Protein AF-A0A662YD01-F1 (afdb_monomer)

Radius of gyration: 29.87 Å; Cα contacts (8 Å, |Δi|>4): 433; chains: 1; bounding box: 57×84×89 Å

Secondary structure (DSSP, 8-state):
--HHHHHHHHHHSSS---SHHHHHHHHHHTTSS-------------------------HHHHHHHHGGG----TTTHHHHHHHHHHHHHH-HHHHHHHHHHHHH--TTS-SS---HHHHHHHHHH-THHHHHHH--TTSHHHHHHHHHHHHHHHHHHH---HHHHHHHHHHHHHHHHHHHHHHHHHTTSS-TTTS--------SHHHHHHHHHHTHHHHGGGHHHHHHHHHHHHHHTT--TTGGGT-HHHHHHHHHHHHH-HHHHHHHHHH-SGGGGGGSHHHHTTSPPPHHHHHHHHTS-HHHHHHHHHHHHHHHHHHHHHHHTT-S--PPPTTHHHHTTTSSHHHHHHHHHS-HHHHHHHHHHHHHHHHH--HHHHHHHHHHHHHHHHHTTS---HHHHHHHHHHHHHHHHHHHHTTT-HHHHHHHHHHHHHSGGGG-THHHH-HHHHHHHHHHHHHHHHH---HHHHHHHHHHHHIIIIIS-HHHHHHTHHHHTTTS-HHHHHHHHHHTTTTTTSS--

Foldseek 3Di:
DALQVLVLCVLPDDDPLLALVSVVVSVVVVVPDDDPDDDDDDDDDDDDDDPPPDDRQDNLSSCLVHQQPDDDDPVSVSNLVNNLVNCCVPPVPSSLVSLLVVLLDAPPPDPGPRPLVSNVVDLVVDPLVVLLVPDAPPDPSLVSLVSVLLSLVNNLVRDPDPVSNVVSVVSNVSSVVSNVVRVVVVVPDPDPPPVPPPPDPPQALLSLLVVCLVCVSVCLVVLLVSLVVSLVNCVVVVNQLVNCLVQLLNLLSLLVCCLVPVSNNVSSCVNNPSNVVCVPPVSVVSSDDDPLVSQLSVLADPVLLVVVLVVLVVQLVVLVVCVVVPPPEDAQDPCLVVVPPPRCPSSLVSLVPDDLVSLLVVLVVLLSSLLSYDLVCNSVSVVSLLSSQVSLQPDDDPSSLVSNLSSVLSLLVCLVSVLVPLSNLSSSLSSLSSHPVQAGCSLVVCVVSLLVSLLVLQVCLVPRPDSSSNVSSSNNNCCSQPVHDLVSLVVCLVVCVVRHDPVSNQVSCVNNVVCPVVPPD

Solvent-accessible surface area (backbone atoms only — not comparable to full-atom values): 30104 Å² total; per-residue (Å²): 132,54,53,43,59,54,50,51,45,65,64,71,46,95,70,87,39,58,38,40,67,44,42,58,49,52,64,54,49,72,77,66,70,74,82,85,75,89,77,90,83,87,86,83,88,84,87,90,82,78,90,72,79,83,72,85,61,49,72,66,57,21,47,64,72,38,63,61,72,60,80,96,46,88,81,42,52,52,33,52,48,16,46,53,53,35,40,44,74,78,37,46,71,63,42,50,53,51,51,40,51,60,37,55,59,68,81,86,80,52,99,56,77,65,58,63,64,60,56,54,55,44,70,73,72,39,64,65,67,52,41,66,70,69,43,44,85,89,39,78,45,43,62,51,49,53,52,50,45,50,20,35,51,49,29,40,75,73,46,84,53,67,72,59,29,52,52,37,48,49,53,38,50,53,49,51,50,48,54,48,55,38,54,60,57,53,70,75,51,94,60,90,78,74,80,66,69,72,76,69,79,74,83,51,72,61,56,48,49,52,51,44,63,78,41,27,82,79,42,30,89,42,18,64,60,53,11,50,50,55,30,51,50,43,62,66,70,75,39,52,56,68,53,59,74,69,35,58,50,54,38,42,53,53,35,50,37,39,70,77,45,40,74,22,39,49,53,19,59,75,50,15,68,52,53,49,64,38,73,37,79,83,42,36,59,68,55,48,73,51,73,66,53,47,52,46,56,68,44,50,53,70,69,59,49,52,52,52,52,52,50,53,52,53,50,36,53,52,51,54,50,38,56,75,71,61,59,90,72,81,78,61,61,89,60,38,71,66,68,55,66,76,61,55,54,56,36,39,58,51,56,73,71,49,51,72,70,55,48,51,52,42,51,55,51,50,51,59,46,57,70,44,37,55,76,89,48,31,64,70,53,46,55,58,51,50,48,52,58,60,55,60,67,56,96,70,60,79,78,52,52,59,52,40,50,53,52,52,50,50,60,58,49,40,52,65,77,32,57,91,36,59,67,60,32,40,50,50,47,48,52,58,45,54,44,72,60,42,74,40,68,63,49,71,80,32,55,67,59,51,50,51,50,50,48,52,31,49,49,43,43,70,70,46,84,50,67,66,41,25,49,44,35,43,45,53,41,44,42,62,68,71,58,27,49,67,65,47,51,62,77,42,42,72,69,49,60,75,74,48,58,70,72,55,46,51,52,49,29,52,74,71,65,72,33,78,83,67,76,81,125

pLDDT: mean 74.57, std 17.88, range [25.53, 95.38]

Nearest PDB structures (foldseek):
  5ve8-assembly1_A  TM=2.063E-01  e=1.100E+00  Kluyveromyces lactis
  7sqc-assembly1_G5  TM=2.130E-01  e=2.255E+00  Chlamydomonas reinhardtii
  7v6q-assembly2_H  TM=2.379E-01  e=9.488E+00  Homo sapiens

Mean predicted aligned error: 18.14 Å

Structure (mmCIF, N/CA/C/O backbone):
data_AF-A0A662YD01-F1
#
_entry.id   AF-A0A662YD01-F1
#
loop_
_atom_site.group_PDB
_atom_site.id
_atom_site.type_symbol
_atom_site.label_atom_id
_atom_site.label_alt_id
_atom_site.label_comp_id
_atom_site.label_asym_id
_atom_site.label_entity_id
_atom_site.label_seq_id
_atom_site.pdbx_PDB_ins_code
_atom_site.Cartn_x
_atom_site.Cartn_y
_atom_site.Cartn_z
_atom_site.occupancy
_atom_site.B_iso_or_equiv
_atom_site.auth_seq_id
_atom_site.auth_comp_id
_atom_site.auth_asym_id
_atom_site.auth_atom_id
_atom_site.pdbx_PDB_model_num
ATOM 1 N N . MET A 1 1 ? 2.789 -33.728 29.960 1.00 37.19 1 MET A N 1
ATOM 2 C CA . MET A 1 1 ? 1.399 -33.238 29.835 1.00 37.19 1 MET A CA 1
ATOM 3 C C . MET A 1 1 ? 1.392 -31.755 30.131 1.00 37.19 1 MET A C 1
ATOM 5 O O . MET A 1 1 ? 2.226 -31.289 30.893 1.00 37.19 1 MET A O 1
ATOM 9 N N . THR A 1 2 ? 0.540 -31.040 29.418 1.00 48.00 2 THR A N 1
ATOM 10 C CA . THR A 1 2 ? 0.681 -29.629 29.053 1.00 48.00 2 THR A CA 1
ATOM 11 C C . THR A 1 2 ? 0.593 -28.678 30.255 1.00 48.00 2 THR A C 1
ATOM 13 O O . THR A 1 2 ? -0.223 -28.883 31.155 1.00 48.00 2 THR A O 1
ATOM 16 N N . GLY A 1 3 ? 1.398 -27.604 30.275 1.00 62.03 3 GLY A N 1
ATOM 17 C CA . GLY A 1 3 ? 1.388 -26.612 31.367 1.00 62.03 3 GLY A CA 1
ATOM 18 C C . GLY A 1 3 ? -0.005 -26.022 31.635 1.00 62.03 3 GLY A C 1
ATOM 19 O O . GLY A 1 3 ? -0.350 -25.712 32.772 1.00 62.03 3 GLY A O 1
ATOM 20 N N . LYS A 1 4 ? -0.855 -25.974 30.602 1.00 71.25 4 LYS A N 1
ATOM 21 C CA . LYS A 1 4 ? -2.266 -25.576 30.670 1.00 71.25 4 LYS A CA 1
ATOM 22 C C . LYS A 1 4 ? -3.138 -26.552 31.475 1.00 71.25 4 LYS A C 1
ATOM 24 O O . LYS A 1 4 ? -3.917 -26.119 32.321 1.00 71.25 4 LYS A O 1
ATOM 29 N N . GLU A 1 5 ? -3.034 -27.859 31.224 1.00 72.00 5 GLU A N 1
ATOM 30 C CA . GLU A 1 5 ? -3.827 -28.888 31.917 1.00 72.00 5 GLU A CA 1
ATOM 31 C C . GLU A 1 5 ? -3.414 -29.039 33.383 1.00 72.00 5 GLU A C 1
ATOM 33 O O . GLU A 1 5 ? -4.274 -29.208 34.248 1.00 72.00 5 GLU A O 1
ATOM 38 N N . ALA A 1 6 ? -2.112 -28.945 33.669 1.00 73.25 6 ALA A N 1
ATOM 39 C CA . ALA A 1 6 ? -1.587 -28.953 35.033 1.00 73.25 6 ALA A CA 1
ATOM 40 C C . ALA A 1 6 ? -2.088 -27.734 35.825 1.00 73.25 6 ALA A C 1
ATOM 42 O O . ALA A 1 6 ? -2.657 -27.886 36.908 1.00 73.25 6 ALA A O 1
ATOM 43 N N . LEU A 1 7 ? -1.995 -26.535 35.237 1.00 79.06 7 LEU A N 1
ATOM 44 C CA . LEU A 1 7 ? -2.499 -25.305 35.846 1.00 79.06 7 LEU A CA 1
ATOM 45 C C . LEU A 1 7 ? -4.012 -25.364 36.101 1.00 79.06 7 LEU A C 1
ATOM 47 O O . LEU A 1 7 ? -4.476 -25.018 37.189 1.00 79.06 7 LEU A O 1
ATOM 51 N N . LEU A 1 8 ? -4.784 -25.854 35.127 1.00 75.81 8 LEU A N 1
ATOM 52 C CA . LEU A 1 8 ? -6.226 -26.051 35.269 1.00 75.81 8 LEU A CA 1
ATOM 53 C C . LEU A 1 8 ? -6.546 -27.020 36.422 1.00 75.81 8 LEU A C 1
ATOM 55 O O . LEU A 1 8 ? -7.442 -26.749 37.219 1.00 75.81 8 LEU A O 1
ATOM 59 N N . ARG A 1 9 ? -5.800 -28.125 36.556 1.00 76.00 9 ARG A N 1
ATOM 60 C CA . ARG A 1 9 ? -5.972 -29.085 37.661 1.00 76.00 9 ARG A CA 1
ATOM 61 C C . ARG A 1 9 ? -5.657 -28.461 39.020 1.00 76.00 9 ARG A C 1
ATOM 63 O O . ARG A 1 9 ? -6.450 -28.625 39.942 1.00 76.00 9 ARG A O 1
ATOM 70 N N . LEU A 1 10 ? -4.556 -27.718 39.148 1.00 77.69 10 LEU A N 1
ATOM 71 C CA . LEU A 1 10 ? -4.173 -27.041 40.398 1.00 77.69 10 LEU A CA 1
ATOM 72 C C . LEU A 1 10 ? -5.220 -26.004 40.839 1.00 77.69 10 LEU A C 1
ATOM 74 O O . LEU A 1 10 ? -5.535 -25.884 42.029 1.00 77.69 10 LEU A O 1
ATOM 78 N N . LEU A 1 11 ? -5.804 -25.292 39.871 1.00 74.19 11 LEU A N 1
ATOM 79 C CA . LEU A 1 11 ? -6.881 -24.341 40.122 1.00 74.19 11 LEU A CA 1
ATOM 80 C C . LEU A 1 11 ? -8.180 -25.046 40.543 1.00 74.19 11 LEU A C 1
ATOM 82 O O . LEU A 1 11 ? -8.792 -24.623 41.519 1.00 74.19 11 LEU A O 1
ATOM 86 N N . LEU A 1 12 ? -8.583 -26.128 39.867 1.00 72.25 12 LEU A N 1
ATOM 87 C CA . LEU A 1 12 ? -9.886 -26.778 40.077 1.00 72.25 12 LEU A CA 1
ATOM 88 C C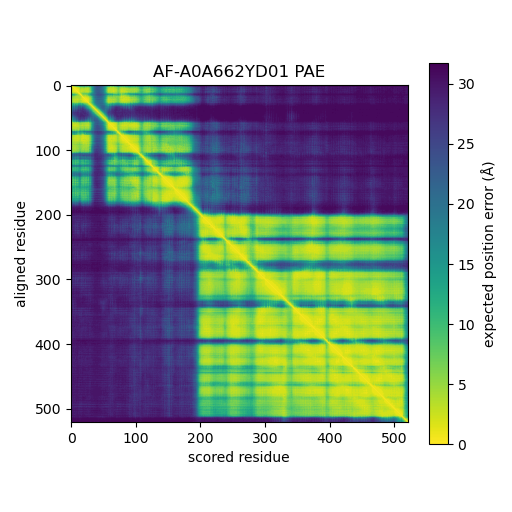 . LEU A 1 12 ? -9.933 -27.798 41.230 1.00 72.25 12 LEU A C 1
ATOM 90 O O . LEU A 1 12 ? -11.014 -28.051 41.762 1.00 72.25 12 LEU A O 1
ATOM 94 N N . LEU A 1 13 ? -8.808 -28.398 41.631 1.00 72.50 13 LEU A N 1
ATOM 95 C CA . LEU A 1 13 ? -8.783 -29.406 42.699 1.00 72.50 13 LEU A CA 1
ATOM 96 C C . LEU A 1 13 ? -8.857 -28.772 44.102 1.00 72.50 13 LEU A C 1
ATOM 98 O O . LEU A 1 13 ? -8.284 -27.703 44.327 1.00 72.50 13 LEU A O 1
ATOM 102 N N . PRO A 1 14 ? -9.508 -29.418 45.088 1.00 59.12 14 PRO A N 1
ATOM 103 C CA . PRO A 1 14 ? -9.482 -28.964 46.477 1.00 59.12 14 PRO A CA 1
ATOM 104 C C . PRO A 1 14 ? -8.066 -29.124 47.056 1.00 59.12 14 PRO A C 1
ATOM 106 O O . PRO A 1 14 ? -7.532 -30.226 47.122 1.00 59.12 14 PRO A O 1
ATOM 109 N N . GLY A 1 15 ? -7.442 -28.016 47.460 1.00 63.81 15 GLY A N 1
ATOM 110 C CA . GLY A 1 15 ? -6.087 -27.999 48.025 1.00 63.81 15 GLY A CA 1
ATOM 111 C C . GLY A 1 15 ? -5.660 -26.583 48.435 1.00 63.81 15 GLY A C 1
ATOM 112 O O . GLY A 1 15 ? -6.192 -25.630 47.866 1.00 63.81 15 GLY A O 1
ATOM 113 N N . PRO A 1 16 ? -4.739 -26.406 49.398 1.00 68.19 16 PRO A N 1
ATOM 114 C CA . PRO A 1 16 ? -4.385 -25.098 49.951 1.00 68.19 16 PRO A CA 1
ATOM 115 C C . PRO A 1 16 ? -3.368 -24.363 49.057 1.00 68.19 16 PRO A C 1
ATOM 117 O O . PRO A 1 16 ? -2.195 -24.256 49.390 1.00 68.19 16 PRO A O 1
ATOM 120 N N . LEU A 1 17 ? -3.808 -23.859 47.901 1.00 75.12 17 LEU A N 1
ATOM 121 C CA . LEU A 1 17 ? -3.003 -22.993 47.017 1.00 75.12 17 LEU A CA 1
ATOM 122 C C . LEU A 1 17 ? -3.377 -21.516 47.191 1.00 75.12 17 LEU A C 1
ATOM 124 O O . LEU A 1 17 ? -3.549 -20.789 46.222 1.00 75.12 17 LEU A O 1
ATOM 128 N N . GLU A 1 18 ? -3.583 -21.081 48.430 1.00 79.88 18 GLU A N 1
ATOM 129 C CA . GLU A 1 18 ? -4.059 -19.725 48.747 1.00 79.88 18 GLU A CA 1
ATOM 130 C C . GLU A 1 18 ? -2.921 -18.755 49.105 1.00 79.88 18 GLU A C 1
ATOM 132 O O . GLU A 1 18 ? -3.176 -17.595 49.415 1.00 79.88 18 GLU A O 1
ATOM 137 N N . THR A 1 19 ? -1.663 -19.206 49.044 1.00 79.19 19 THR A N 1
ATOM 138 C CA . THR A 1 19 ? -0.470 -18.387 49.308 1.00 79.19 19 THR A CA 1
ATOM 139 C C . THR A 1 19 ? 0.518 -18.451 48.145 1.00 79.19 19 THR A C 1
ATOM 141 O O . THR A 1 19 ? 0.562 -19.428 47.395 1.00 79.19 19 THR A O 1
ATOM 144 N N . THR A 1 20 ? 1.330 -17.404 47.989 1.00 77.00 20 THR A N 1
ATOM 145 C CA . THR A 1 20 ? 2.384 -17.331 46.961 1.00 77.00 20 THR A CA 1
ATOM 146 C C . THR A 1 20 ? 3.429 -18.436 47.135 1.00 77.00 20 THR A C 1
ATOM 148 O O . THR A 1 20 ? 3.889 -19.022 46.158 1.00 77.00 20 THR A O 1
ATOM 151 N N . GLU A 1 21 ? 3.756 -18.777 48.381 1.00 81.00 21 GLU A N 1
ATOM 152 C CA . GLU A 1 21 ? 4.683 -19.852 48.753 1.00 81.00 21 GLU A CA 1
ATOM 153 C C . GLU A 1 21 ? 4.159 -21.236 48.347 1.00 81.00 21 GLU A C 1
ATOM 155 O O . GLU A 1 21 ? 4.922 -22.067 47.852 1.00 81.00 21 GLU A O 1
ATOM 160 N N . ALA A 1 22 ? 2.849 -21.473 48.491 1.00 80.25 22 ALA A N 1
ATOM 161 C CA . ALA A 1 22 ? 2.217 -22.720 48.070 1.00 80.25 22 ALA A CA 1
ATOM 162 C C . ALA A 1 22 ? 2.250 -22.887 46.541 1.00 80.25 22 ALA A C 1
ATOM 164 O O . ALA A 1 22 ? 2.508 -23.987 46.051 1.00 80.25 22 ALA A O 1
ATOM 165 N N . TRP A 1 23 ? 2.071 -21.796 45.785 1.00 82.19 23 TRP A N 1
ATOM 166 C CA . TRP A 1 23 ? 2.243 -21.798 44.328 1.00 82.19 23 TRP A CA 1
ATOM 167 C C . TRP A 1 23 ? 3.694 -22.026 43.909 1.00 82.19 23 TRP A C 1
ATOM 169 O O . TRP A 1 23 ? 3.949 -22.864 43.046 1.00 82.19 23 TRP A O 1
ATOM 179 N N . ALA A 1 24 ? 4.651 -21.367 44.566 1.00 78.38 24 ALA A N 1
ATOM 180 C CA . ALA A 1 24 ? 6.073 -21.571 44.303 1.00 78.38 24 ALA A CA 1
ATOM 181 C C . ALA A 1 24 ? 6.513 -23.027 44.553 1.00 78.38 24 ALA A C 1
ATOM 183 O O . ALA A 1 24 ? 7.349 -23.556 43.821 1.00 78.38 24 ALA A O 1
ATOM 184 N N . ALA A 1 25 ? 5.956 -23.686 45.575 1.00 77.19 25 ALA A N 1
ATOM 185 C CA . ALA A 1 25 ? 6.223 -25.092 45.872 1.00 77.19 25 ALA A CA 1
ATOM 186 C C . ALA A 1 25 ? 5.555 -26.043 44.864 1.00 77.19 25 ALA A C 1
ATOM 188 O O . ALA A 1 25 ? 6.203 -26.971 44.383 1.00 77.19 25 ALA A O 1
ATOM 189 N N . ALA A 1 26 ? 4.293 -25.797 44.498 1.00 75.06 26 ALA A N 1
ATOM 190 C CA . ALA A 1 26 ? 3.560 -26.624 43.538 1.00 75.06 26 ALA A CA 1
ATOM 191 C C . ALA A 1 26 ? 4.178 -26.580 42.131 1.00 75.06 26 ALA A C 1
ATOM 193 O O . ALA A 1 26 ? 4.346 -27.619 41.498 1.00 75.06 26 ALA A O 1
ATOM 194 N N . LEU A 1 27 ? 4.605 -25.397 41.679 1.00 75.00 27 LEU A N 1
ATOM 195 C CA . LEU A 1 27 ? 5.253 -25.210 40.376 1.00 75.00 27 LEU A CA 1
ATOM 196 C C . LEU A 1 27 ? 6.677 -25.803 40.320 1.00 75.00 27 LEU A C 1
ATOM 198 O O . LEU A 1 27 ? 7.156 -26.138 39.239 1.00 75.00 27 LEU A O 1
ATOM 202 N N . LYS A 1 28 ? 7.348 -25.978 41.471 1.00 68.38 28 LYS A N 1
ATOM 203 C CA . LYS A 1 28 ? 8.637 -26.694 41.589 1.00 68.38 28 LYS A CA 1
ATOM 204 C C . LYS A 1 28 ? 8.478 -28.214 41.708 1.00 68.38 28 LYS A C 1
ATOM 206 O O . LYS A 1 28 ? 9.371 -28.953 41.304 1.00 68.38 28 LYS A O 1
ATOM 211 N N . ALA A 1 29 ? 7.373 -28.695 42.273 1.00 58.34 29 ALA A N 1
ATOM 212 C CA . ALA A 1 29 ? 7.097 -30.126 42.368 1.00 58.34 29 ALA A CA 1
ATOM 213 C C . ALA A 1 29 ? 6.794 -30.728 40.983 1.00 58.34 29 ALA A C 1
ATOM 215 O O . ALA A 1 29 ? 7.328 -31.781 40.655 1.00 58.34 29 ALA A O 1
ATOM 216 N N . ASP A 1 30 ? 6.054 -30.022 40.122 1.00 52.06 30 ASP A N 1
ATOM 217 C CA . ASP A 1 30 ? 5.722 -30.498 38.767 1.00 52.06 30 ASP A CA 1
ATOM 218 C C . ASP A 1 30 ? 6.925 -30.553 37.802 1.00 52.06 30 ASP A C 1
ATOM 220 O O . ASP A 1 30 ? 6.884 -31.283 36.813 1.00 52.06 30 ASP A O 1
ATOM 224 N N . SER A 1 31 ? 8.030 -29.852 38.089 1.00 49.59 31 SER A N 1
ATOM 225 C CA . SER A 1 31 ? 9.278 -29.979 37.318 1.00 49.59 31 SER A CA 1
ATOM 226 C C . SER A 1 31 ? 10.168 -31.147 37.768 1.00 49.59 31 SER A C 1
ATOM 228 O O . SER A 1 31 ? 11.188 -31.410 37.132 1.00 49.59 31 SER A O 1
ATOM 230 N N . SER A 1 32 ? 9.791 -31.864 38.838 1.00 36.38 32 SER A N 1
ATOM 231 C CA . SER A 1 32 ? 10.594 -32.938 39.447 1.00 36.38 32 SER A CA 1
ATOM 232 C C . SER A 1 32 ? 9.925 -34.323 39.489 1.00 36.38 32 SER A C 1
ATOM 234 O O . SER A 1 32 ? 10.531 -35.264 40.001 1.00 36.38 32 SER A O 1
ATOM 236 N N . VAL A 1 33 ? 8.734 -34.507 38.902 1.00 36.31 33 VAL A N 1
ATOM 237 C CA . VAL A 1 33 ? 8.060 -35.821 38.845 1.00 36.31 33 VAL A CA 1
ATOM 238 C C . VAL A 1 33 ? 8.392 -36.579 37.548 1.00 36.31 33 VAL A C 1
ATOM 240 O O . VAL A 1 33 ? 7.836 -36.329 36.484 1.00 36.31 33 VAL A O 1
ATOM 243 N N . GLU A 1 34 ? 9.354 -37.493 37.695 1.00 30.66 34 GLU A N 1
ATOM 244 C CA . GLU A 1 34 ? 9.611 -38.769 37.001 1.00 30.66 34 GLU A CA 1
ATOM 245 C C . GLU A 1 34 ? 9.000 -39.036 35.607 1.00 30.66 34 GLU A C 1
ATOM 247 O O . GLU A 1 34 ? 7.801 -39.242 35.422 1.00 30.66 34 GLU A O 1
ATOM 252 N N . SER A 1 35 ? 9.901 -39.230 34.635 1.00 30.53 35 SER A N 1
ATOM 253 C CA . SER A 1 35 ? 9.655 -40.082 33.465 1.00 30.53 35 SER A CA 1
ATOM 254 C C . SER A 1 35 ? 9.404 -41.525 33.926 1.00 30.53 35 SER A C 1
ATOM 256 O O . SER A 1 35 ? 10.264 -42.067 34.628 1.00 30.53 35 SER A O 1
ATOM 258 N N . PRO A 1 36 ? 8.310 -42.201 33.524 1.00 33.28 36 PRO A N 1
ATOM 259 C CA . PRO A 1 36 ? 8.185 -43.623 33.774 1.00 33.28 36 PRO A CA 1
ATOM 260 C C . PRO A 1 36 ? 9.218 -44.347 32.913 1.00 33.28 36 PRO A C 1
ATOM 262 O O . PRO A 1 36 ? 9.204 -44.300 31.683 1.00 33.28 36 PRO A O 1
ATOM 265 N N . SER A 1 37 ? 10.141 -44.980 33.619 1.00 29.52 37 SER A N 1
ATOM 266 C CA . SER A 1 37 ? 11.175 -45.891 33.158 1.00 29.52 37 SER A CA 1
ATOM 267 C C . SER A 1 37 ? 10.722 -46.872 32.075 1.00 29.52 37 SER A C 1
ATOM 269 O O . SER A 1 37 ? 9.636 -47.447 32.126 1.00 29.52 37 SER A O 1
ATOM 271 N N . ALA A 1 38 ? 11.656 -47.127 31.164 1.00 34.91 38 ALA A N 1
ATOM 272 C CA . ALA A 1 38 ? 11.609 -48.116 30.106 1.00 34.91 38 ALA A CA 1
ATOM 273 C C . ALA A 1 38 ? 11.248 -49.538 30.574 1.00 34.91 38 ALA A C 1
ATOM 275 O O . ALA A 1 38 ? 11.808 -50.053 31.539 1.00 34.91 38 ALA A O 1
ATOM 276 N N . THR A 1 39 ? 10.430 -50.232 29.779 1.00 29.38 39 THR A N 1
ATOM 277 C CA . THR A 1 39 ? 10.602 -51.664 29.481 1.00 29.38 39 THR A CA 1
ATOM 278 C C . THR A 1 39 ? 9.991 -51.997 28.108 1.00 29.38 39 THR A C 1
ATOM 280 O O . THR A 1 39 ? 8.788 -51.877 27.921 1.00 29.38 39 THR A O 1
ATOM 283 N N . ARG A 1 40 ? 10.879 -52.343 27.153 1.00 30.31 40 ARG A N 1
ATOM 284 C CA . ARG A 1 40 ? 10.767 -53.253 25.975 1.00 30.31 40 ARG A CA 1
ATOM 285 C C . ARG A 1 40 ? 9.354 -53.752 25.592 1.00 30.31 40 ARG A C 1
ATOM 287 O O . ARG A 1 40 ? 8.658 -54.297 26.435 1.00 30.31 40 ARG A O 1
ATOM 294 N N . SER A 1 41 ? 8.923 -53.764 24.323 1.00 27.00 41 SER A N 1
ATOM 295 C CA . SER A 1 41 ? 9.524 -54.461 23.155 1.00 27.00 41 SER A CA 1
ATOM 296 C C . SER A 1 41 ? 8.871 -53.937 21.853 1.00 27.00 41 SER A C 1
ATOM 298 O O . SER A 1 41 ? 7.678 -53.671 21.860 1.00 27.00 41 SER A O 1
ATOM 300 N N . GLU A 1 42 ? 9.651 -53.561 20.836 1.00 27.89 42 GLU A N 1
ATOM 301 C CA . GLU A 1 42 ? 9.851 -54.264 19.542 1.00 27.89 42 GLU A CA 1
ATOM 302 C C . GLU A 1 42 ? 8.747 -54.119 18.466 1.00 27.89 42 GLU A C 1
ATOM 304 O O . GLU A 1 42 ? 7.632 -54.592 18.634 1.00 27.89 42 GLU A O 1
ATOM 309 N N . GLN A 1 43 ? 9.196 -53.566 17.321 1.00 28.05 43 GLN A N 1
ATOM 310 C CA . GLN A 1 43 ? 8.718 -53.691 15.925 1.00 28.05 43 GLN A CA 1
ATOM 311 C C . GLN A 1 43 ? 7.428 -52.948 15.524 1.00 28.05 43 GLN A C 1
ATOM 313 O O . GLN A 1 43 ? 6.361 -53.242 16.038 1.00 28.05 43 GLN A O 1
ATOM 318 N N . VAL A 1 44 ? 7.490 -51.850 14.752 1.00 28.41 44 VAL A N 1
ATOM 319 C CA . VAL A 1 44 ? 7.792 -51.620 13.304 1.00 28.41 44 VAL A CA 1
ATOM 320 C C . VAL A 1 44 ? 6.471 -51.228 12.613 1.00 28.41 44 VAL A C 1
ATOM 322 O O . VAL A 1 44 ? 5.543 -52.024 12.633 1.00 28.41 44 VAL A O 1
ATOM 325 N N . GLU A 1 45 ? 6.450 -49.987 12.094 1.00 28.73 45 GLU A N 1
ATOM 326 C CA . GLU A 1 45 ? 5.731 -49.413 10.922 1.00 28.73 45 GLU A CA 1
ATOM 327 C C . GLU A 1 45 ? 4.250 -49.824 10.714 1.00 28.73 45 GLU A C 1
ATOM 329 O O . GLU A 1 45 ? 3.920 -50.995 10.609 1.00 28.73 45 GLU A O 1
ATOM 334 N N . ASP A 1 46 ? 3.273 -48.912 10.647 1.00 25.53 46 ASP A N 1
ATOM 335 C CA . ASP A 1 46 ? 3.184 -47.876 9.616 1.00 25.53 46 ASP A CA 1
ATOM 336 C C . ASP A 1 46 ? 2.127 -46.785 9.927 1.00 25.53 46 ASP A C 1
ATOM 338 O O . ASP A 1 46 ? 1.138 -47.021 10.619 1.00 25.53 46 ASP A O 1
ATOM 342 N N . GLU A 1 47 ? 2.363 -45.623 9.314 1.00 28.44 47 GLU A N 1
ATOM 343 C CA . GLU A 1 47 ? 1.429 -44.574 8.862 1.00 28.44 47 GLU A CA 1
ATOM 344 C C . GLU A 1 47 ? 0.585 -43.686 9.820 1.00 28.44 47 GLU A C 1
ATOM 346 O O . GLU A 1 47 ? -0.340 -44.095 10.513 1.00 28.44 47 GLU A O 1
ATOM 351 N N . ALA A 1 48 ? 0.829 -42.378 9.628 1.00 35.06 48 ALA A N 1
ATOM 352 C CA . ALA A 1 48 ? -0.126 -41.262 9.632 1.00 35.06 48 ALA A CA 1
ATOM 353 C C . ALA A 1 48 ? -0.730 -40.776 10.966 1.00 35.06 48 ALA A C 1
ATOM 355 O O . ALA A 1 48 ? -1.798 -41.210 11.380 1.00 35.06 48 ALA A O 1
ATOM 356 N N . ALA A 1 49 ? -0.124 -39.726 11.542 1.00 27.81 49 ALA A N 1
ATOM 357 C CA . ALA A 1 49 ? -0.787 -38.445 11.856 1.00 27.81 49 ALA A CA 1
ATOM 358 C C . ALA A 1 49 ? 0.105 -37.551 12.739 1.00 27.81 49 ALA A C 1
ATOM 360 O O . ALA A 1 49 ? 0.681 -38.004 13.720 1.00 27.81 49 ALA A O 1
ATOM 361 N N . GLY A 1 50 ? 0.153 -36.257 12.409 1.00 28.89 50 GLY A N 1
ATOM 362 C CA . GLY A 1 50 ? 0.373 -35.180 13.379 1.00 28.89 50 GLY A CA 1
ATOM 363 C C . GLY A 1 50 ? 1.755 -35.093 14.026 1.00 28.89 50 GLY A C 1
ATOM 364 O O . GLY A 1 50 ? 1.918 -35.407 15.201 1.00 28.89 50 GLY A O 1
ATOM 365 N N . ARG A 1 51 ? 2.737 -34.524 13.315 1.00 27.45 51 ARG A N 1
ATOM 366 C CA . ARG A 1 51 ? 3.847 -33.829 13.987 1.00 27.45 51 ARG A CA 1
ATOM 367 C C . ARG A 1 51 ? 3.318 -32.517 14.577 1.00 27.45 51 ARG A C 1
ATOM 369 O O . ARG A 1 51 ? 3.533 -31.452 14.013 1.00 27.45 51 ARG A O 1
ATOM 376 N N . GLU A 1 52 ? 2.620 -32.598 15.706 1.00 29.84 52 GLU A N 1
ATOM 377 C CA . GLU A 1 52 ? 2.547 -31.475 16.639 1.00 29.84 52 GLU A CA 1
ATOM 378 C C . GLU A 1 52 ? 3.909 -31.389 17.328 1.00 29.84 52 GLU A C 1
ATOM 380 O O . GLU A 1 52 ? 4.235 -32.175 18.221 1.00 29.84 52 GLU A O 1
ATOM 385 N N . ALA A 1 53 ? 4.739 -30.460 16.856 1.00 30.12 53 ALA A N 1
ATOM 386 C CA . ALA A 1 53 ? 5.926 -30.039 17.576 1.00 30.12 53 ALA A CA 1
ATOM 387 C C . ALA A 1 53 ? 5.494 -29.613 18.990 1.00 30.12 53 ALA A C 1
ATOM 389 O O . ALA A 1 53 ? 4.778 -28.633 19.171 1.00 30.12 53 ALA A O 1
ATOM 390 N N . HIS A 1 54 ? 5.871 -30.415 19.984 1.00 34.44 54 HIS A N 1
ATOM 391 C CA . HIS A 1 54 ? 5.648 -30.147 21.399 1.00 34.44 54 HIS A CA 1
ATOM 392 C C . HIS A 1 54 ? 6.454 -28.910 21.825 1.00 34.44 54 HIS A C 1
ATOM 394 O O . HIS A 1 54 ? 7.595 -29.023 22.271 1.00 34.44 54 HIS A O 1
ATOM 400 N N . GLU A 1 55 ? 5.860 -27.727 21.685 1.00 34.09 55 GLU A N 1
ATOM 401 C CA . GLU A 1 55 ? 6.356 -26.489 22.282 1.00 34.09 55 GLU A CA 1
ATOM 402 C C . GLU A 1 55 ? 6.158 -26.531 23.803 1.00 34.09 55 GLU A C 1
ATOM 404 O O . GLU A 1 55 ? 5.055 -26.723 24.323 1.00 34.09 55 GLU A O 1
ATOM 409 N N . SER A 1 56 ? 7.244 -26.351 24.550 1.00 38.12 56 SER A N 1
ATOM 410 C CA . SER A 1 56 ? 7.205 -26.136 25.993 1.00 38.12 56 SER A CA 1
ATOM 411 C C . SER A 1 56 ? 6.508 -24.804 26.302 1.00 38.12 56 SER A C 1
ATOM 413 O O . SER A 1 56 ? 7.128 -23.745 26.243 1.00 38.12 56 SER A O 1
ATOM 415 N N . THR A 1 57 ? 5.215 -24.833 26.625 1.00 53.41 57 THR A N 1
ATOM 416 C CA . THR A 1 57 ? 4.450 -23.635 27.016 1.00 53.41 57 THR A CA 1
ATOM 417 C C . THR A 1 57 ? 4.952 -23.060 28.345 1.00 53.41 57 THR A C 1
ATOM 419 O O . THR A 1 57 ? 4.965 -23.776 29.349 1.00 53.41 57 THR A O 1
ATOM 422 N N . THR A 1 58 ? 5.320 -21.773 28.368 1.00 73.75 58 THR A N 1
ATOM 423 C CA . THR A 1 58 ? 5.703 -21.018 29.578 1.00 73.75 58 THR A CA 1
ATOM 424 C C . THR A 1 58 ? 4.530 -20.879 30.564 1.00 73.75 58 THR A C 1
ATOM 426 O O . THR A 1 58 ? 3.365 -21.010 30.179 1.00 73.75 58 THR A O 1
ATOM 429 N N . LEU A 1 59 ? 4.805 -20.594 31.849 1.00 77.81 59 LEU A N 1
ATOM 430 C CA . LEU A 1 59 ? 3.756 -20.389 32.864 1.00 77.81 59 LEU A CA 1
ATOM 431 C C . LEU A 1 59 ? 2.783 -19.275 32.449 1.00 77.81 59 LEU A C 1
ATOM 433 O O . LEU A 1 59 ? 1.577 -19.454 32.578 1.00 77.81 59 LEU A O 1
ATOM 437 N N . MET A 1 60 ? 3.284 -18.168 31.890 1.00 78.88 60 MET A N 1
ATOM 438 C CA . MET A 1 60 ? 2.440 -17.070 31.406 1.00 78.88 60 MET A CA 1
ATOM 439 C C . MET A 1 60 ? 1.550 -17.491 30.234 1.00 78.88 60 MET A C 1
ATOM 441 O O . MET A 1 60 ? 0.372 -17.141 30.221 1.00 78.88 60 MET A O 1
ATOM 445 N N . ALA A 1 61 ? 2.054 -18.315 29.308 1.00 76.69 61 ALA A N 1
ATOM 446 C CA . ALA A 1 61 ? 1.239 -18.882 28.233 1.00 76.69 61 ALA A CA 1
ATOM 447 C C . ALA A 1 61 ? 0.141 -19.815 28.778 1.00 76.69 61 ALA A C 1
ATOM 449 O O . ALA A 1 61 ? -0.989 -19.814 28.288 1.00 76.69 61 ALA A O 1
ATOM 450 N N . ALA A 1 62 ? 0.435 -20.580 29.835 1.00 77.06 62 ALA A N 1
ATOM 451 C CA . ALA A 1 62 ? -0.568 -21.395 30.517 1.00 77.06 62 ALA A CA 1
ATOM 452 C C . ALA A 1 62 ? -1.614 -20.530 31.246 1.00 77.06 62 ALA A C 1
ATOM 454 O O . ALA A 1 62 ? -2.809 -20.816 31.155 1.00 77.06 62 ALA A O 1
ATOM 455 N N . VAL A 1 63 ? -1.197 -19.454 31.922 1.00 78.38 63 VAL A N 1
ATOM 456 C CA . VAL A 1 63 ? -2.094 -18.494 32.588 1.00 78.38 63 VAL A CA 1
ATOM 457 C C . VAL A 1 63 ? -3.006 -17.815 31.564 1.00 78.38 63 VAL A C 1
ATOM 459 O O . VAL A 1 63 ? -4.222 -17.796 31.766 1.00 78.38 63 VAL A O 1
ATOM 462 N N . ASP A 1 64 ? -2.460 -17.346 30.439 1.00 76.19 64 ASP A N 1
ATOM 463 C CA . ASP A 1 64 ? -3.231 -16.760 29.337 1.00 76.19 64 ASP A CA 1
ATOM 464 C C . ASP A 1 64 ? -4.254 -17.737 28.753 1.00 76.19 64 ASP A C 1
ATOM 466 O O . ASP A 1 64 ? -5.394 -17.378 28.471 1.00 76.19 64 ASP A O 1
ATOM 470 N N . ALA A 1 65 ? -3.878 -19.006 28.618 1.00 75.19 65 ALA A N 1
ATOM 471 C CA . ALA A 1 65 ? -4.749 -20.014 28.037 1.00 75.19 65 ALA A CA 1
ATOM 472 C C . ALA A 1 65 ? -5.837 -20.529 28.999 1.00 75.19 65 ALA A C 1
ATOM 474 O O . ALA A 1 65 ? -6.798 -21.150 28.535 1.00 75.19 65 ALA A O 1
ATOM 475 N N . VAL A 1 66 ? -5.686 -20.348 30.319 1.00 76.06 66 VAL A N 1
ATOM 476 C CA . VAL A 1 66 ? -6.606 -20.884 31.344 1.00 76.06 66 VAL A CA 1
ATOM 477 C C . VAL A 1 66 ? -7.479 -19.800 31.962 1.00 76.06 66 VAL A C 1
ATOM 479 O O . VAL A 1 66 ? -8.703 -19.941 31.975 1.00 76.06 66 VAL A O 1
ATOM 482 N N . VAL A 1 67 ? -6.878 -18.727 32.483 1.00 75.12 67 VAL A N 1
ATOM 483 C CA . VAL A 1 67 ? -7.564 -17.729 33.322 1.00 75.12 67 VAL A CA 1
ATOM 484 C C . VAL A 1 67 ? -8.756 -17.060 32.624 1.00 75.12 67 VAL A C 1
ATOM 486 O O . VAL A 1 67 ? -9.814 -16.972 33.256 1.00 75.12 67 VAL A O 1
ATOM 489 N N . PRO A 1 68 ? -8.678 -16.670 31.334 1.00 70.06 68 PRO A N 1
ATOM 490 C CA . PRO A 1 68 ? -9.815 -16.097 30.609 1.00 70.06 68 PRO A CA 1
ATOM 491 C C . PRO A 1 68 ? -11.043 -17.015 30.516 1.00 70.06 68 PRO A C 1
ATOM 493 O O . PRO A 1 68 ? -12.155 -16.528 30.307 1.00 70.06 68 PRO A O 1
ATOM 496 N N . HIS A 1 69 ? -10.856 -18.329 30.666 1.00 68.06 69 HIS A N 1
ATOM 497 C CA . HIS A 1 69 ? -11.880 -19.350 30.441 1.00 68.06 69 HIS A CA 1
ATOM 498 C C . HIS A 1 69 ? -12.395 -20.007 31.733 1.00 68.06 69 HIS A C 1
ATOM 500 O O . HIS A 1 69 ? -13.224 -20.917 31.665 1.00 68.06 69 HIS A O 1
ATOM 506 N N . LEU A 1 70 ? -11.947 -19.561 32.914 1.00 66.94 70 LEU A N 1
ATOM 507 C CA . LEU A 1 70 ? -12.390 -20.130 34.190 1.00 66.94 70 LEU A CA 1
ATOM 508 C C . LEU A 1 70 ? -13.870 -19.792 34.500 1.00 66.94 70 LEU A C 1
ATOM 510 O O . LEU A 1 70 ? -14.340 -18.679 34.225 1.00 66.94 70 LEU A O 1
ATOM 514 N N . PRO A 1 71 ? -14.637 -20.729 35.091 1.00 58.72 71 PRO A N 1
ATOM 515 C CA . PRO A 1 71 ? -16.010 -20.480 35.538 1.00 58.72 71 PRO A CA 1
ATOM 516 C C . PRO A 1 71 ? -16.075 -19.545 36.766 1.00 58.72 71 PRO A C 1
ATOM 518 O O . PRO A 1 71 ? -15.101 -19.415 37.505 1.00 58.72 71 PRO A O 1
ATOM 521 N N . ASP A 1 72 ? -17.227 -18.896 37.003 1.00 54.91 72 ASP A N 1
ATOM 522 C CA . ASP A 1 72 ? -17.434 -18.049 38.193 1.00 54.91 72 ASP A CA 1
ATOM 523 C C . ASP A 1 72 ? -17.562 -18.940 39.415 1.00 54.91 72 ASP A C 1
ATOM 525 O O . ASP A 1 72 ? -18.592 -19.577 39.632 1.00 54.91 72 ASP A O 1
ATOM 529 N N . TYR A 1 73 ? -16.517 -18.951 40.226 1.00 51.91 73 TYR A N 1
ATOM 530 C CA . TYR A 1 73 ? -16.554 -19.556 41.537 1.00 51.91 73 TYR A CA 1
ATOM 531 C C . TYR A 1 73 ? -15.803 -18.658 42.510 1.00 51.91 73 TYR A C 1
ATOM 533 O O . TYR A 1 73 ? -14.590 -18.470 42.424 1.00 51.91 73 TYR A O 1
ATOM 541 N N . SER A 1 74 ? -16.538 -18.139 43.488 1.00 52.00 74 SER A N 1
ATOM 542 C CA . SER A 1 74 ? -16.016 -17.444 44.668 1.00 52.00 74 SER A CA 1
ATOM 543 C C . SER A 1 74 ? -14.965 -18.260 45.439 1.00 52.00 74 SER A C 1
ATOM 545 O O . SER A 1 74 ? -14.184 -17.685 46.190 1.00 52.00 74 SER A O 1
ATOM 547 N N . THR A 1 75 ? -14.888 -19.576 45.213 1.00 51.78 75 THR A N 1
ATOM 548 C CA . THR A 1 75 ? -13.897 -20.497 45.791 1.00 51.78 75 THR A CA 1
ATOM 549 C C . THR A 1 75 ? -12.535 -20.480 45.086 1.00 51.78 75 THR A C 1
ATOM 551 O O . THR A 1 75 ? -11.542 -20.860 45.697 1.00 51.78 75 THR A O 1
ATOM 554 N N . LEU A 1 76 ? -12.450 -20.014 43.832 1.00 57.00 76 LEU A N 1
ATOM 555 C CA . LEU A 1 76 ? -11.182 -19.874 43.096 1.00 57.00 76 LEU A CA 1
ATOM 556 C C . LEU A 1 76 ? -10.495 -18.534 43.367 1.00 57.00 76 LEU A C 1
ATOM 558 O O . LEU A 1 76 ? -9.301 -18.399 43.108 1.00 57.00 76 LEU A O 1
ATOM 562 N N . SER A 1 77 ? -11.227 -17.546 43.897 1.00 65.56 77 SER A N 1
ATOM 563 C CA . SER A 1 77 ? -10.700 -16.205 44.174 1.00 65.56 77 SER A CA 1
ATOM 564 C C . SER A 1 77 ? -9.408 -16.217 44.998 1.00 65.56 77 SER A C 1
ATOM 566 O O . SER A 1 77 ? -8.516 -15.457 44.627 1.00 65.56 77 SER A O 1
ATOM 568 N N . PRO A 1 78 ? -9.270 -16.989 46.092 1.00 72.25 78 PRO A N 1
ATOM 569 C CA . PRO A 1 78 ? -8.052 -16.958 46.900 1.00 72.25 78 PRO A CA 1
ATOM 570 C C . PRO A 1 78 ? -6.865 -17.567 46.149 1.00 72.25 78 PRO A C 1
ATOM 572 O O . PRO A 1 78 ? -5.786 -16.982 46.113 1.00 72.25 78 PRO A O 1
ATOM 575 N N . LYS A 1 79 ? -7.093 -18.695 45.461 1.00 77.00 79 LYS A N 1
ATOM 576 C CA . LYS A 1 79 ? -6.064 -19.393 44.685 1.00 77.00 79 LYS A CA 1
ATOM 577 C C . LYS A 1 79 ? -5.568 -18.601 43.491 1.00 77.00 79 LYS A C 1
ATOM 579 O O . LYS A 1 79 ? -4.368 -18.499 43.274 1.00 77.00 79 LYS A O 1
ATOM 584 N N . LEU A 1 80 ? -6.499 -18.036 42.729 1.00 75.81 80 LEU A N 1
ATOM 585 C CA . LEU A 1 80 ? -6.188 -17.234 41.557 1.00 75.81 80 LEU A CA 1
ATOM 586 C C . LEU A 1 80 ? -5.459 -15.949 41.957 1.00 75.81 80 LEU A C 1
ATOM 588 O O . LEU A 1 80 ? -4.502 -15.570 41.294 1.00 75.81 80 LEU A O 1
ATOM 592 N N . LYS A 1 81 ? -5.856 -15.312 43.068 1.00 74.00 81 LYS A N 1
ATOM 593 C CA . LYS A 1 81 ? -5.129 -14.158 43.616 1.00 74.00 81 LYS A CA 1
ATOM 594 C C . LYS A 1 81 ? -3.704 -14.536 43.989 1.00 74.00 81 LYS A C 1
ATOM 596 O O . LYS A 1 81 ? -2.779 -13.884 43.532 1.00 74.00 81 LYS A O 1
ATOM 601 N N . ALA A 1 82 ? -3.526 -15.620 44.738 1.00 77.19 82 ALA A N 1
ATOM 602 C CA . ALA A 1 82 ? -2.203 -16.086 45.134 1.00 77.19 82 ALA A CA 1
ATOM 603 C C . ALA A 1 82 ? -1.313 -16.465 43.934 1.00 77.19 82 ALA A C 1
ATOM 605 O O . ALA A 1 82 ? -0.125 -16.149 43.945 1.00 77.19 82 ALA A O 1
ATOM 606 N N . LEU A 1 83 ? -1.884 -17.076 42.887 1.00 80.44 83 LEU A N 1
ATOM 607 C CA . LEU A 1 83 ? -1.186 -17.382 41.635 1.00 80.44 83 LEU A CA 1
ATOM 608 C C . LEU A 1 83 ? -0.724 -16.107 40.932 1.00 80.44 83 LEU A C 1
ATOM 610 O O . LEU A 1 83 ? 0.436 -16.001 40.547 1.00 80.44 83 LEU A O 1
ATOM 614 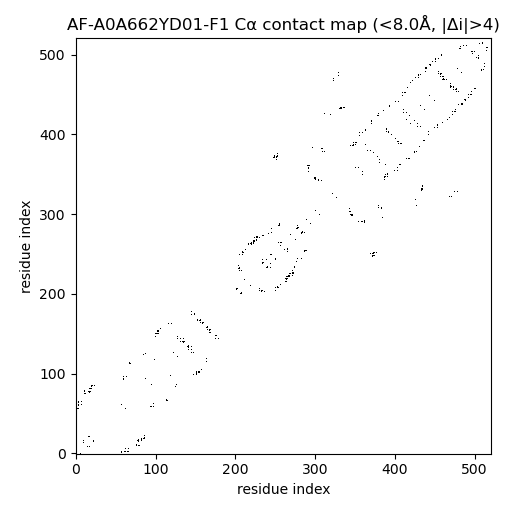N N . LEU A 1 84 ? -1.625 -15.140 40.768 1.00 76.19 84 LEU A N 1
ATOM 615 C CA . LEU A 1 84 ? -1.317 -13.895 40.073 1.00 76.19 84 LEU A CA 1
ATOM 616 C C . LEU A 1 84 ? -0.310 -13.045 40.858 1.00 76.19 84 LEU A C 1
ATOM 618 O O . LEU A 1 84 ? 0.594 -12.488 40.250 1.00 76.19 84 LEU A O 1
ATOM 622 N N . THR A 1 85 ? -0.395 -13.014 42.191 1.00 74.56 85 THR A N 1
ATOM 623 C CA . THR A 1 85 ? 0.618 -12.367 43.042 1.00 74.56 85 THR A CA 1
ATOM 624 C C . THR A 1 85 ? 1.966 -13.086 42.964 1.00 74.56 85 THR A C 1
ATOM 626 O O . THR A 1 85 ? 3.009 -12.442 42.989 1.00 74.56 85 THR A O 1
ATOM 629 N N . HIS A 1 86 ? 1.979 -14.416 42.834 1.00 79.81 86 HIS A N 1
ATOM 630 C CA . HIS A 1 86 ? 3.218 -15.154 42.596 1.00 79.81 86 HIS A CA 1
ATOM 631 C C . HIS A 1 86 ? 3.830 -14.807 41.229 1.00 79.81 86 HIS A C 1
ATOM 633 O O . HIS A 1 86 ? 5.033 -14.572 41.149 1.00 79.81 86 HIS A O 1
ATOM 639 N N . CYS A 1 87 ? 3.007 -14.727 40.178 1.00 76.88 87 CYS A N 1
ATOM 640 C CA . CYS A 1 87 ? 3.433 -14.332 38.832 1.00 76.88 87 CYS A CA 1
ATOM 641 C C . CYS A 1 87 ? 4.021 -12.920 38.827 1.00 76.88 87 CYS A C 1
ATOM 643 O O . CYS A 1 87 ? 5.097 -12.707 38.289 1.00 76.88 87 CYS A O 1
ATOM 645 N N . GLU A 1 88 ? 3.367 -11.989 39.512 1.00 72.62 88 GLU A N 1
ATOM 646 C CA . GLU A 1 88 ? 3.822 -10.611 39.667 1.00 72.62 88 GLU A CA 1
ATOM 647 C C . GLU A 1 88 ? 5.174 -10.512 40.398 1.00 72.62 88 GLU A C 1
ATOM 649 O O . GLU A 1 88 ? 6.048 -9.761 39.979 1.00 72.62 88 GLU A O 1
ATOM 654 N N . GLN A 1 89 ? 5.385 -11.309 41.451 1.00 75.50 89 GLN A N 1
ATOM 655 C CA . GLN A 1 89 ? 6.650 -11.328 42.198 1.00 75.50 89 GLN A CA 1
ATOM 656 C C . GLN A 1 89 ? 7.795 -12.005 41.432 1.00 75.50 89 GLN A C 1
ATOM 658 O O . GLN A 1 89 ? 8.947 -11.597 41.565 1.00 75.50 89 GLN A O 1
ATOM 663 N N . ALA A 1 90 ? 7.500 -13.068 40.681 1.00 74.50 90 ALA A N 1
ATOM 664 C CA . ALA A 1 90 ? 8.512 -13.883 40.010 1.00 74.50 90 ALA A CA 1
ATOM 665 C C . ALA A 1 90 ? 8.802 -13.433 38.566 1.00 74.50 90 ALA A C 1
ATOM 667 O O . ALA A 1 90 ? 9.923 -13.606 38.092 1.00 74.50 90 ALA A O 1
ATOM 668 N N . TYR A 1 91 ? 7.811 -12.853 37.883 1.00 76.69 91 TYR A N 1
ATOM 669 C CA . TYR A 1 91 ? 7.820 -12.510 36.456 1.00 76.69 91 TYR A CA 1
ATOM 670 C C . TYR A 1 91 ? 7.100 -11.167 36.193 1.00 76.69 91 TYR A C 1
ATOM 672 O O . TYR A 1 91 ? 6.107 -11.132 35.459 1.00 76.69 91 TYR A O 1
ATOM 680 N N . PRO A 1 92 ? 7.557 -10.042 36.777 1.00 71.31 92 PRO A N 1
ATOM 681 C CA . PRO A 1 92 ? 6.823 -8.772 36.744 1.00 71.31 92 PRO A CA 1
ATOM 682 C C . PRO A 1 92 ? 6.570 -8.257 35.318 1.00 71.31 92 PRO A C 1
ATOM 684 O O . PRO A 1 92 ? 5.428 -7.983 34.960 1.00 71.31 92 PRO A O 1
ATOM 687 N N . ALA A 1 93 ? 7.600 -8.216 34.465 1.00 71.25 93 ALA A N 1
ATOM 688 C CA . ALA A 1 93 ? 7.478 -7.709 33.094 1.00 71.25 93 ALA A CA 1
ATOM 689 C C . ALA A 1 93 ? 6.564 -8.578 32.208 1.00 71.25 93 ALA A C 1
ATOM 691 O O . ALA A 1 93 ? 5.754 -8.060 31.440 1.00 71.25 93 ALA A O 1
ATOM 692 N N . GLU A 1 94 ? 6.655 -9.906 32.327 1.00 73.69 94 GLU A N 1
ATOM 693 C CA . GLU A 1 94 ? 5.799 -10.818 31.557 1.00 73.69 94 GLU A CA 1
ATOM 694 C C . GLU A 1 94 ? 4.339 -10.754 32.026 1.00 73.69 94 GLU A C 1
ATOM 696 O O . GLU A 1 94 ? 3.416 -10.863 31.217 1.00 73.69 94 GLU A O 1
ATOM 701 N N . THR A 1 95 ? 4.123 -10.530 33.326 1.00 74.25 95 THR A N 1
ATOM 702 C CA . THR A 1 95 ? 2.782 -10.362 33.895 1.00 74.25 95 THR A CA 1
ATOM 703 C C . THR A 1 95 ? 2.150 -9.049 33.425 1.00 74.25 95 THR A C 1
ATOM 705 O O . THR A 1 95 ? 0.972 -9.038 33.063 1.00 74.25 95 THR A O 1
ATOM 708 N N . ASP A 1 96 ? 2.923 -7.964 33.347 1.00 73.75 96 ASP A N 1
ATOM 709 C CA . ASP A 1 96 ? 2.444 -6.680 32.829 1.00 73.75 96 ASP A CA 1
ATOM 710 C C . ASP A 1 96 ? 2.031 -6.781 31.355 1.00 73.75 96 ASP A C 1
ATOM 712 O O . ASP A 1 96 ? 0.921 -6.379 30.995 1.00 73.75 96 ASP A O 1
ATOM 716 N N . LEU A 1 97 ? 2.862 -7.401 30.510 1.00 75.44 97 LEU A N 1
ATOM 717 C CA . LEU A 1 97 ? 2.529 -7.660 29.104 1.00 75.44 97 LEU A CA 1
ATOM 718 C C . LEU A 1 97 ? 1.256 -8.504 28.960 1.00 75.44 97 LEU A C 1
ATOM 720 O O . LEU A 1 97 ? 0.378 -8.182 28.154 1.00 75.44 97 LEU A O 1
ATOM 724 N N . LEU A 1 98 ? 1.124 -9.556 29.771 1.00 76.88 98 LEU A N 1
ATOM 725 C CA . LEU A 1 98 ? -0.048 -10.424 29.774 1.00 76.88 98 LEU A CA 1
ATOM 726 C C . LEU A 1 98 ? -1.324 -9.640 30.103 1.00 76.88 98 LEU A C 1
ATOM 728 O O . LEU A 1 98 ? -2.319 -9.742 29.381 1.00 76.88 98 LEU A O 1
ATOM 732 N N . VAL A 1 99 ? -1.303 -8.814 31.148 1.00 74.81 99 VAL A N 1
ATOM 733 C CA . VAL A 1 99 ? -2.487 -8.050 31.555 1.00 74.81 99 VAL A CA 1
ATOM 734 C C . VAL A 1 99 ? -2.804 -6.913 30.587 1.00 74.81 99 VAL A C 1
ATOM 736 O O . VAL A 1 99 ? -3.980 -6.681 30.294 1.00 74.81 99 VAL A O 1
ATOM 739 N N . MET A 1 100 ? -1.797 -6.240 30.029 1.00 72.75 100 MET A N 1
ATOM 740 C CA . MET A 1 100 ? -2.017 -5.257 28.966 1.00 72.75 100 MET A CA 1
ATOM 741 C C . MET A 1 100 ? -2.685 -5.905 27.749 1.00 72.75 100 MET A C 1
ATOM 743 O O . MET A 1 100 ? -3.673 -5.369 27.241 1.00 72.75 100 MET A O 1
ATOM 747 N N . SER A 1 101 ? -2.242 -7.104 27.351 1.00 74.44 101 SER A N 1
ATOM 748 C CA . SER A 1 101 ? -2.875 -7.861 26.265 1.00 74.44 101 SER A CA 1
ATOM 749 C C . SER A 1 101 ? -4.346 -8.174 26.571 1.00 74.44 101 SER A C 1
ATOM 751 O O . SER A 1 101 ? -5.218 -8.029 25.715 1.00 74.44 101 SER A O 1
ATOM 753 N N . TRP A 1 102 ? -4.659 -8.528 27.820 1.00 75.44 102 TRP A N 1
ATOM 754 C CA . TRP A 1 102 ? -6.021 -8.799 28.271 1.00 75.44 102 TRP A CA 1
ATOM 755 C C . TRP A 1 102 ? -6.923 -7.565 28.249 1.00 75.44 102 TRP A C 1
ATOM 757 O O . TRP A 1 102 ? -8.089 -7.672 27.874 1.00 75.44 102 TRP A O 1
ATOM 767 N N . LEU A 1 103 ? -6.397 -6.399 28.628 1.00 70.19 103 LEU A N 1
ATOM 768 C CA . LEU A 1 103 ? -7.120 -5.124 28.596 1.00 70.19 103 LEU A CA 1
ATOM 769 C C . LEU A 1 103 ? -7.403 -4.643 27.163 1.00 70.19 103 LEU A C 1
ATOM 771 O O . LEU A 1 103 ? -8.417 -3.987 26.922 1.00 70.19 103 LEU A O 1
ATOM 775 N N . GLN A 1 104 ? -6.534 -4.995 26.214 1.00 68.12 104 GLN A N 1
ATOM 776 C CA . GLN A 1 104 ? -6.660 -4.638 24.799 1.00 68.12 104 GLN A CA 1
ATOM 777 C C . GLN A 1 104 ? -7.569 -5.594 24.003 1.00 68.12 104 GLN A C 1
ATOM 779 O O . GLN A 1 104 ? -8.076 -5.217 22.942 1.00 68.12 104 GLN A O 1
ATOM 784 N N . ARG A 1 105 ? -7.825 -6.817 24.496 1.00 70.50 105 ARG A N 1
ATOM 785 C CA . ARG A 1 105 ? -8.710 -7.790 23.828 1.00 70.50 105 ARG A CA 1
ATOM 786 C C . ARG A 1 105 ? -10.133 -7.238 23.699 1.00 70.50 105 ARG A C 1
ATOM 788 O O . ARG A 1 105 ? -10.839 -7.004 24.679 1.00 70.50 105 ARG A O 1
ATOM 795 N N . THR A 1 106 ? -10.586 -7.063 22.458 1.00 51.81 106 THR A N 1
ATOM 796 C CA . THR A 1 106 ? -11.956 -6.628 22.168 1.00 51.81 106 THR A CA 1
ATOM 797 C C . THR A 1 106 ? -12.947 -7.789 22.350 1.00 51.81 106 THR A C 1
ATOM 799 O O . THR A 1 106 ? -12.696 -8.900 21.883 1.00 51.81 106 THR A O 1
ATOM 802 N N . PRO A 1 107 ? -14.125 -7.568 22.963 1.00 53.25 107 PRO A N 1
ATOM 803 C CA . PRO A 1 107 ? -15.088 -8.632 23.273 1.00 53.25 107 PRO A CA 1
ATOM 804 C C . PRO A 1 107 ? -15.822 -9.216 22.047 1.00 53.25 107 PRO A C 1
ATOM 806 O O . PRO A 1 107 ? -16.806 -9.930 22.210 1.00 53.25 107 PRO A O 1
ATOM 809 N N . LYS A 1 108 ? -15.403 -8.906 20.812 1.00 46.50 108 LYS A N 1
ATOM 810 C CA . LYS A 1 108 ? -16.161 -9.257 19.599 1.00 46.50 108 LYS A CA 1
ATOM 811 C C . LYS A 1 108 ? -16.000 -10.708 19.132 1.00 46.50 108 LYS A C 1
ATOM 813 O O . LYS A 1 108 ? -16.849 -11.156 18.370 1.00 46.50 108 LYS A O 1
ATOM 818 N N . HIS A 1 109 ? -14.985 -11.446 19.594 1.00 38.44 109 HIS A N 1
ATOM 819 C CA . HIS A 1 109 ? -14.704 -12.801 19.086 1.00 38.44 109 HIS A CA 1
ATOM 820 C C . HIS A 1 109 ? -14.626 -13.919 20.134 1.00 38.44 109 HIS A C 1
ATOM 822 O O . HIS A 1 109 ? -14.513 -15.080 19.751 1.00 38.44 109 HIS A O 1
ATOM 828 N N . SER A 1 110 ? -14.759 -13.637 21.434 1.00 41.19 110 SER A N 1
ATOM 829 C CA . SER A 1 110 ? -14.829 -14.693 22.451 1.00 41.19 110 SER A CA 1
ATOM 830 C C . SER A 1 110 ? -16.259 -14.844 22.971 1.00 41.19 110 SER A C 1
ATOM 832 O O . SER A 1 110 ? -16.797 -13.957 23.627 1.00 41.19 110 SER A O 1
ATOM 834 N N . SER A 1 111 ? -16.871 -16.006 22.733 1.00 38.75 111 SER A N 1
ATOM 835 C CA . SER A 1 111 ? -18.176 -16.414 23.291 1.00 38.75 111 SER A CA 1
ATOM 836 C C . SER A 1 111 ? -18.212 -16.464 24.828 1.00 38.75 111 SER A C 1
ATOM 838 O O . SER A 1 111 ? -19.267 -16.681 25.422 1.00 38.75 111 SER A O 1
ATOM 840 N N . VAL A 1 112 ? -17.069 -16.244 25.479 1.00 44.38 112 VAL A N 1
ATOM 841 C CA . VAL A 1 112 ? -16.918 -16.165 26.928 1.00 44.38 112 VAL A CA 1
ATOM 842 C C . VAL A 1 112 ? -16.608 -14.710 27.296 1.00 44.38 112 VAL A C 1
ATOM 844 O O . VAL A 1 112 ? -15.606 -14.172 26.818 1.00 44.38 112 VAL A O 1
ATOM 847 N N . PRO A 1 113 ? -17.441 -14.041 28.117 1.00 51.38 113 PRO A N 1
ATOM 848 C CA . PRO A 1 113 ? -17.137 -12.706 28.605 1.00 51.38 113 PRO A CA 1
ATOM 849 C C . PRO A 1 113 ? -15.891 -12.793 29.482 1.00 51.38 113 PRO A C 1
ATOM 851 O O . PRO A 1 113 ? -15.923 -13.392 30.559 1.00 51.38 113 PRO A O 1
ATOM 854 N N . PHE A 1 114 ? -14.794 -12.205 29.009 1.00 54.69 114 PHE A N 1
ATOM 855 C CA . PHE A 1 114 ? -13.574 -12.052 29.789 1.00 54.69 114 PHE A CA 1
ATOM 856 C C . PHE A 1 114 ? -13.929 -11.473 31.167 1.00 54.69 114 PHE A C 1
ATOM 858 O O . PHE A 1 114 ? -14.559 -10.413 31.264 1.00 54.69 114 PHE A O 1
ATOM 865 N N . ARG A 1 115 ? -13.640 -12.221 32.242 1.00 60.16 115 ARG A N 1
ATOM 866 C CA . ARG A 1 115 ? -14.191 -11.936 33.573 1.00 60.16 115 ARG A CA 1
ATOM 867 C C . ARG A 1 115 ? -13.488 -10.742 34.215 1.00 60.16 115 ARG A C 1
ATOM 869 O O . ARG A 1 115 ? -12.539 -10.861 34.982 1.00 60.16 115 ARG A O 1
ATOM 876 N N . ARG A 1 116 ? -14.065 -9.578 33.935 1.00 55.66 116 ARG A N 1
ATOM 877 C CA . ARG A 1 116 ? -13.819 -8.223 34.454 1.00 55.66 116 ARG A CA 1
ATOM 878 C C . ARG A 1 116 ? -13.501 -8.103 35.956 1.00 55.66 116 ARG A C 1
ATOM 880 O O . ARG A 1 116 ? -12.864 -7.133 36.358 1.00 55.66 116 ARG A O 1
ATOM 887 N N . TRP A 1 117 ? -13.904 -9.062 36.797 1.00 57.28 117 TRP A N 1
ATOM 888 C CA . TRP A 1 117 ? -13.571 -9.067 38.228 1.00 57.28 117 TRP A CA 1
ATOM 889 C C . TRP A 1 117 ? -12.113 -9.459 38.513 1.00 57.28 117 TRP A C 1
ATOM 891 O O . TRP A 1 117 ? -11.522 -8.901 39.434 1.00 57.28 117 TRP A O 1
ATOM 901 N N . VAL A 1 118 ? -11.523 -10.352 37.707 1.00 60.22 118 VAL A N 1
ATOM 902 C CA . VAL A 1 118 ? -10.117 -10.773 37.844 1.00 60.22 118 VAL A CA 1
ATOM 903 C C . VAL A 1 118 ? -9.201 -9.587 37.557 1.00 60.22 118 VAL A C 1
ATOM 905 O O . VAL A 1 118 ? -8.336 -9.280 38.367 1.00 60.22 118 VAL A O 1
ATOM 908 N N . LEU A 1 119 ? -9.474 -8.847 36.475 1.00 62.66 119 LEU A N 1
ATOM 909 C CA . LEU A 1 119 ? -8.807 -7.577 36.169 1.00 62.66 119 LEU A CA 1
ATOM 910 C C . LEU A 1 119 ? -8.999 -6.537 37.279 1.00 62.66 119 LEU A C 1
ATOM 912 O O . LEU A 1 119 ? -8.039 -5.900 37.683 1.00 62.66 119 LEU A O 1
ATOM 916 N N . CYS A 1 120 ? -10.226 -6.354 37.780 1.00 58.50 120 CYS A N 1
ATOM 917 C CA . CYS A 1 120 ? -10.526 -5.422 38.876 1.00 58.50 120 CYS A CA 1
ATOM 918 C C . CYS A 1 120 ? -9.673 -5.683 40.119 1.00 58.50 120 CYS A C 1
ATOM 920 O O . CYS A 1 120 ? -9.187 -4.741 40.738 1.00 58.50 120 CYS A O 1
ATOM 922 N N . ASP A 1 121 ? -9.571 -6.944 40.533 1.00 59.69 121 ASP A N 1
ATOM 923 C CA . ASP A 1 121 ? -8.825 -7.313 41.730 1.00 59.69 121 ASP A CA 1
ATOM 924 C C . ASP A 1 121 ? -7.316 -7.293 41.473 1.00 59.69 121 ASP A C 1
ATOM 926 O O . ASP A 1 121 ? -6.573 -6.845 42.339 1.00 59.69 121 ASP A O 1
ATOM 930 N N . TRP A 1 122 ? -6.873 -7.650 40.267 1.00 65.06 122 TRP A N 1
ATOM 931 C CA . TRP A 1 122 ? -5.471 -7.544 39.870 1.00 65.06 122 TRP A CA 1
ATOM 932 C C . TRP A 1 122 ? -4.997 -6.083 39.808 1.00 65.06 122 TRP A C 1
ATOM 934 O O . TRP A 1 122 ? -4.026 -5.727 40.462 1.00 65.06 122 TRP A O 1
ATOM 944 N N . LEU A 1 123 ? -5.760 -5.190 39.168 1.00 61.72 123 LEU A N 1
ATOM 945 C CA . LEU A 1 123 ? -5.495 -3.742 39.120 1.00 61.72 123 LEU A CA 1
ATOM 946 C C . LEU A 1 123 ? -5.544 -3.058 40.500 1.00 61.72 123 LEU A C 1
ATOM 948 O O . LEU A 1 123 ? -4.982 -1.981 40.697 1.00 61.72 123 LEU A O 1
ATOM 952 N N . LYS A 1 124 ? -6.236 -3.649 41.482 1.00 57.53 124 LYS A N 1
ATOM 953 C CA . LYS A 1 124 ? -6.187 -3.172 42.875 1.00 57.53 124 LYS A CA 1
ATOM 954 C C . LYS A 1 124 ? -4.911 -3.610 43.595 1.00 57.53 124 LYS A C 1
ATOM 956 O O . LYS A 1 124 ? -4.513 -2.925 44.538 1.00 57.53 124 LYS A O 1
ATOM 961 N N . CYS A 1 125 ? -4.304 -4.708 43.157 1.00 50.25 125 CYS A N 1
ATOM 962 C CA . CYS A 1 125 ? -3.134 -5.348 43.753 1.00 50.25 125 CYS A CA 1
ATOM 963 C C . CYS A 1 125 ? -1.816 -5.064 43.005 1.00 50.25 125 CYS A C 1
ATOM 965 O O . CYS A 1 125 ? -0.788 -5.545 43.454 1.00 50.25 125 CYS A O 1
ATOM 967 N N . SER A 1 126 ? -1.836 -4.276 41.926 1.00 60.56 126 SER A N 1
ATOM 968 C CA . SER A 1 126 ? -0.802 -4.291 40.883 1.00 60.56 126 SER A CA 1
ATOM 969 C C . SER A 1 126 ? 0.472 -3.469 41.129 1.00 60.56 126 SER A C 1
ATOM 971 O O . SER A 1 126 ? 0.422 -2.321 41.596 1.00 60.56 126 SER A O 1
ATOM 973 N N . HIS A 1 127 ? 1.558 -3.999 40.568 1.00 61.84 127 HIS A N 1
ATOM 974 C CA . HIS A 1 127 ? 2.867 -3.429 40.252 1.00 61.84 127 HIS A CA 1
ATOM 975 C C . HIS A 1 127 ? 2.790 -2.087 39.518 1.00 61.84 127 HIS A C 1
ATOM 977 O O . HIS A 1 127 ? 3.679 -1.265 39.698 1.00 61.84 127 HIS A O 1
ATOM 983 N N . LEU A 1 128 ? 1.696 -1.789 38.801 1.00 69.12 128 LEU A N 1
ATOM 984 C CA . LEU A 1 128 ? 1.434 -0.471 38.207 1.00 69.12 128 LEU A CA 1
ATOM 985 C C . LEU A 1 128 ? 1.610 0.672 39.222 1.00 69.12 128 LEU A C 1
ATOM 987 O O . LEU A 1 128 ? 2.199 1.695 38.906 1.00 69.12 128 LEU A O 1
ATOM 991 N N . LYS A 1 129 ? 1.173 0.498 40.476 1.00 71.62 129 LYS A N 1
ATOM 992 C CA . LYS A 1 129 ? 1.356 1.530 41.515 1.00 71.62 129 LYS A CA 1
ATOM 993 C C . LYS A 1 129 ? 2.802 1.668 41.983 1.00 71.62 129 LYS A C 1
ATOM 995 O O . LYS A 1 129 ? 3.160 2.713 42.519 1.00 71.62 129 LYS A O 1
ATOM 1000 N N . ILE A 1 130 ? 3.597 0.610 41.852 1.00 70.81 130 ILE A N 1
ATOM 1001 C CA . ILE A 1 130 ? 5.035 0.623 42.132 1.00 70.81 130 ILE A CA 1
ATOM 1002 C C . ILE A 1 130 ? 5.749 1.312 40.966 1.00 70.81 130 ILE A C 1
ATOM 1004 O O . ILE A 1 130 ? 6.499 2.248 41.209 1.00 70.81 130 ILE A O 1
ATOM 1008 N N . LEU A 1 131 ? 5.409 0.944 39.729 1.00 71.06 131 LEU A N 1
ATOM 1009 C CA . LEU A 1 131 ? 5.895 1.541 38.485 1.00 71.06 131 LEU A CA 1
ATOM 1010 C C . LEU A 1 131 ? 5.637 3.058 38.441 1.00 71.06 131 LEU A C 1
ATOM 1012 O O . LEU A 1 131 ? 6.535 3.846 38.177 1.00 71.06 131 LEU A O 1
ATOM 1016 N N . MET A 1 132 ? 4.435 3.498 38.822 1.00 73.31 132 MET A N 1
ATOM 1017 C CA . MET A 1 132 ? 4.091 4.923 38.934 1.00 73.31 132 MET A CA 1
ATOM 1018 C C . MET A 1 132 ? 4.893 5.678 40.005 1.00 73.31 132 MET A C 1
ATOM 1020 O O . MET A 1 132 ? 4.932 6.904 39.984 1.00 73.31 132 MET A O 1
ATOM 1024 N N . ARG A 1 133 ? 5.487 4.973 40.976 1.00 73.44 133 ARG A N 1
ATOM 1025 C CA . ARG A 1 133 ? 6.344 5.563 42.017 1.00 73.44 133 ARG A CA 1
ATOM 1026 C C . ARG A 1 133 ? 7.831 5.488 41.673 1.00 73.44 133 ARG A C 1
ATOM 1028 O O . ARG A 1 133 ? 8.588 6.264 42.245 1.00 73.44 133 ARG A O 1
ATOM 1035 N N . SER A 1 134 ? 8.247 4.543 40.826 1.00 67.56 134 SER A N 1
ATOM 1036 C CA . SER A 1 134 ? 9.649 4.334 40.434 1.00 67.56 134 SER A CA 1
ATOM 1037 C C . SER A 1 134 ? 10.024 5.006 39.116 1.00 67.56 134 SER A C 1
ATOM 1039 O O . SER A 1 134 ? 11.209 5.216 38.869 1.00 67.56 134 SER A O 1
ATOM 1041 N N . ALA A 1 135 ? 9.042 5.353 38.283 1.00 61.31 135 ALA A N 1
ATOM 1042 C CA . ALA A 1 135 ? 9.292 5.953 36.985 1.00 61.31 135 ALA A CA 1
ATOM 1043 C C . ALA A 1 135 ? 9.895 7.363 37.096 1.00 61.31 135 ALA A C 1
ATOM 1045 O O . ALA A 1 135 ? 9.412 8.214 37.847 1.00 61.31 135 ALA A O 1
ATOM 1046 N N . THR A 1 136 ? 10.938 7.602 36.304 1.00 61.25 136 THR A N 1
ATOM 1047 C CA . THR A 1 136 ? 11.597 8.897 36.100 1.00 61.25 136 THR A CA 1
ATOM 1048 C C . THR A 1 136 ? 11.712 9.146 34.597 1.00 61.25 136 THR A C 1
ATOM 1050 O O . THR A 1 136 ? 11.669 8.196 33.818 1.00 61.25 136 THR A O 1
ATOM 1053 N N . ALA A 1 137 ? 11.865 10.403 34.165 1.00 56.84 137 ALA A N 1
ATOM 1054 C CA . ALA A 1 137 ? 11.844 10.774 32.741 1.00 56.84 137 ALA A CA 1
ATOM 1055 C C . ALA A 1 137 ? 12.858 10.007 31.858 1.00 56.84 137 ALA A C 1
ATOM 1057 O O . ALA A 1 137 ? 12.622 9.837 30.665 1.00 56.84 137 ALA A O 1
ATOM 1058 N N . GLU A 1 138 ? 13.947 9.501 32.444 1.00 52.91 138 GLU A N 1
ATOM 1059 C CA . GLU A 1 138 ? 15.013 8.764 31.751 1.00 52.91 138 GLU A CA 1
ATOM 1060 C C . GLU A 1 138 ? 14.951 7.233 31.939 1.00 52.91 138 GLU A C 1
ATOM 1062 O O . GLU A 1 138 ? 15.842 6.520 31.473 1.00 52.91 138 GLU A O 1
ATOM 1067 N N . SER A 1 139 ? 13.946 6.690 32.639 1.00 58.62 139 SER A N 1
ATOM 1068 C CA . SER A 1 139 ? 13.888 5.256 32.953 1.00 58.62 139 SER A CA 1
ATOM 1069 C C . SER A 1 139 ? 13.009 4.447 31.993 1.00 58.62 139 SER A C 1
ATOM 1071 O O . SER A 1 139 ? 11.994 4.918 31.479 1.00 58.62 139 SER A O 1
ATOM 1073 N N . ALA A 1 140 ? 13.361 3.167 31.816 1.00 55.06 140 ALA A N 1
ATOM 1074 C CA . ALA A 1 140 ? 12.563 2.181 31.075 1.00 55.06 140 ALA A CA 1
ATOM 1075 C C . ALA A 1 140 ? 11.130 2.006 31.635 1.00 55.06 140 ALA A C 1
ATOM 1077 O O . ALA A 1 140 ? 10.240 1.506 30.946 1.00 55.06 140 ALA A O 1
ATOM 1078 N N . ASP A 1 141 ? 10.877 2.465 32.864 1.00 66.50 141 ASP A N 1
ATOM 1079 C CA . ASP A 1 141 ? 9.562 2.419 33.502 1.00 66.50 141 ASP A CA 1
ATOM 1080 C C . ASP A 1 141 ? 8.571 3.422 32.868 1.00 66.50 141 ASP A C 1
ATOM 1082 O O . ASP A 1 141 ? 7.364 3.179 32.892 1.00 66.50 141 ASP A O 1
ATOM 1086 N N . CYS A 1 142 ? 9.045 4.518 32.251 1.00 69.19 142 CYS A N 1
ATOM 1087 C CA . CYS A 1 142 ? 8.189 5.491 31.552 1.00 69.19 142 CYS A CA 1
ATOM 1088 C C . CYS A 1 142 ? 7.574 4.930 30.265 1.00 69.19 142 CYS A C 1
ATOM 1090 O O . CYS A 1 142 ? 6.387 5.135 30.001 1.00 69.19 142 CYS A O 1
ATOM 1092 N N . GLU A 1 143 ? 8.347 4.182 29.474 1.00 69.00 143 GLU A N 1
ATOM 1093 C CA . GLU A 1 143 ? 7.817 3.489 28.294 1.00 69.00 143 GLU A CA 1
ATOM 1094 C C . GLU A 1 143 ? 6.738 2.480 28.700 1.00 69.00 143 GLU A C 1
ATOM 1096 O O . GLU A 1 143 ? 5.669 2.410 28.088 1.00 69.00 143 GLU A O 1
ATOM 1101 N N . MET A 1 144 ? 6.973 1.761 29.799 1.00 72.31 144 MET A N 1
ATOM 1102 C CA . MET A 1 144 ? 6.012 0.817 30.358 1.00 72.31 144 MET A CA 1
ATOM 1103 C C . MET A 1 144 ? 4.746 1.528 30.872 1.00 72.31 144 MET A C 1
ATOM 1105 O O . MET A 1 144 ? 3.636 1.056 30.626 1.00 72.31 144 MET A O 1
ATOM 1109 N N . LEU A 1 145 ? 4.872 2.705 31.500 1.00 74.19 145 LEU A N 1
ATOM 1110 C CA . LEU A 1 145 ? 3.727 3.541 31.893 1.00 74.19 145 LEU A CA 1
ATOM 1111 C C . LEU A 1 145 ? 2.897 4.006 30.689 1.00 74.19 145 LEU A C 1
ATOM 1113 O O . LEU A 1 145 ? 1.667 4.031 30.769 1.00 74.19 145 LEU A O 1
ATOM 1117 N N . LEU A 1 146 ? 3.536 4.349 29.567 1.00 74.56 146 LEU A N 1
ATOM 1118 C CA . LEU A 1 146 ? 2.841 4.728 28.332 1.00 74.56 146 LEU A CA 1
ATOM 1119 C C . LEU A 1 146 ? 2.069 3.547 27.723 1.00 74.56 146 LEU A C 1
ATOM 1121 O O . LEU A 1 146 ? 0.932 3.723 27.273 1.00 74.56 146 LEU A O 1
ATOM 1125 N N . GLN A 1 147 ? 2.636 2.340 27.760 1.00 73.75 147 GLN A N 1
ATOM 1126 C CA . GLN A 1 147 ? 1.941 1.117 27.339 1.00 73.75 147 GLN A CA 1
ATOM 1127 C C . GLN A 1 147 ? 0.738 0.816 28.248 1.00 73.75 147 GLN A C 1
ATOM 1129 O O . GLN A 1 147 ? -0.366 0.542 27.762 1.00 73.75 147 GLN A O 1
ATOM 1134 N N . TRP A 1 148 ? 0.907 0.973 29.565 1.00 75.69 148 TRP A N 1
ATOM 1135 C CA . TRP A 1 148 ? -0.168 0.849 30.550 1.00 75.69 148 TRP A CA 1
ATOM 1136 C C . TRP A 1 148 ? -1.289 1.863 30.328 1.00 75.69 148 TRP A C 1
ATOM 1138 O O . TRP A 1 148 ? -2.469 1.501 30.342 1.00 75.69 148 TRP A O 1
ATOM 1148 N N . ARG A 1 149 ? -0.937 3.123 30.059 1.00 79.44 149 ARG A N 1
ATOM 1149 C CA . ARG A 1 149 ? -1.885 4.184 29.703 1.00 79.44 149 ARG A CA 1
ATOM 1150 C C . ARG A 1 149 ? -2.722 3.791 28.484 1.00 79.44 149 ARG A C 1
ATOM 1152 O O . ARG A 1 149 ? -3.945 3.931 28.512 1.00 79.44 149 ARG A O 1
ATOM 1159 N N . HIS A 1 150 ? -2.089 3.254 27.439 1.00 69.19 150 HIS A N 1
ATOM 1160 C CA . HIS A 1 150 ? -2.785 2.793 26.237 1.00 69.19 150 HIS A CA 1
ATOM 1161 C C . HIS A 1 150 ? -3.744 1.628 26.533 1.00 69.19 150 HIS A C 1
ATOM 1163 O O . HIS A 1 150 ? -4.917 1.674 26.154 1.00 69.19 150 HIS A O 1
ATOM 1169 N N . ALA A 1 151 ? -3.279 0.609 27.263 1.00 67.19 151 ALA A N 1
ATOM 1170 C CA . ALA A 1 151 ? -4.094 -0.545 27.635 1.00 67.19 151 ALA A CA 1
ATOM 1171 C C . ALA A 1 151 ? -5.313 -0.148 28.490 1.00 67.19 151 ALA A C 1
ATOM 1173 O O . ALA A 1 151 ? -6.434 -0.594 28.230 1.00 67.19 151 ALA A O 1
ATOM 1174 N N . LEU A 1 152 ? -5.127 0.746 29.469 1.00 73.81 152 LEU A N 1
ATOM 1175 C CA . LEU A 1 152 ? -6.210 1.273 30.303 1.00 73.81 152 LEU A CA 1
ATOM 1176 C C . LEU A 1 152 ? -7.220 2.083 29.485 1.00 73.81 152 LEU A C 1
ATOM 1178 O O . LEU A 1 152 ? -8.426 1.914 29.667 1.00 73.81 152 LEU A O 1
ATOM 1182 N N . PHE A 1 153 ? -6.760 2.919 28.553 1.00 69.06 153 PHE A N 1
ATOM 1183 C CA . PHE A 1 153 ? -7.639 3.686 27.671 1.00 69.06 153 PHE A CA 1
ATOM 1184 C C . PHE A 1 153 ? -8.491 2.776 26.770 1.00 69.06 153 PHE A C 1
ATOM 1186 O O . PHE A 1 153 ? -9.715 2.938 26.706 1.00 69.06 153 PHE A O 1
ATOM 1193 N N . ALA A 1 154 ? -7.874 1.770 26.138 1.00 61.22 154 ALA A N 1
ATOM 1194 C CA . ALA A 1 154 ? -8.580 0.770 25.337 1.00 61.22 154 ALA A CA 1
ATOM 1195 C C . ALA A 1 154 ? -9.636 0.017 26.167 1.00 61.22 154 ALA A C 1
ATOM 1197 O O . ALA A 1 154 ? -10.774 -0.161 25.719 1.00 61.22 154 ALA A O 1
ATOM 1198 N N . ALA A 1 155 ? -9.300 -0.354 27.405 1.00 68.94 155 ALA A N 1
ATOM 1199 C CA . ALA A 1 155 ? -10.233 -1.001 28.318 1.00 68.94 155 ALA A CA 1
ATOM 1200 C C . ALA A 1 155 ? -11.403 -0.081 28.709 1.00 68.94 155 ALA A C 1
ATOM 1202 O O . ALA A 1 155 ? -12.554 -0.508 28.666 1.00 68.94 155 ALA A O 1
ATOM 1203 N N . VAL A 1 156 ? -11.154 1.198 29.022 1.00 70.00 156 VAL A N 1
ATOM 1204 C CA . VAL A 1 156 ? -12.203 2.185 29.358 1.00 70.00 156 VAL A CA 1
ATOM 1205 C C . VAL A 1 156 ? -13.217 2.358 28.224 1.00 70.00 156 VAL A C 1
ATOM 1207 O O . VAL A 1 156 ? -14.421 2.470 28.486 1.00 70.00 156 VAL A O 1
ATOM 1210 N N . LEU A 1 157 ? -12.745 2.409 26.974 1.00 63.19 157 LEU A N 1
ATOM 1211 C CA . LEU A 1 157 ? -13.603 2.569 25.798 1.00 63.19 157 LEU A CA 1
ATOM 1212 C C . LEU A 1 157 ? -14.493 1.345 25.562 1.00 63.19 157 LEU A C 1
ATOM 1214 O O . LEU A 1 157 ? -15.657 1.496 25.190 1.00 63.19 157 LEU A O 1
ATOM 1218 N N . ASN A 1 158 ? -13.959 0.150 25.817 1.00 61.03 158 ASN A N 1
ATOM 1219 C CA . ASN A 1 158 ? -14.647 -1.120 25.590 1.00 61.03 158 ASN A CA 1
ATOM 1220 C C . ASN A 1 158 ? -15.457 -1.616 26.809 1.00 61.03 158 ASN A C 1
ATOM 1222 O O . ASN A 1 158 ? -16.175 -2.617 26.713 1.00 61.03 158 ASN A O 1
ATOM 1226 N N . GLU A 1 159 ? -15.379 -0.928 27.952 1.00 67.00 159 GLU A N 1
ATOM 1227 C CA . GLU A 1 159 ? -16.043 -1.335 29.190 1.00 67.00 159 GLU A CA 1
ATOM 1228 C C . GLU A 1 159 ? -17.513 -0.883 29.254 1.00 67.00 159 GLU A C 1
ATOM 1230 O O . GLU A 1 159 ? -17.838 0.308 29.185 1.00 67.00 159 GLU A O 1
ATOM 1235 N N . SER A 1 160 ? -18.416 -1.848 29.455 1.00 63.66 160 SER A N 1
ATOM 1236 C CA . SER A 1 160 ? -19.864 -1.611 29.559 1.00 63.66 160 SER A CA 1
ATOM 1237 C C . SER A 1 160 ? -20.395 -1.577 31.001 1.00 63.66 160 SER A C 1
ATOM 1239 O O . SER A 1 160 ? -21.472 -1.032 31.242 1.00 63.66 160 SER A O 1
ATOM 1241 N N . VAL A 1 161 ? -19.653 -2.101 31.981 1.00 68.00 161 VAL A N 1
ATOM 1242 C CA . VAL A 1 161 ? -20.006 -2.089 33.408 1.00 68.00 161 VAL A CA 1
ATOM 1243 C C . VAL A 1 161 ? -19.504 -0.796 34.048 1.00 68.00 161 VAL A C 1
ATOM 1245 O O . VAL A 1 161 ? -18.303 -0.553 34.160 1.00 68.00 161 VAL A O 1
ATOM 1248 N N . GLN A 1 162 ? -20.430 0.036 34.531 1.00 69.62 162 GLN A N 1
ATOM 1249 C CA . GLN A 1 162 ? -20.101 1.371 35.043 1.00 69.62 162 GLN A CA 1
ATOM 1250 C C . GLN A 1 162 ? -19.134 1.373 36.237 1.00 69.62 162 GLN A C 1
ATOM 1252 O O . GLN A 1 162 ? -18.311 2.280 36.342 1.00 69.62 162 GLN A O 1
ATOM 1257 N N . SER A 1 163 ? -19.224 0.400 37.148 1.00 68.44 163 SER A N 1
ATOM 1258 C CA . SER A 1 163 ? -18.344 0.337 38.323 1.00 68.44 163 SER A CA 1
ATOM 1259 C C . SER A 1 163 ? -16.886 0.096 37.928 1.00 68.44 163 SER A C 1
ATOM 1261 O O . SER A 1 163 ? -16.016 0.838 38.375 1.00 68.44 163 SER A O 1
ATOM 1263 N N . LEU A 1 164 ? -16.631 -0.864 37.034 1.00 65.75 164 LEU A N 1
ATOM 1264 C CA . LEU A 1 164 ? -15.296 -1.133 36.500 1.00 65.75 164 LEU A CA 1
ATOM 1265 C C . LEU A 1 164 ? -14.811 0.016 35.611 1.00 65.75 164 LEU A C 1
ATOM 1267 O O . LEU A 1 164 ? -13.675 0.449 35.764 1.00 65.75 164 LEU A O 1
ATOM 1271 N N . LYS A 1 165 ? -15.678 0.592 34.768 1.00 72.75 165 LYS A N 1
ATOM 1272 C CA . LYS A 1 165 ? -15.324 1.768 33.961 1.00 72.75 165 LYS A CA 1
ATOM 1273 C C . LYS A 1 165 ? -14.822 2.925 34.826 1.00 72.75 165 LYS A C 1
ATOM 1275 O O . LYS A 1 165 ? -13.834 3.558 34.479 1.00 72.75 165 LYS A O 1
ATOM 1280 N N . ARG A 1 166 ? -15.458 3.180 35.978 1.00 76.44 166 ARG A N 1
ATOM 1281 C CA . ARG A 1 166 ? -14.999 4.193 36.949 1.00 76.44 166 ARG A CA 1
ATOM 1282 C C . ARG A 1 166 ? -13.650 3.840 37.573 1.00 76.44 166 ARG A C 1
ATOM 1284 O O . ARG A 1 166 ? -12.851 4.740 37.800 1.00 76.44 166 ARG A O 1
ATOM 1291 N N . THR A 1 167 ? -13.397 2.566 37.867 1.00 74.12 167 THR A N 1
ATOM 1292 C CA . THR A 1 167 ? -12.102 2.112 38.398 1.00 74.12 167 THR A CA 1
ATOM 1293 C C . THR A 1 167 ? -10.989 2.254 37.362 1.00 74.12 167 THR A C 1
ATOM 1295 O O . THR A 1 167 ? -9.940 2.795 37.692 1.00 74.12 167 THR A O 1
ATOM 1298 N N . LEU A 1 168 ? -11.234 1.851 36.114 1.00 76.00 168 LEU A N 1
ATOM 1299 C CA . LEU A 1 168 ? -10.286 2.002 35.008 1.00 76.00 168 LEU A CA 1
ATOM 1300 C C . LEU A 1 168 ? -10.006 3.474 34.697 1.00 76.00 168 LEU A C 1
ATOM 1302 O O . LEU A 1 168 ? -8.853 3.849 34.554 1.00 76.00 168 LEU A O 1
ATOM 1306 N N . LEU A 1 169 ? -11.043 4.319 34.668 1.00 75.56 169 LEU A N 1
ATOM 1307 C CA . LEU A 1 169 ? -10.888 5.768 34.506 1.00 75.56 169 LEU A CA 1
ATOM 1308 C C . LEU A 1 169 ? -10.061 6.386 35.632 1.00 75.56 169 LEU A C 1
ATOM 1310 O O . LEU A 1 169 ? -9.241 7.257 35.374 1.00 75.56 169 LEU A O 1
ATOM 1314 N N . ARG A 1 170 ? -10.260 5.940 36.878 1.00 82.12 170 ARG A N 1
ATOM 1315 C CA . ARG A 1 170 ? -9.460 6.416 38.009 1.00 82.12 170 ARG A CA 1
ATOM 1316 C C . ARG A 1 170 ? -7.987 6.061 37.826 1.00 82.12 170 ARG A C 1
ATOM 1318 O O . ARG A 1 170 ? -7.156 6.942 37.957 1.00 82.12 170 ARG A O 1
ATOM 1325 N N . LEU A 1 171 ? -7.684 4.810 37.483 1.00 77.06 171 LEU A N 1
ATOM 1326 C CA . LEU A 1 171 ? -6.307 4.368 37.248 1.00 77.06 171 LEU A CA 1
ATOM 1327 C C . LEU A 1 171 ? -5.674 5.082 36.051 1.00 77.06 171 LEU A C 1
ATOM 1329 O O . LEU A 1 171 ? -4.531 5.503 36.140 1.00 77.06 171 LEU A O 1
ATOM 1333 N N . LEU A 1 172 ? -6.428 5.281 34.967 1.00 79.50 172 LEU A N 1
ATOM 1334 C CA . LEU A 1 172 ? -5.974 6.052 33.812 1.00 79.50 172 LEU A CA 1
ATOM 1335 C C . LEU A 1 172 ? -5.626 7.493 34.207 1.00 79.50 172 LEU A C 1
ATOM 1337 O O . LEU A 1 172 ? -4.560 7.973 33.849 1.00 79.50 172 LEU A O 1
ATOM 1341 N N . HIS A 1 173 ? -6.478 8.153 34.997 1.00 79.31 173 HIS A N 1
ATOM 1342 C CA . HIS A 1 173 ? -6.196 9.495 35.508 1.00 79.31 173 HIS A CA 1
ATOM 1343 C C . HIS A 1 173 ? -4.995 9.538 36.452 1.00 79.31 173 HIS A C 1
ATOM 1345 O O . HIS A 1 173 ? -4.239 10.502 36.414 1.00 79.31 173 HIS A O 1
ATOM 1351 N N . GLU A 1 174 ? -4.814 8.522 37.298 1.00 81.12 174 GLU A N 1
ATOM 1352 C CA . GLU A 1 174 ? -3.638 8.427 38.163 1.00 81.12 174 GLU A CA 1
ATOM 1353 C C . GLU A 1 174 ? -2.361 8.283 37.305 1.00 81.12 174 GLU A C 1
ATOM 1355 O O . GLU A 1 174 ? -1.390 8.990 37.555 1.00 81.12 174 GLU A O 1
ATOM 1360 N N . VAL A 1 175 ? -2.373 7.445 36.258 1.00 79.31 175 VAL A N 1
ATOM 1361 C CA . VAL A 1 175 ? -1.247 7.284 35.314 1.00 79.31 175 VAL A CA 1
ATOM 1362 C C . VAL A 1 175 ? -0.979 8.569 34.523 1.00 79.31 175 VAL A C 1
ATOM 1364 O O . VAL A 1 175 ? 0.171 8.987 34.417 1.00 79.31 175 VAL A O 1
ATOM 1367 N N . ASP A 1 176 ? -2.024 9.231 34.015 1.00 76.25 176 ASP A N 1
ATOM 1368 C CA . ASP A 1 176 ? -1.909 10.515 33.311 1.00 76.25 176 ASP A CA 1
ATOM 1369 C C . ASP A 1 176 ? -1.308 11.601 34.218 1.00 76.25 176 ASP A C 1
ATOM 1371 O O . ASP A 1 176 ? -0.484 12.396 33.766 1.00 76.25 176 ASP A O 1
ATOM 1375 N N . ALA A 1 177 ? -1.690 11.634 35.499 1.00 77.88 177 ALA A N 1
ATOM 1376 C CA . ALA A 1 177 ? -1.146 12.581 36.467 1.00 77.88 177 ALA A CA 1
ATOM 1377 C C . ALA A 1 177 ? 0.344 12.323 36.737 1.00 77.88 177 ALA A C 1
ATOM 1379 O O . ALA A 1 177 ? 1.123 13.272 36.772 1.00 77.88 177 ALA A O 1
ATOM 1380 N N . THR A 1 178 ? 0.751 11.058 36.875 1.00 77.88 178 THR A N 1
ATOM 1381 C CA . THR A 1 178 ? 2.165 10.686 37.036 1.00 77.88 178 THR A CA 1
ATOM 1382 C C . THR A 1 178 ? 2.998 11.068 35.812 1.00 77.88 178 THR A C 1
ATOM 1384 O O . THR A 1 178 ? 4.045 11.685 35.974 1.00 77.88 178 THR A O 1
ATOM 1387 N N . LEU A 1 179 ? 2.516 10.781 34.598 1.00 73.06 179 LEU A N 1
ATOM 1388 C CA . LEU A 1 179 ? 3.205 11.163 33.359 1.00 73.06 179 LEU A CA 1
ATOM 1389 C C . LEU A 1 179 ? 3.290 12.688 33.188 1.00 73.06 179 LEU A C 1
ATOM 1391 O O . LEU A 1 179 ? 4.310 13.200 32.742 1.00 73.06 179 LEU A O 1
ATOM 1395 N N . SER A 1 180 ? 2.243 13.423 33.579 1.00 71.31 180 SER A N 1
ATOM 1396 C CA . SER A 1 180 ? 2.232 14.891 33.501 1.00 71.31 180 SER A CA 1
ATOM 1397 C C . SER A 1 180 ? 3.243 15.522 34.464 1.00 71.31 180 SER A C 1
ATOM 1399 O O . SER A 1 180 ? 3.981 16.410 34.059 1.00 71.31 180 SER A O 1
ATOM 1401 N N . LEU A 1 181 ? 3.334 15.024 35.705 1.00 66.62 181 LEU A N 1
ATOM 1402 C CA . LEU A 1 181 ? 4.331 15.486 36.681 1.00 66.62 181 LEU A CA 1
ATOM 1403 C C . LEU A 1 181 ? 5.768 15.246 36.193 1.00 66.62 181 LEU A C 1
ATOM 1405 O O . LEU A 1 181 ? 6.634 16.086 36.402 1.00 66.62 181 LEU A O 1
ATOM 1409 N N . GLN A 1 182 ? 6.012 14.131 35.501 1.00 64.19 182 GLN A N 1
ATOM 1410 C CA . GLN A 1 182 ? 7.331 13.798 34.955 1.00 64.19 182 GLN A CA 1
ATOM 1411 C C . GLN A 1 182 ? 7.711 14.654 33.743 1.00 64.19 182 GLN A C 1
ATOM 1413 O O . GLN A 1 182 ? 8.883 14.983 33.570 1.00 64.19 182 GLN A O 1
ATOM 1418 N N . TRP A 1 183 ? 6.741 15.020 32.901 1.00 58.03 183 TRP A N 1
ATOM 1419 C CA . TRP A 1 183 ? 6.984 15.934 31.784 1.00 58.03 183 TRP A CA 1
ATOM 1420 C C . TRP A 1 183 ? 7.202 17.376 32.239 1.00 58.03 183 TRP A C 1
ATOM 1422 O O . TRP A 1 183 ? 8.037 18.055 31.647 1.00 58.03 183 TRP A O 1
ATOM 1432 N N . ASP A 1 184 ? 6.533 17.811 33.309 1.00 54.81 184 ASP A N 1
ATOM 1433 C CA . ASP A 1 184 ? 6.786 19.119 33.921 1.00 54.81 184 ASP A CA 1
ATOM 1434 C C . ASP A 1 184 ? 8.177 19.163 34.602 1.00 54.81 184 ASP A C 1
ATOM 1436 O O . ASP A 1 184 ? 8.892 20.157 34.477 1.00 54.81 184 ASP A O 1
ATOM 1440 N N . GLU A 1 185 ? 8.631 18.073 35.238 1.00 51.75 185 GLU A N 1
ATOM 1441 C CA . GLU A 1 185 ? 9.989 17.973 35.812 1.00 51.75 185 GLU A CA 1
ATOM 1442 C C . GLU A 1 185 ? 11.098 17.902 34.741 1.00 51.75 185 GLU A C 1
ATOM 1444 O O . GLU A 1 185 ? 12.189 18.437 34.946 1.00 51.75 185 GLU A O 1
ATOM 1449 N N . ALA A 1 186 ? 10.827 17.303 33.576 1.00 47.28 186 ALA A N 1
ATOM 1450 C CA . ALA A 1 186 ? 11.766 17.256 32.451 1.00 47.28 186 ALA A CA 1
ATOM 1451 C C . ALA A 1 186 ? 11.928 18.612 31.735 1.00 47.28 186 ALA A C 1
ATOM 1453 O O . ALA A 1 186 ? 12.939 18.836 31.074 1.00 47.28 186 ALA A O 1
ATOM 1454 N N . THR A 1 187 ? 10.969 19.536 31.870 1.00 47.62 187 THR A N 1
ATOM 1455 C CA . THR A 1 187 ? 11.088 20.896 31.310 1.00 47.62 187 THR A CA 1
ATOM 1456 C C . THR A 1 187 ? 11.958 21.849 32.133 1.00 47.62 187 THR A C 1
ATOM 1458 O O . THR A 1 187 ? 12.347 22.894 31.612 1.00 47.62 187 THR A O 1
ATOM 1461 N N . ASP A 1 188 ? 12.319 21.479 33.367 1.00 45.94 188 ASP A N 1
ATOM 1462 C CA . ASP A 1 188 ? 13.213 22.261 34.236 1.00 45.94 188 ASP A CA 1
ATOM 1463 C C . ASP A 1 188 ? 14.689 21.814 34.157 1.00 45.94 188 ASP A C 1
ATOM 1465 O O . ASP A 1 188 ? 15.562 22.447 34.760 1.00 45.94 188 ASP A O 1
ATOM 1469 N N . GLN A 1 189 ? 15.004 20.761 33.389 1.00 43.50 189 GLN A N 1
ATOM 1470 C CA . GLN A 1 189 ? 16.378 20.364 33.078 1.00 43.50 189 GLN A CA 1
ATOM 1471 C C . GLN A 1 189 ? 16.730 20.709 31.626 1.00 43.50 189 GLN A C 1
ATOM 1473 O O . GLN A 1 189 ? 16.190 20.191 30.655 1.00 43.50 189 GLN A O 1
ATOM 1478 N N . ASP A 1 190 ? 17.638 21.673 31.551 1.00 45.19 190 ASP A N 1
ATOM 1479 C CA . ASP A 1 190 ? 18.303 22.286 30.410 1.00 45.19 190 ASP A CA 1
ATOM 1480 C C . ASP A 1 190 ? 18.752 21.259 29.347 1.00 45.19 190 ASP A C 1
ATOM 1482 O O . ASP A 1 190 ? 19.851 20.730 29.436 1.00 45.19 190 ASP A O 1
ATOM 1486 N N . ASP A 1 191 ? 17.888 20.950 28.369 1.00 33.88 191 ASP A N 1
ATOM 1487 C CA . ASP A 1 191 ? 18.261 20.395 27.049 1.00 33.88 191 ASP A CA 1
ATOM 1488 C C . ASP A 1 191 ? 17.096 20.452 26.030 1.00 33.88 191 ASP A C 1
ATOM 1490 O O . ASP A 1 191 ? 16.895 19.590 25.169 1.00 33.88 191 ASP A O 1
ATOM 1494 N N . LEU A 1 192 ? 16.332 21.550 26.040 1.00 36.00 192 LEU A N 1
ATOM 1495 C CA . LEU A 1 192 ? 15.282 21.826 25.044 1.00 36.00 192 LEU A CA 1
ATOM 1496 C C . LEU A 1 192 ? 15.840 22.217 23.651 1.00 36.00 192 LEU A C 1
ATOM 1498 O O . LEU A 1 192 ? 15.155 22.861 22.855 1.00 36.00 192 LEU A O 1
ATOM 1502 N N . ALA A 1 193 ? 17.091 21.855 23.351 1.00 34.50 193 ALA A N 1
ATOM 1503 C CA . ALA A 1 193 ? 17.808 22.224 22.131 1.00 34.50 193 ALA A CA 1
ATOM 1504 C C . ALA A 1 193 ? 18.071 21.047 21.170 1.00 34.50 193 ALA A C 1
ATOM 1506 O O . ALA A 1 193 ? 18.430 21.288 20.019 1.00 34.50 193 ALA A O 1
ATOM 1507 N N . THR A 1 194 ? 17.854 19.790 21.575 1.00 33.03 194 THR A N 1
ATOM 1508 C CA . THR A 1 194 ? 18.222 18.614 20.750 1.00 33.03 194 THR A CA 1
ATOM 1509 C C . THR A 1 194 ? 17.086 17.628 20.458 1.00 33.03 194 THR A C 1
ATOM 1511 O O . THR A 1 194 ? 17.228 16.826 19.539 1.00 33.03 194 THR A O 1
ATOM 1514 N N . ALA A 1 195 ? 15.917 17.748 21.102 1.00 31.97 195 ALA A N 1
ATOM 1515 C CA . ALA A 1 195 ? 14.695 17.010 20.726 1.00 31.97 195 ALA A CA 1
ATOM 1516 C C . ALA A 1 195 ? 13.716 17.825 19.852 1.00 31.97 195 ALA A C 1
ATOM 1518 O O . ALA A 1 195 ? 12.684 17.322 19.412 1.00 31.97 195 ALA A O 1
ATOM 1519 N N . SER A 1 196 ? 14.071 19.070 19.519 1.00 31.84 196 SER A N 1
ATOM 1520 C CA . SER A 1 196 ? 13.501 19.819 18.394 1.00 31.84 196 SER A CA 1
ATOM 1521 C C . SER A 1 196 ? 14.118 19.307 17.081 1.00 31.84 196 SER A C 1
ATOM 1523 O O . SER A 1 196 ? 14.747 20.053 16.326 1.00 31.84 196 SER A O 1
ATOM 1525 N N . ALA A 1 197 ? 13.948 18.017 16.784 1.00 33.94 197 ALA A N 1
ATOM 1526 C CA . ALA A 1 197 ? 14.012 17.565 15.402 1.00 33.94 197 ALA A CA 1
ATOM 1527 C C . ALA A 1 197 ? 12.849 18.267 14.693 1.00 33.94 197 ALA A C 1
ATOM 1529 O O . ALA A 1 197 ? 11.697 17.896 14.890 1.00 33.94 197 ALA A O 1
ATOM 1530 N N . ALA A 1 198 ? 13.172 19.373 14.016 1.00 38.50 198 ALA A N 1
ATOM 1531 C CA . ALA A 1 198 ? 12.276 20.323 13.370 1.00 38.50 198 ALA A CA 1
ATOM 1532 C C . ALA A 1 198 ? 10.888 19.737 13.068 1.00 38.50 198 ALA A C 1
ATOM 1534 O O . ALA A 1 198 ? 10.706 19.060 12.055 1.00 38.50 198 ALA A O 1
ATOM 1535 N N . ILE A 1 199 ? 9.903 20.014 13.934 1.00 46.88 199 ILE A N 1
ATOM 1536 C CA . ILE A 1 199 ? 8.498 19.840 13.568 1.00 46.88 199 ILE A CA 1
ATOM 1537 C C . ILE A 1 199 ? 8.304 20.796 12.399 1.00 46.88 199 ILE A C 1
ATOM 1539 O O . ILE A 1 199 ? 8.223 22.012 12.594 1.00 46.88 199 ILE A O 1
ATOM 1543 N N . GLN A 1 200 ? 8.339 20.261 11.177 1.00 53.62 200 GLN A N 1
ATOM 1544 C CA . GLN A 1 200 ? 8.084 21.055 9.990 1.00 53.62 200 GLN A CA 1
ATOM 1545 C C . GLN A 1 200 ? 6.740 21.759 10.199 1.00 53.62 200 GLN A C 1
ATOM 1547 O O . GLN A 1 200 ? 5.786 21.131 10.675 1.00 53.62 200 GLN A O 1
ATOM 1552 N N . PRO A 1 201 ? 6.657 23.072 9.936 1.00 66.94 201 PRO A N 1
ATOM 1553 C CA . PRO A 1 201 ? 5.417 23.794 10.135 1.00 66.94 201 PRO A CA 1
ATOM 1554 C C . PRO A 1 201 ? 4.344 23.155 9.249 1.00 66.94 201 PRO A C 1
ATOM 1556 O O . PRO A 1 201 ? 4.456 23.163 8.028 1.00 66.94 201 PRO A O 1
ATOM 1559 N N . ILE A 1 202 ? 3.315 22.583 9.878 1.00 77.94 202 ILE A N 1
ATOM 1560 C CA . ILE A 1 202 ? 2.171 22.002 9.173 1.00 77.94 202 ILE A CA 1
ATOM 1561 C C . ILE A 1 202 ? 1.417 23.156 8.515 1.00 77.94 202 ILE A C 1
ATOM 1563 O O . ILE A 1 202 ? 0.774 23.950 9.207 1.00 77.94 202 ILE A O 1
ATOM 1567 N N . THR A 1 203 ? 1.537 23.266 7.194 1.00 76.31 203 THR A N 1
ATOM 1568 C CA . THR A 1 203 ? 1.024 24.415 6.428 1.00 76.31 203 THR A CA 1
ATOM 1569 C C . THR A 1 203 ? -0.234 24.081 5.642 1.00 76.31 203 THR A C 1
ATOM 1571 O O . THR A 1 203 ? -1.035 24.975 5.368 1.00 76.31 203 THR A O 1
ATOM 1574 N N . ASN A 1 204 ? -0.439 22.805 5.315 1.00 81.12 204 ASN A N 1
ATOM 1575 C CA . ASN A 1 204 ? -1.571 22.339 4.529 1.00 81.12 204 ASN A CA 1
ATOM 1576 C C . ASN A 1 204 ? -2.255 21.114 5.172 1.00 81.12 204 ASN A C 1
ATOM 1578 O O . ASN A 1 204 ? -1.797 20.545 6.168 1.00 81.12 204 ASN A O 1
ATOM 1582 N N . VAL A 1 205 ? -3.417 20.756 4.625 1.00 83.81 205 VAL A N 1
ATOM 1583 C CA . VAL A 1 205 ? -4.278 19.690 5.157 1.00 83.81 205 VAL A CA 1
ATOM 1584 C C . VAL A 1 205 ? -3.686 18.300 4.929 1.00 83.81 205 VAL A C 1
ATOM 1586 O O . VAL A 1 205 ? -3.865 17.437 5.785 1.00 83.81 205 VAL A O 1
ATOM 1589 N N . GLU A 1 206 ? -2.955 18.090 3.835 1.00 87.00 206 GLU A N 1
ATOM 1590 C CA . GLU A 1 206 ? -2.261 16.829 3.561 1.00 87.00 206 GLU A CA 1
ATOM 1591 C C . GLU A 1 206 ? -1.201 16.544 4.633 1.00 87.00 206 GLU A C 1
ATOM 1593 O O . GLU A 1 206 ? -1.265 15.499 5.277 1.00 87.00 206 GLU A O 1
ATOM 1598 N N . ASP A 1 207 ? -0.324 17.512 4.922 1.00 86.25 207 ASP A N 1
ATOM 1599 C CA . ASP A 1 207 ? 0.717 17.419 5.955 1.00 86.25 207 ASP A CA 1
ATOM 1600 C C . ASP A 1 207 ? 0.113 17.085 7.329 1.00 86.25 207 ASP A C 1
ATOM 1602 O O . ASP A 1 207 ? 0.668 16.316 8.117 1.00 86.25 207 ASP A O 1
ATOM 1606 N N . LEU A 1 208 ? -1.050 17.674 7.638 1.00 87.88 208 LEU A N 1
ATOM 1607 C CA . LEU A 1 208 ? -1.737 17.442 8.904 1.00 87.88 208 LEU A CA 1
ATOM 1608 C C . LEU A 1 208 ? -2.308 16.022 8.992 1.00 87.88 208 LEU A C 1
ATOM 1610 O O . LEU A 1 208 ? -2.264 15.411 10.062 1.00 87.88 208 LEU A O 1
ATOM 1614 N N . LEU A 1 209 ? -2.861 15.504 7.894 1.00 89.00 209 LEU A N 1
ATOM 1615 C CA . LEU A 1 209 ? -3.372 14.136 7.830 1.00 89.00 209 LEU A CA 1
ATOM 1616 C C . LEU A 1 209 ? -2.241 13.111 7.890 1.00 89.00 209 LEU A C 1
ATOM 1618 O O . LEU A 1 209 ? -2.394 12.105 8.580 1.00 89.00 209 LEU A O 1
ATOM 1622 N N . ASP A 1 210 ? -1.104 13.399 7.264 1.00 90.00 210 ASP A N 1
ATOM 1623 C CA . ASP A 1 210 ? 0.098 12.570 7.341 1.00 90.00 210 ASP A CA 1
ATOM 1624 C C . ASP A 1 210 ? 0.617 12.535 8.787 1.00 90.00 210 ASP A C 1
ATOM 1626 O O . ASP A 1 210 ? 0.838 11.465 9.355 1.00 90.00 210 ASP A O 1
ATOM 1630 N N . PHE A 1 211 ? 0.683 13.691 9.458 1.00 89.50 211 PHE A N 1
ATOM 1631 C CA . PHE A 1 211 ? 1.006 13.761 10.885 1.00 89.50 211 PHE A CA 1
ATOM 1632 C C . PHE A 1 211 ? 0.032 12.929 11.739 1.00 89.50 211 PHE A C 1
ATOM 1634 O O . PHE A 1 211 ? 0.447 12.140 12.589 1.00 89.50 211 PHE A O 1
ATOM 1641 N N . TYR A 1 212 ? -1.277 13.045 11.502 1.00 90.25 212 TYR A N 1
ATOM 1642 C CA . TYR A 1 212 ? -2.270 12.230 12.209 1.00 90.25 212 TYR A CA 1
ATOM 1643 C C . TYR A 1 212 ? -2.133 10.743 11.927 1.00 90.25 212 TYR A C 1
ATOM 1645 O O . TYR A 1 212 ? -2.359 9.941 12.830 1.00 90.25 212 TYR A O 1
ATOM 1653 N N . TRP A 1 213 ? -1.758 10.364 10.710 1.00 90.75 213 TRP A N 1
ATOM 1654 C CA . TRP A 1 213 ? -1.499 8.978 10.367 1.00 90.75 213 TRP A CA 1
ATOM 1655 C C . TRP A 1 213 ? -0.357 8.416 11.215 1.00 90.75 213 TRP A C 1
ATOM 1657 O O . TRP A 1 213 ? -0.535 7.369 11.843 1.00 90.75 213 TRP A O 1
ATOM 1667 N N . PHE A 1 214 ? 0.785 9.103 11.289 1.00 88.00 214 PHE A N 1
ATOM 1668 C CA . PHE A 1 214 ? 1.945 8.630 12.053 1.00 88.00 214 PHE A CA 1
ATOM 1669 C C . PHE A 1 214 ? 1.696 8.611 13.565 1.00 88.00 214 PHE A C 1
ATOM 1671 O O . PHE A 1 214 ? 2.104 7.667 14.236 1.00 88.00 214 PHE A O 1
ATOM 1678 N N . HIS A 1 215 ? 0.949 9.582 14.091 1.00 86.38 215 HIS A N 1
ATOM 1679 C CA . HIS A 1 215 ? 0.717 9.742 15.532 1.00 86.38 215 HIS A CA 1
ATOM 1680 C C . HIS A 1 215 ? -0.677 9.286 15.989 1.00 86.38 215 HIS A C 1
ATOM 1682 O O . HIS A 1 215 ? -1.143 9.677 17.062 1.00 86.38 215 HIS A O 1
ATOM 1688 N N . ALA A 1 216 ? -1.367 8.465 15.190 1.00 83.19 216 ALA A N 1
ATOM 1689 C CA . ALA A 1 216 ? -2.785 8.166 15.387 1.00 83.19 216 ALA A CA 1
ATOM 1690 C C . ALA A 1 216 ? -3.115 7.636 16.789 1.00 83.19 216 ALA A C 1
ATOM 1692 O O . ALA A 1 216 ? -4.093 8.055 17.403 1.00 83.19 216 ALA A O 1
ATOM 1693 N N . GLU A 1 217 ? -2.290 6.732 17.307 1.00 80.31 217 GLU A N 1
ATOM 1694 C CA . GLU A 1 217 ? -2.497 6.093 18.609 1.00 80.31 217 GLU A CA 1
ATOM 1695 C C . GLU A 1 217 ? -2.314 7.075 19.770 1.00 80.31 217 GLU A C 1
ATOM 1697 O O . GLU A 1 217 ? -3.093 7.066 20.722 1.00 80.31 217 GLU A O 1
ATOM 1702 N N . GLN A 1 218 ? -1.331 7.970 19.655 1.00 82.50 218 GLN A N 1
ATOM 1703 C CA . GLN A 1 218 ? -1.031 9.007 20.646 1.00 82.50 218 GLN A CA 1
ATOM 1704 C C . GLN A 1 218 ? -2.101 10.107 20.648 1.00 82.50 218 GLN A C 1
ATOM 1706 O O . GLN A 1 218 ? -2.438 10.659 21.696 1.00 82.50 218 GLN A O 1
ATOM 1711 N N . LEU A 1 219 ? -2.648 10.414 19.469 1.00 81.50 219 LEU A N 1
ATOM 1712 C CA . LEU A 1 219 ? -3.615 11.487 19.257 1.00 81.50 219 LEU A CA 1
ATOM 1713 C C . LEU A 1 219 ? -5.072 11.044 19.400 1.00 81.50 219 LEU A C 1
ATOM 1715 O O . LEU A 1 219 ? -5.943 11.903 19.529 1.00 81.50 219 LEU A O 1
ATOM 1719 N N . ALA A 1 220 ? -5.361 9.739 19.411 1.00 79.00 220 ALA A N 1
ATOM 1720 C CA . ALA A 1 220 ? -6.722 9.216 19.547 1.00 79.00 220 ALA A CA 1
ATOM 1721 C C . ALA A 1 220 ? -7.503 9.811 20.744 1.00 79.00 220 ALA A C 1
ATOM 1723 O O . ALA A 1 220 ? -8.663 10.187 20.547 1.00 79.00 220 ALA A O 1
ATOM 1724 N N . PRO A 1 221 ? -6.912 10.006 21.946 1.00 78.25 221 PRO A N 1
ATOM 1725 C CA . PRO A 1 221 ? -7.595 10.668 23.065 1.00 78.25 221 PRO A CA 1
ATOM 1726 C C . PRO A 1 221 ? -7.945 12.142 22.799 1.00 78.25 221 PRO A C 1
ATOM 1728 O O . PRO A 1 221 ? -8.883 12.678 23.385 1.00 78.25 221 PRO A O 1
ATOM 1731 N N . PHE A 1 222 ? -7.217 12.798 21.894 1.00 82.38 222 PHE A N 1
ATOM 1732 C CA . PHE A 1 222 ? -7.347 14.217 21.560 1.00 82.38 222 PHE A CA 1
ATOM 1733 C C . PHE A 1 222 ? -8.116 14.455 20.257 1.00 82.38 222 PHE A C 1
ATOM 1735 O O . PHE A 1 222 ? -8.056 15.549 19.695 1.00 82.38 222 PHE A O 1
ATOM 1742 N N . ALA A 1 223 ? -8.882 13.469 19.779 1.00 82.81 223 ALA A N 1
ATOM 1743 C CA . ALA A 1 223 ? -9.539 13.525 18.476 1.00 82.81 223 ALA A CA 1
ATOM 1744 C C . ALA A 1 223 ? -10.413 14.776 18.257 1.00 82.81 223 ALA A C 1
ATOM 1746 O O . ALA A 1 223 ? -10.465 15.286 17.142 1.00 82.81 223 ALA A O 1
ATOM 1747 N N . MET A 1 224 ? -11.059 15.319 19.299 1.00 78.00 224 MET A N 1
ATOM 1748 C CA . MET A 1 224 ? -11.807 16.585 19.199 1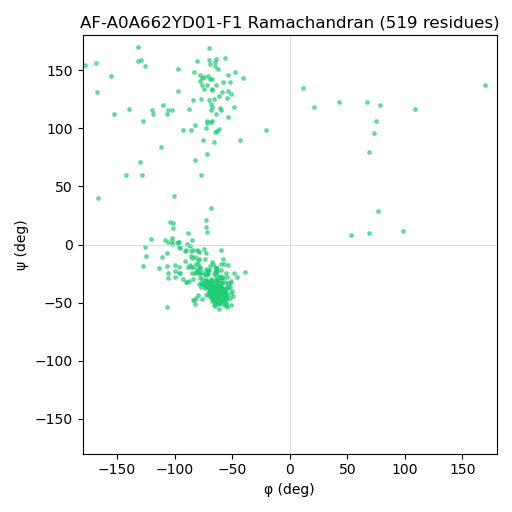.00 78.00 224 MET A CA 1
ATOM 1749 C C . MET A 1 224 ? -10.903 17.796 18.930 1.00 78.00 224 MET A C 1
ATOM 1751 O O . MET A 1 224 ? -11.266 18.676 18.152 1.00 78.00 224 MET A O 1
ATOM 1755 N N . VAL A 1 225 ? -9.725 17.848 19.554 1.00 81.62 225 VAL A N 1
ATOM 1756 C CA . VAL A 1 225 ? -8.744 18.924 19.344 1.00 81.62 225 VAL A CA 1
ATOM 1757 C C . VAL A 1 225 ? -8.120 18.790 17.959 1.00 81.62 225 VAL A C 1
ATOM 1759 O O . VAL A 1 225 ? -8.023 19.778 17.232 1.00 81.62 225 VAL A O 1
ATOM 1762 N N . CYS A 1 226 ? -7.786 17.564 17.547 1.00 84.88 226 CYS A N 1
ATOM 1763 C CA . CYS A 1 226 ? -7.355 17.269 16.181 1.00 84.88 226 CYS A CA 1
ATOM 1764 C C . CYS A 1 226 ? -8.416 17.709 15.165 1.00 84.88 226 CYS A C 1
ATOM 1766 O O . CYS A 1 226 ? -8.114 18.396 14.194 1.00 84.88 226 CYS A O 1
ATOM 1768 N N . ALA A 1 227 ? -9.684 17.401 15.435 1.00 81.75 227 ALA A N 1
ATOM 1769 C CA . ALA A 1 227 ? -10.793 17.808 14.591 1.00 81.75 227 ALA A CA 1
ATOM 1770 C C . ALA A 1 227 ? -10.935 19.333 14.481 1.00 81.75 227 ALA A C 1
ATOM 1772 O O . ALA A 1 227 ? -11.154 19.855 13.388 1.00 81.75 227 ALA A O 1
ATOM 1773 N N . ALA A 1 228 ? -10.786 20.054 15.595 1.00 79.06 228 ALA A N 1
ATOM 1774 C CA . ALA A 1 228 ? -10.818 21.512 15.614 1.00 79.06 228 ALA A CA 1
ATOM 1775 C C . ALA A 1 228 ? -9.641 22.123 14.839 1.00 79.06 228 ALA A C 1
ATOM 1777 O O . ALA A 1 228 ? -9.841 23.071 14.082 1.00 79.06 228 ALA A O 1
ATOM 1778 N N . LYS A 1 229 ? -8.433 21.559 14.969 1.00 83.94 229 LYS A N 1
ATOM 1779 C CA . LYS A 1 229 ? -7.246 22.007 14.226 1.00 83.94 229 LYS A CA 1
ATOM 1780 C C . LYS A 1 229 ? -7.397 21.764 12.725 1.00 83.94 229 LYS A C 1
ATOM 1782 O O . LYS A 1 229 ? -7.176 22.685 11.948 1.00 83.94 229 LYS A O 1
ATOM 1787 N N . LEU A 1 230 ? -7.837 20.572 12.324 1.00 82.56 230 LEU A N 1
ATOM 1788 C CA . LEU A 1 230 ? -8.121 20.254 10.923 1.00 82.56 230 LEU A CA 1
ATOM 1789 C C . LEU A 1 230 ? -9.199 21.179 10.347 1.00 82.56 230 LEU A C 1
ATOM 1791 O O . LEU A 1 230 ? -9.062 21.675 9.233 1.00 82.56 230 LEU A O 1
ATOM 1795 N N . HIS A 1 231 ? -10.245 21.463 11.128 1.00 77.31 231 HIS A N 1
ATOM 1796 C CA . HIS A 1 231 ? -11.287 22.410 10.745 1.00 77.31 231 HIS A CA 1
ATOM 1797 C C . HIS A 1 231 ? -10.745 23.829 10.548 1.00 77.31 231 HIS A C 1
ATOM 1799 O O . HIS A 1 231 ? -11.061 24.466 9.546 1.00 77.31 231 HIS A O 1
ATOM 1805 N N . ALA A 1 232 ? -9.939 24.319 11.492 1.00 76.31 232 ALA A N 1
ATOM 1806 C CA . ALA A 1 232 ? -9.351 25.649 11.429 1.00 76.31 232 ALA A CA 1
ATOM 1807 C C . ALA A 1 232 ? -8.398 25.790 10.237 1.00 76.31 232 ALA A C 1
ATOM 1809 O O . ALA A 1 232 ? -8.468 26.790 9.529 1.00 76.31 232 ALA A O 1
ATOM 1810 N N . LEU A 1 233 ? -7.566 24.775 9.983 1.00 77.44 233 LEU A N 1
ATOM 1811 C CA . LEU A 1 233 ? -6.642 24.768 8.854 1.00 77.44 233 LEU A CA 1
ATOM 1812 C C . LEU A 1 233 ? -7.400 24.787 7.522 1.00 77.44 233 LEU A C 1
ATOM 1814 O O . LEU A 1 233 ? -7.122 25.641 6.689 1.00 77.44 233 LEU A O 1
ATOM 1818 N N . ALA A 1 234 ? -8.423 23.937 7.377 1.00 73.12 234 ALA A N 1
ATOM 1819 C CA . ALA A 1 234 ? -9.286 23.923 6.197 1.00 73.12 234 ALA A CA 1
ATOM 1820 C C . ALA A 1 234 ? -9.959 25.286 5.945 1.00 73.12 234 ALA A C 1
ATOM 1822 O O . ALA A 1 234 ? -10.062 25.722 4.806 1.00 73.12 234 ALA A O 1
ATOM 1823 N N . LEU A 1 235 ? -10.386 25.996 6.996 1.00 71.56 235 LEU A N 1
ATOM 1824 C CA . LEU A 1 235 ? -10.964 27.339 6.859 1.00 71.56 235 LEU A CA 1
ATOM 1825 C C . LEU A 1 235 ? -9.925 28.422 6.518 1.00 71.56 235 LEU A C 1
ATOM 1827 O O . LEU A 1 235 ? -10.273 29.408 5.869 1.00 71.56 235 LEU A O 1
ATOM 1831 N N . GLN A 1 236 ? -8.675 28.273 6.970 1.00 68.25 236 GLN A N 1
ATOM 1832 C CA . GLN A 1 236 ? -7.596 29.239 6.733 1.00 68.25 236 GLN A CA 1
ATOM 1833 C C . GLN A 1 236 ? -7.022 29.158 5.316 1.00 68.25 236 GLN A C 1
ATOM 1835 O O . GLN A 1 236 ? -6.665 30.192 4.755 1.00 68.25 236 GLN A O 1
ATOM 1840 N N . THR A 1 237 ? -6.970 27.972 4.708 1.00 61.34 237 THR A N 1
ATOM 1841 C CA . THR A 1 237 ? -6.391 27.751 3.371 1.00 61.34 237 THR A CA 1
ATOM 1842 C C . THR A 1 237 ? -7.240 28.280 2.203 1.00 61.34 237 THR A C 1
ATOM 1844 O O . THR A 1 237 ? -6.996 27.906 1.062 1.00 61.34 237 THR A O 1
ATOM 1847 N N . LEU A 1 238 ? -8.240 29.144 2.442 1.00 51.75 238 LEU A N 1
ATOM 1848 C CA . LEU A 1 238 ? -9.248 29.590 1.455 1.00 51.75 238 LEU A CA 1
ATOM 1849 C C . LEU A 1 238 ? -9.993 28.436 0.750 1.00 51.75 238 LEU A C 1
ATOM 1851 O O . LEU A 1 238 ? -10.799 28.684 -0.149 1.00 51.75 238 LEU A O 1
ATOM 1855 N N . SER A 1 239 ? -9.793 27.194 1.197 1.00 52.47 239 SER A N 1
ATOM 1856 C CA . SER A 1 239 ? -10.499 26.028 0.711 1.00 52.47 239 SER A CA 1
ATOM 1857 C C . SER A 1 239 ? -11.837 25.928 1.415 1.00 52.47 239 SER A C 1
ATOM 1859 O O . SER A 1 239 ? -11.963 25.525 2.569 1.00 52.47 239 SER A O 1
ATOM 1861 N N . THR A 1 240 ? -12.901 26.319 0.716 1.00 56.03 240 THR A N 1
ATOM 1862 C CA . THR A 1 240 ? -14.237 25.947 1.187 1.00 56.03 240 THR A CA 1
ATOM 1863 C C . THR A 1 240 ? -14.269 24.430 1.375 1.00 56.03 240 THR A C 1
ATOM 1865 O O . THR A 1 240 ? -13.648 23.685 0.621 1.00 56.03 240 THR A O 1
ATOM 1868 N N . ALA A 1 241 ? -15.005 23.936 2.365 1.00 57.19 241 ALA A N 1
ATOM 1869 C CA . ALA A 1 241 ? -15.117 22.497 2.597 1.00 57.19 241 ALA A CA 1
ATOM 1870 C C . ALA A 1 241 ? -15.668 21.703 1.385 1.00 57.19 241 ALA A C 1
ATOM 1872 O O . ALA A 1 241 ? -15.563 20.480 1.360 1.00 57.19 241 ALA A O 1
ATOM 1873 N N . ALA A 1 242 ? -16.212 22.393 0.374 1.00 61.62 242 ALA A N 1
ATOM 1874 C CA . ALA A 1 242 ? -16.516 21.838 -0.941 1.00 61.62 242 ALA A CA 1
ATOM 1875 C C . ALA A 1 242 ? -15.252 21.504 -1.760 1.00 61.62 242 ALA A C 1
ATOM 1877 O O . ALA A 1 242 ? -15.183 20.425 -2.329 1.00 61.62 242 ALA A O 1
ATOM 1878 N N . GLN A 1 243 ? -14.231 22.365 -1.755 1.00 67.31 243 GLN A N 1
ATOM 1879 C CA . GLN A 1 243 ? -12.958 22.121 -2.451 1.00 67.31 243 GLN A CA 1
ATOM 1880 C C . GLN A 1 243 ? -12.172 20.974 -1.811 1.00 67.31 243 GLN A C 1
ATOM 1882 O O . GLN A 1 243 ? -11.608 20.143 -2.507 1.00 67.31 243 GLN A O 1
ATOM 1887 N N . LEU A 1 244 ? -12.220 20.855 -0.482 1.00 67.94 244 LEU A N 1
ATOM 1888 C CA . LEU A 1 244 ? -11.608 19.725 0.223 1.00 67.94 244 LEU A CA 1
ATOM 1889 C C . LEU A 1 244 ? -12.278 18.375 -0.105 1.00 67.94 244 LEU A C 1
ATOM 1891 O O . LEU A 1 244 ? -11.679 17.322 0.076 1.00 67.94 244 LEU A O 1
ATOM 1895 N N . ALA A 1 245 ? -13.537 18.405 -0.556 1.00 67.69 245 ALA A N 1
ATOM 1896 C CA . ALA A 1 245 ? -14.288 17.234 -1.011 1.00 67.69 245 ALA A CA 1
ATOM 1897 C C . ALA A 1 245 ? -14.059 16.889 -2.492 1.00 67.69 245 ALA A C 1
ATOM 1899 O O . ALA A 1 245 ? -14.584 15.880 -2.975 1.00 67.69 245 ALA A O 1
ATOM 1900 N N . GLU A 1 246 ? -13.314 17.731 -3.204 1.00 73.62 246 GLU A N 1
ATOM 1901 C CA . GLU A 1 246 ? -12.879 17.539 -4.590 1.00 73.62 246 GLU A CA 1
ATOM 1902 C C . GLU A 1 246 ? -11.385 17.201 -4.681 1.00 73.62 246 GLU A C 1
ATOM 1904 O O . GLU A 1 246 ? -10.913 16.841 -5.751 1.00 73.62 246 GLU A O 1
ATOM 1909 N N . ASP A 1 247 ? -10.658 17.275 -3.566 1.00 81.56 247 ASP A N 1
ATOM 1910 C CA . ASP A 1 247 ? -9.239 16.948 -3.490 1.00 81.56 247 ASP A CA 1
ATOM 1911 C C . ASP A 1 247 ? -9.032 15.442 -3.260 1.00 81.56 247 ASP A C 1
ATOM 1913 O O . ASP A 1 247 ? -9.122 14.941 -2.133 1.00 81.56 247 ASP A O 1
ATOM 1917 N N . ASP A 1 248 ? -8.758 14.707 -4.339 1.00 83.12 248 ASP A N 1
ATOM 1918 C CA . ASP A 1 248 ? -8.593 13.253 -4.296 1.00 83.12 248 ASP A CA 1
ATOM 1919 C C . ASP A 1 248 ? -7.459 12.804 -3.357 1.00 83.12 248 ASP A C 1
ATOM 1921 O O . ASP A 1 248 ? -7.613 11.798 -2.659 1.00 83.12 248 ASP A O 1
ATOM 1925 N N . LYS A 1 249 ? -6.384 13.587 -3.207 1.00 85.69 249 LYS A N 1
ATOM 1926 C CA . LYS A 1 249 ? -5.265 13.284 -2.297 1.00 85.69 249 LYS A CA 1
ATOM 1927 C C . LYS A 1 249 ? -5.693 13.286 -0.837 1.00 85.69 249 LYS A C 1
ATOM 1929 O O . LYS A 1 249 ? -5.282 12.422 -0.050 1.00 85.69 249 LYS A O 1
ATOM 1934 N N . VAL A 1 250 ? -6.535 14.245 -0.465 1.00 85.38 250 VAL A N 1
ATOM 1935 C CA . VAL A 1 250 ? -7.135 14.324 0.872 1.00 85.38 250 VAL A CA 1
ATOM 1936 C C . VAL A 1 250 ? -8.145 13.191 1.071 1.00 85.38 250 VAL A C 1
ATOM 1938 O O . VAL A 1 250 ? -8.165 12.558 2.133 1.00 85.38 250 VAL A O 1
ATOM 1941 N N . LEU A 1 251 ? -8.954 12.881 0.052 1.00 84.81 251 LEU A N 1
ATOM 1942 C CA . LEU A 1 251 ? -9.951 11.809 0.115 1.00 84.81 251 LEU A CA 1
ATOM 1943 C C . LEU A 1 251 ? -9.324 10.424 0.284 1.00 84.81 251 LEU A C 1
ATOM 1945 O O . LEU A 1 251 ? -9.842 9.629 1.071 1.00 84.81 251 LEU A O 1
ATOM 1949 N N . VAL A 1 252 ? -8.246 10.117 -0.442 1.00 89.75 252 VAL A N 1
ATOM 1950 C CA . VAL A 1 252 ? -7.510 8.848 -0.316 1.00 89.75 252 VAL A CA 1
ATOM 1951 C C . VAL A 1 252 ? -6.950 8.710 1.101 1.00 89.75 252 VAL A C 1
ATOM 1953 O O . VAL A 1 252 ? -7.239 7.721 1.781 1.00 89.75 252 VAL A O 1
ATOM 1956 N N . ARG A 1 253 ? -6.254 9.739 1.611 1.00 90.31 253 ARG A N 1
ATOM 1957 C CA . ARG A 1 253 ? -5.724 9.749 2.987 1.00 90.31 253 ARG A CA 1
ATOM 1958 C C . ARG A 1 253 ? -6.810 9.496 4.019 1.00 90.31 253 ARG A C 1
ATOM 1960 O O . ARG A 1 253 ? -6.649 8.620 4.866 1.00 90.31 253 ARG A O 1
ATOM 1967 N N . LEU A 1 254 ? -7.927 10.222 3.951 1.00 87.19 254 LEU A N 1
ATOM 1968 C CA . LEU A 1 254 ? -9.028 10.061 4.902 1.00 87.19 254 LEU A CA 1
ATOM 1969 C C . LEU A 1 254 ? -9.656 8.666 4.827 1.00 87.19 254 LEU A C 1
ATOM 1971 O O . LEU A 1 254 ? -9.874 8.049 5.870 1.00 87.19 254 LEU A O 1
ATOM 1975 N N . ARG A 1 255 ? -9.926 8.145 3.625 1.00 87.75 255 ARG A N 1
ATOM 1976 C CA . ARG A 1 255 ? -10.550 6.825 3.442 1.00 87.75 255 ARG A CA 1
ATOM 1977 C C . ARG A 1 255 ? -9.716 5.692 3.997 1.00 87.75 255 ARG A C 1
ATOM 1979 O O . ARG A 1 255 ? -10.213 4.878 4.779 1.00 87.75 255 ARG A O 1
ATOM 1986 N N . TRP A 1 256 ? -8.445 5.652 3.635 1.00 91.38 256 TRP A N 1
ATOM 1987 C CA . TRP A 1 256 ? -7.558 4.602 4.107 1.00 91.38 256 TRP A CA 1
ATOM 1988 C C . TRP A 1 256 ? -7.187 4.788 5.573 1.00 91.38 256 TRP A C 1
ATOM 1990 O O . TRP A 1 256 ? -7.132 3.806 6.305 1.00 91.38 256 TRP A O 1
ATOM 2000 N N . SER A 1 257 ? -7.072 6.022 6.067 1.00 89.81 257 SER A N 1
ATOM 2001 C CA . SER A 1 257 ? -6.889 6.269 7.502 1.00 89.81 257 SER A CA 1
ATOM 2002 C C . SER A 1 257 ? -8.087 5.808 8.333 1.00 89.81 257 SER A C 1
ATOM 2004 O O . SER A 1 257 ? -7.913 5.186 9.379 1.00 89.81 257 SER A O 1
ATOM 2006 N N . LEU A 1 258 ? -9.314 6.028 7.856 1.00 86.44 258 LEU A N 1
ATOM 2007 C CA . LEU A 1 258 ? -10.531 5.512 8.493 1.00 86.44 258 LEU A CA 1
ATOM 2008 C C . LEU A 1 258 ? -10.589 3.984 8.520 1.00 86.44 258 LEU A C 1
ATOM 2010 O O . LEU A 1 258 ? -11.127 3.403 9.467 1.00 86.44 258 LEU A O 1
ATOM 2014 N N . THR A 1 259 ? -10.060 3.357 7.474 1.00 88.12 259 THR A N 1
ATOM 2015 C CA . THR A 1 259 ? -10.105 1.908 7.272 1.00 88.12 259 THR A CA 1
ATOM 2016 C C . THR A 1 259 ? -9.017 1.201 8.074 1.00 88.12 259 THR A C 1
ATOM 2018 O O . THR A 1 259 ? -9.297 0.230 8.774 1.00 88.12 259 THR A O 1
ATOM 2021 N N . LEU A 1 260 ? -7.788 1.715 8.028 1.00 88.62 260 LEU A N 1
ATOM 2022 C CA . LEU A 1 260 ? -6.612 1.104 8.643 1.00 88.62 260 LEU A CA 1
ATOM 2023 C C . LEU A 1 260 ? -6.389 1.578 10.090 1.00 88.62 260 LEU A C 1
ATOM 2025 O O . LEU A 1 260 ? -5.926 0.795 10.913 1.00 88.62 260 LEU A O 1
ATOM 2029 N N . LYS A 1 261 ? -6.745 2.827 10.430 1.00 89.31 261 LYS A N 1
ATOM 2030 C CA . LYS A 1 261 ? -6.543 3.441 11.761 1.00 89.31 261 LYS A CA 1
ATOM 2031 C C . LYS A 1 261 ? -7.837 4.054 12.330 1.00 89.31 261 LYS A C 1
ATOM 2033 O O . LYS A 1 261 ? -7.899 5.243 12.655 1.00 89.31 261 LYS A O 1
ATOM 2038 N N . PRO A 1 262 ? -8.900 3.255 12.531 1.00 85.75 262 PRO A N 1
ATOM 2039 C CA . PRO A 1 262 ? -10.224 3.773 12.880 1.00 85.75 262 PRO A CA 1
ATOM 2040 C C . PRO A 1 262 ? -10.303 4.500 14.234 1.00 85.75 262 PRO A C 1
ATOM 2042 O O . PRO A 1 262 ? -11.228 5.288 14.423 1.00 85.75 262 PRO A O 1
ATOM 2045 N N . LEU A 1 263 ? -9.386 4.240 15.175 1.00 81.38 263 LEU A N 1
ATOM 2046 C CA . LEU A 1 263 ? -9.451 4.760 16.550 1.00 81.38 263 LEU A CA 1
ATOM 2047 C C . LEU A 1 263 ? -9.360 6.288 16.629 1.00 81.38 263 LEU A C 1
ATOM 2049 O O . LEU A 1 263 ? -10.143 6.894 17.353 1.00 81.38 263 LEU A O 1
ATOM 2053 N N . LEU A 1 264 ? -8.453 6.907 15.869 1.00 85.69 264 LEU A N 1
ATOM 2054 C CA . LEU A 1 264 ? -8.379 8.366 15.761 1.00 85.69 264 LEU A CA 1
ATOM 2055 C C . LEU A 1 264 ? -9.368 8.885 14.719 1.00 85.69 264 LEU A C 1
ATOM 2057 O O . LEU A 1 264 ? -10.105 9.841 14.962 1.00 85.69 264 LEU A O 1
ATOM 2061 N N . PHE A 1 265 ? -9.380 8.258 13.543 1.00 85.19 265 PHE A N 1
ATOM 2062 C CA . PHE A 1 265 ? -9.999 8.862 12.372 1.00 85.19 265 PHE A CA 1
ATOM 2063 C C . PHE A 1 265 ? -11.529 8.801 12.397 1.00 85.19 265 PHE A C 1
ATOM 2065 O O . PHE A 1 265 ? -12.168 9.730 11.907 1.00 85.19 265 PHE A O 1
ATOM 2072 N N . LYS A 1 266 ? -12.155 7.791 13.025 1.00 84.25 266 LYS A N 1
ATOM 2073 C CA . LYS A 1 266 ? -13.624 7.778 13.170 1.00 84.25 266 LYS A CA 1
ATOM 2074 C C . LYS A 1 266 ? -14.120 8.913 14.077 1.00 84.25 266 LYS A C 1
ATOM 2076 O O . LYS A 1 266 ? -14.982 9.664 13.619 1.00 84.25 266 LYS A O 1
ATOM 2081 N N . PRO A 1 267 ? -13.599 9.100 15.309 1.00 79.69 267 PRO A N 1
ATOM 2082 C CA . PRO A 1 267 ? -13.955 10.260 16.124 1.00 79.69 267 PRO A CA 1
ATOM 2083 C C . PRO A 1 267 ? -13.584 11.589 15.460 1.00 79.69 267 PRO A C 1
ATOM 2085 O O . PRO A 1 267 ? -14.385 12.520 15.472 1.00 79.69 267 PRO A O 1
ATOM 2088 N N . LEU A 1 268 ? -12.413 11.677 14.820 1.00 83.00 268 LEU A N 1
ATOM 2089 C CA . LEU A 1 268 ? -11.996 12.875 14.090 1.00 83.00 268 LEU A CA 1
ATOM 2090 C C . LEU A 1 268 ? -13.050 13.267 13.043 1.00 83.00 268 LEU A C 1
ATOM 2092 O O . LEU A 1 268 ? -13.565 14.380 13.087 1.00 83.00 268 LEU A O 1
ATOM 2096 N N . MET A 1 269 ? -13.487 12.337 12.191 1.00 78.50 269 MET A N 1
ATOM 2097 C CA . MET A 1 269 ? -14.529 12.611 11.193 1.0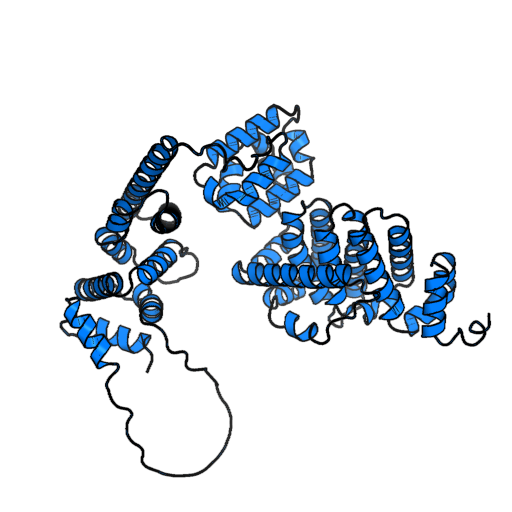0 78.50 269 MET A CA 1
ATOM 2098 C C . MET A 1 269 ? -15.889 12.981 11.796 1.00 78.50 269 MET A C 1
ATOM 2100 O O . MET A 1 269 ? -16.623 13.770 11.206 1.00 78.50 269 MET A O 1
ATOM 2104 N N . GLN A 1 270 ? -16.237 12.452 12.972 1.00 76.06 270 GLN A N 1
ATOM 2105 C CA . GLN A 1 270 ? -17.473 12.827 13.672 1.00 76.06 270 GLN A CA 1
ATOM 2106 C C . GLN A 1 270 ? -17.440 14.273 14.186 1.00 76.06 270 GLN A C 1
ATOM 2108 O O . GLN A 1 270 ? -18.486 14.924 14.278 1.00 76.06 270 GLN A O 1
ATOM 2113 N N . HIS A 1 271 ? -16.254 14.779 14.528 1.00 71.06 271 HIS A N 1
ATOM 2114 C CA . HIS A 1 271 ? -16.085 16.075 15.179 1.00 71.06 271 HIS A CA 1
ATOM 2115 C C . HIS A 1 271 ? -15.674 17.208 14.231 1.00 71.06 271 HIS A C 1
ATOM 2117 O O . HIS A 1 271 ? -15.938 18.371 14.544 1.00 71.06 271 HIS A O 1
ATOM 2123 N N . VAL A 1 272 ? -15.070 16.918 13.074 1.00 70.75 272 VAL A N 1
ATOM 2124 C CA . VAL A 1 272 ? -14.633 17.966 12.138 1.00 70.75 272 VAL A CA 1
ATOM 2125 C C . VAL A 1 272 ? -15.849 18.605 11.462 1.00 70.75 272 VAL A C 1
ATOM 2127 O O . VAL A 1 272 ? -16.444 18.055 10.538 1.00 70.75 272 VAL A O 1
ATOM 2130 N N . MET A 1 273 ? -16.202 19.819 11.892 1.00 62.81 273 MET A N 1
ATOM 2131 C CA . MET A 1 273 ? -17.346 20.575 11.362 1.00 62.81 273 MET A CA 1
ATOM 2132 C C . MET A 1 273 ? -17.189 20.927 9.874 1.00 62.81 273 MET A C 1
ATOM 2134 O O . MET A 1 273 ? -18.170 20.862 9.142 1.00 62.81 273 MET A O 1
ATOM 2138 N N . ALA A 1 274 ? -15.970 21.227 9.401 1.00 56.34 274 ALA A N 1
ATOM 2139 C CA . ALA A 1 274 ? -15.694 21.432 7.968 1.00 56.34 274 ALA A CA 1
ATOM 2140 C C . ALA A 1 274 ? -16.034 20.184 7.154 1.00 56.34 274 ALA A C 1
ATOM 2142 O O . ALA A 1 274 ? -16.582 20.283 6.065 1.00 56.34 274 ALA A O 1
ATOM 2143 N N . LEU A 1 275 ? -15.785 19.002 7.714 1.00 57.72 275 LEU A N 1
ATOM 2144 C CA . LEU A 1 275 ? -16.069 17.743 7.050 1.00 57.72 275 LEU A CA 1
ATOM 2145 C C . LEU A 1 275 ? -17.528 17.298 7.263 1.00 57.72 275 LEU A C 1
ATOM 2147 O O . LEU A 1 275 ? -17.927 16.251 6.766 1.00 57.72 275 LEU A O 1
ATOM 2151 N N . LYS A 1 276 ? -18.391 18.091 7.921 1.00 55.97 276 LYS A N 1
ATOM 2152 C CA . LYS A 1 276 ? -19.827 17.768 8.005 1.00 55.97 276 LYS A CA 1
ATOM 2153 C C . LYS A 1 276 ? -20.534 17.797 6.650 1.00 55.97 276 LYS A C 1
ATOM 2155 O O . LYS A 1 276 ? -21.566 17.144 6.524 1.00 55.97 276 LYS A O 1
ATOM 2160 N N . LEU A 1 277 ? -19.987 18.448 5.620 1.00 51.69 277 LEU A N 1
ATOM 2161 C CA . LEU A 1 277 ? -20.471 18.298 4.236 1.00 51.69 277 LEU A CA 1
ATOM 2162 C C . LEU A 1 277 ? -20.403 16.840 3.747 1.00 51.69 277 LEU A C 1
ATOM 2164 O O . LEU A 1 277 ? -21.273 16.404 2.997 1.00 51.69 277 LEU A O 1
ATOM 2168 N N . PHE A 1 278 ? -19.461 16.051 4.270 1.00 48.81 278 PHE A N 1
ATOM 2169 C CA . PHE A 1 278 ? -19.332 14.621 3.995 1.00 48.81 278 PHE A CA 1
ATOM 2170 C C . PHE A 1 278 ? -20.409 13.760 4.667 1.00 48.81 278 PHE A C 1
ATOM 2172 O O . PHE A 1 278 ? -20.517 12.578 4.366 1.00 48.81 278 PHE A O 1
ATOM 2179 N N . THR A 1 279 ? -21.248 14.333 5.539 1.00 47.28 279 THR A N 1
ATOM 2180 C CA . THR A 1 279 ? -22.449 13.653 6.062 1.00 47.28 279 THR A CA 1
ATOM 2181 C C . THR A 1 279 ? -23.643 13.740 5.103 1.00 47.28 279 THR A C 1
ATOM 2183 O O . THR A 1 279 ? -24.638 13.036 5.281 1.00 47.28 279 THR A O 1
ATOM 2186 N N . GLY A 1 280 ? -23.548 14.564 4.051 1.00 52.72 280 GLY A N 1
ATOM 2187 C CA . GLY A 1 280 ? -24.501 14.567 2.946 1.00 52.72 280 GLY A CA 1
ATOM 2188 C C . GLY A 1 280 ? -24.341 13.318 2.076 1.00 52.72 280 GLY A C 1
ATOM 2189 O O . GLY A 1 280 ? -23.223 12.929 1.742 1.00 52.72 280 GLY A O 1
ATOM 2190 N N . LYS A 1 281 ? -25.458 12.699 1.664 1.00 51.12 281 LYS A N 1
ATOM 2191 C CA . LYS A 1 281 ? -25.474 11.424 0.913 1.00 51.12 281 LYS A CA 1
ATOM 2192 C C . LYS A 1 281 ? -24.561 11.390 -0.327 1.00 51.12 281 LYS A C 1
ATOM 2194 O O . LYS A 1 281 ? -24.069 10.321 -0.647 1.00 51.12 281 LYS A O 1
ATOM 2199 N N . GLN A 1 282 ? -24.344 12.519 -1.010 1.00 50.44 282 GLN A N 1
ATOM 2200 C CA . GLN A 1 282 ? -23.514 12.600 -2.228 1.00 50.44 282 GLN A CA 1
ATOM 2201 C C . GLN A 1 282 ? -22.001 12.619 -1.966 1.00 50.44 282 GLN A C 1
ATOM 2203 O O . GLN A 1 282 ? -21.221 12.275 -2.848 1.00 50.44 282 GLN A O 1
ATOM 2208 N N . VAL A 1 283 ? -21.581 13.051 -0.776 1.00 51.97 283 VAL A N 1
ATOM 2209 C CA . VAL A 1 283 ? -20.162 13.198 -0.426 1.00 51.97 283 VAL A CA 1
ATOM 2210 C C . VAL A 1 283 ? -19.728 12.068 0.520 1.00 51.97 283 VAL A C 1
ATOM 2212 O O . VAL A 1 283 ? -18.603 11.586 0.425 1.00 51.97 283 VAL A O 1
ATOM 2215 N N . ALA A 1 284 ? -20.651 11.531 1.328 1.00 53.25 284 ALA A N 1
ATOM 2216 C CA . ALA A 1 284 ? -20.456 10.292 2.088 1.00 53.25 284 ALA A CA 1
ATOM 2217 C C . ALA A 1 284 ? -20.044 9.111 1.190 1.00 53.25 284 ALA A C 1
ATOM 2219 O O . ALA A 1 284 ? -19.201 8.305 1.571 1.00 53.25 284 ALA A O 1
ATOM 2220 N N . THR A 1 285 ? -20.581 9.046 -0.033 1.00 55.72 285 THR A N 1
ATOM 2221 C CA . THR A 1 285 ? -20.209 8.036 -1.034 1.00 55.72 285 THR A CA 1
ATOM 2222 C C . THR A 1 285 ? -18.768 8.165 -1.521 1.00 55.72 285 THR A C 1
ATOM 2224 O O . THR A 1 285 ? -18.197 7.162 -1.921 1.00 55.72 285 THR A O 1
ATOM 2227 N N . ARG A 1 286 ? -18.154 9.358 -1.462 1.00 63.88 286 ARG A N 1
ATOM 2228 C CA . ARG A 1 286 ? -16.748 9.567 -1.863 1.00 63.88 286 ARG A CA 1
ATOM 2229 C C . ARG A 1 286 ? -15.745 9.142 -0.792 1.00 63.88 286 ARG A C 1
ATOM 2231 O O . ARG A 1 286 ? -14.601 8.873 -1.126 1.00 63.88 286 ARG A O 1
ATOM 2238 N N . LEU A 1 287 ? -16.165 9.085 0.475 1.00 68.50 287 LEU A N 1
ATOM 2239 C CA . LEU A 1 287 ? -15.364 8.584 1.602 1.00 68.50 287 LEU A CA 1
ATOM 2240 C C . LEU A 1 287 ? -15.647 7.112 1.936 1.00 68.50 287 LEU A C 1
ATOM 2242 O O . LEU A 1 287 ? -15.107 6.580 2.906 1.00 68.50 287 LEU A O 1
ATOM 2246 N N . HIS A 1 288 ? -16.515 6.448 1.182 1.00 73.25 288 HIS A N 1
ATOM 2247 C CA . HIS A 1 288 ? -16.749 5.025 1.351 1.00 73.25 288 HIS A CA 1
ATOM 2248 C C . HIS A 1 288 ? -15.918 4.239 0.354 1.00 73.25 288 HIS A C 1
ATOM 2250 O O . HIS A 1 288 ? -15.867 4.554 -0.829 1.00 73.25 288 HIS A O 1
ATOM 2256 N N . ILE A 1 289 ? -15.254 3.229 0.894 1.00 83.56 289 ILE A N 1
ATOM 2257 C CA . ILE A 1 289 ? -14.645 2.158 0.125 1.00 83.56 289 ILE A CA 1
ATOM 2258 C C . ILE A 1 289 ? -15.775 1.241 -0.363 1.00 83.56 289 ILE A C 1
ATOM 2260 O O . ILE A 1 289 ? -16.763 1.058 0.362 1.00 83.56 289 ILE A O 1
ATOM 2264 N N . SER A 1 290 ? -15.657 0.688 -1.573 1.00 88.06 290 SER A N 1
ATOM 2265 C CA . SER A 1 290 ? -16.634 -0.282 -2.088 1.00 88.06 290 SER A CA 1
ATOM 2266 C C . SER A 1 290 ? -16.807 -1.489 -1.156 1.00 88.06 290 SER A C 1
ATOM 2268 O O . SER A 1 290 ? -15.960 -1.792 -0.310 1.00 88.06 290 SER A O 1
ATOM 2270 N N . ALA A 1 291 ? -17.924 -2.209 -1.297 1.00 88.12 291 ALA A N 1
ATOM 2271 C CA . ALA A 1 291 ? -18.131 -3.440 -0.536 1.00 88.12 291 ALA A CA 1
ATOM 2272 C C . ALA A 1 291 ? -17.048 -4.478 -0.872 1.00 88.12 291 ALA A C 1
ATOM 2274 O O . ALA A 1 291 ? -16.573 -5.184 0.016 1.00 88.12 291 ALA A O 1
ATOM 2275 N N . GLU A 1 292 ? -16.628 -4.502 -2.136 1.00 92.81 292 GLU A N 1
ATOM 2276 C CA . GLU A 1 292 ? -15.592 -5.357 -2.692 1.00 92.81 292 GLU A CA 1
ATOM 2277 C C . GLU A 1 292 ? -14.237 -5.102 -2.021 1.00 92.81 292 GLU A C 1
ATOM 2279 O O . GLU A 1 292 ? -13.661 -6.028 -1.443 1.00 92.81 292 GLU A O 1
ATOM 2284 N N . LEU A 1 293 ? -13.759 -3.853 -2.027 1.00 92.31 293 LEU A N 1
ATOM 2285 C CA . LEU A 1 293 ? -12.478 -3.490 -1.421 1.00 92.31 293 LEU A CA 1
ATOM 2286 C C . LEU A 1 293 ? -12.531 -3.604 0.108 1.00 92.31 293 LEU A C 1
ATOM 2288 O O . LEU A 1 293 ? -11.592 -4.102 0.721 1.00 92.31 293 LEU A O 1
ATOM 2292 N N . ASN A 1 294 ? -13.650 -3.248 0.745 1.00 90.88 294 ASN A N 1
ATOM 2293 C CA . ASN A 1 294 ? -13.805 -3.423 2.189 1.00 90.88 294 ASN A CA 1
ATOM 2294 C C . ASN A 1 294 ? -13.778 -4.908 2.598 1.00 90.88 294 ASN A C 1
ATOM 2296 O O . ASN A 1 294 ? -13.174 -5.254 3.613 1.00 90.88 294 ASN A O 1
ATOM 2300 N N . GLY A 1 295 ? -14.392 -5.796 1.808 1.00 90.12 295 GLY A N 1
ATOM 2301 C CA . GLY A 1 295 ? -14.311 -7.239 2.034 1.00 90.12 295 GLY A CA 1
ATOM 2302 C C . GLY A 1 295 ? -12.892 -7.782 1.852 1.00 90.12 295 GLY A C 1
ATOM 2303 O O . GLY A 1 295 ? -12.443 -8.582 2.672 1.00 90.12 295 GLY A O 1
ATOM 2304 N N . LEU A 1 296 ? -12.145 -7.273 0.864 1.00 91.94 296 LEU A N 1
ATOM 2305 C CA . LEU A 1 296 ? -10.738 -7.627 0.668 1.00 91.94 296 LEU A CA 1
ATOM 2306 C C . LEU A 1 296 ? -9.881 -7.174 1.857 1.00 91.94 296 LEU A C 1
ATOM 2308 O O . LEU A 1 296 ? -9.132 -7.972 2.417 1.00 91.94 296 LEU A O 1
ATOM 2312 N N . VAL A 1 297 ? -10.035 -5.928 2.306 1.00 91.62 297 VAL A N 1
ATOM 2313 C CA . VAL A 1 297 ? -9.300 -5.399 3.465 1.00 91.62 297 VAL A CA 1
ATOM 2314 C C . VAL A 1 297 ? -9.631 -6.171 4.743 1.00 91.62 297 VAL A C 1
ATOM 2316 O O . VAL A 1 297 ? -8.739 -6.424 5.550 1.00 91.62 297 VAL A O 1
ATOM 2319 N N . ALA A 1 298 ? -10.890 -6.580 4.923 1.00 89.69 298 ALA A N 1
ATOM 2320 C CA . ALA A 1 298 ? -11.324 -7.379 6.066 1.00 89.69 298 ALA A CA 1
ATOM 2321 C C . ALA A 1 298 ? -10.831 -8.836 6.021 1.00 89.69 298 ALA A C 1
ATOM 2323 O O . ALA A 1 298 ? -10.754 -9.476 7.068 1.00 89.69 298 ALA A O 1
ATOM 2324 N N . SER A 1 299 ? -10.496 -9.358 4.837 1.00 89.75 299 SER A N 1
ATOM 2325 C CA . SER A 1 299 ? -9.965 -10.718 4.671 1.00 89.75 299 SER A CA 1
ATOM 2326 C C . SER A 1 299 ? -8.510 -10.872 5.133 1.00 89.75 299 SER A C 1
ATOM 2328 O O . SER A 1 299 ? -8.039 -11.997 5.293 1.00 89.75 299 SER A O 1
ATOM 2330 N N . VAL A 1 300 ? -7.814 -9.755 5.372 1.00 88.38 300 VAL A N 1
ATOM 2331 C CA . VAL A 1 300 ? -6.414 -9.715 5.806 1.00 88.38 300 VAL A CA 1
ATOM 2332 C C . VAL A 1 300 ? -6.334 -9.035 7.166 1.00 88.38 300 VAL A C 1
ATOM 2334 O O . VAL A 1 300 ? -6.589 -7.833 7.293 1.00 88.38 300 VAL A O 1
ATOM 2337 N N . ASP A 1 301 ? -5.983 -9.809 8.190 1.00 87.56 301 ASP A N 1
ATOM 2338 C CA . ASP A 1 301 ? -5.831 -9.284 9.541 1.00 87.56 301 ASP A CA 1
ATOM 2339 C C . ASP A 1 301 ? -4.600 -8.369 9.682 1.00 87.56 301 ASP A C 1
ATOM 2341 O O . ASP A 1 301 ? -3.763 -8.237 8.784 1.00 87.56 301 ASP A O 1
ATOM 2345 N N . PHE A 1 302 ? -4.520 -7.677 10.820 1.00 85.69 302 PHE A N 1
ATOM 2346 C CA . PHE A 1 302 ? -3.454 -6.708 11.074 1.00 85.69 302 PHE A CA 1
ATOM 2347 C C . PHE A 1 302 ? -2.065 -7.363 11.089 1.00 85.69 302 PHE A C 1
ATOM 2349 O O . PHE A 1 302 ? -1.150 -6.832 10.467 1.00 85.69 302 PHE A O 1
ATOM 2356 N N . ALA A 1 303 ? -1.926 -8.524 11.738 1.00 86.12 303 ALA A N 1
ATOM 2357 C CA . ALA A 1 303 ? -0.647 -9.220 11.866 1.00 86.12 303 ALA A CA 1
ATOM 2358 C C . ALA A 1 303 ? -0.119 -9.708 10.508 1.00 86.12 303 ALA A C 1
ATOM 2360 O O . ALA A 1 303 ? 1.058 -9.535 10.200 1.00 86.12 303 ALA A O 1
ATOM 2361 N N . THR A 1 304 ? -0.995 -10.258 9.662 1.00 86.50 304 THR A N 1
ATOM 2362 C CA . THR A 1 304 ? -0.641 -10.674 8.299 1.00 86.50 304 THR A CA 1
ATOM 2363 C C . THR A 1 304 ? -0.248 -9.468 7.457 1.00 86.50 304 THR A C 1
ATOM 2365 O O . THR A 1 304 ? 0.755 -9.512 6.751 1.00 86.50 304 THR A O 1
ATOM 2368 N N . ARG A 1 305 ? -0.993 -8.360 7.556 1.00 88.19 305 ARG A N 1
ATOM 2369 C CA . ARG A 1 305 ? -0.653 -7.128 6.834 1.00 88.19 305 ARG A CA 1
ATOM 2370 C C . ARG A 1 305 ? 0.716 -6.595 7.244 1.00 88.19 305 ARG A C 1
ATOM 2372 O O . ARG A 1 305 ? 1.512 -6.263 6.375 1.00 88.19 305 ARG A O 1
ATOM 2379 N N . GLU A 1 306 ? 0.987 -6.512 8.543 1.00 88.81 306 GLU A N 1
ATOM 2380 C CA . GLU A 1 306 ? 2.279 -6.060 9.062 1.00 88.81 306 GLU A CA 1
ATOM 2381 C C . GLU A 1 306 ? 3.416 -6.952 8.556 1.00 88.81 306 GLU A C 1
ATOM 2383 O O . GLU A 1 306 ? 4.403 -6.443 8.027 1.00 88.81 306 GLU A O 1
ATOM 2388 N N . LYS A 1 307 ? 3.235 -8.276 8.606 1.00 88.19 307 LYS A N 1
ATOM 2389 C CA . LYS A 1 307 ? 4.209 -9.240 8.088 1.00 88.19 307 LYS A CA 1
ATOM 2390 C C . LYS A 1 307 ? 4.526 -9.004 6.607 1.00 88.19 307 LYS A C 1
ATOM 2392 O O . LYS A 1 307 ? 5.692 -8.799 6.266 1.00 88.19 307 LYS A O 1
ATOM 2397 N N . ILE A 1 308 ? 3.514 -8.913 5.748 1.00 87.06 308 ILE A N 1
ATOM 2398 C CA . ILE A 1 308 ? 3.730 -8.687 4.310 1.00 87.06 308 ILE A CA 1
ATOM 2399 C C . ILE A 1 308 ? 4.397 -7.327 4.070 1.00 87.06 308 ILE A C 1
ATOM 2401 O O . ILE A 1 308 ? 5.315 -7.221 3.263 1.00 87.06 308 ILE A O 1
ATOM 2405 N N . LEU A 1 309 ? 4.010 -6.277 4.800 1.00 89.38 309 LEU A N 1
ATOM 2406 C CA . LEU A 1 309 ? 4.649 -4.962 4.675 1.00 89.38 309 LEU A CA 1
ATOM 2407 C C . LEU A 1 309 ? 6.126 -4.985 5.087 1.00 89.38 309 LEU A C 1
ATOM 2409 O O . LEU A 1 309 ? 6.955 -4.339 4.438 1.00 89.38 309 LEU A O 1
ATOM 2413 N N . THR A 1 310 ? 6.484 -5.744 6.127 1.00 90.06 310 THR A N 1
ATOM 2414 C CA . THR A 1 310 ? 7.896 -5.941 6.493 1.00 90.06 310 THR A CA 1
ATOM 2415 C C . THR A 1 310 ? 8.659 -6.685 5.399 1.00 90.06 310 THR A C 1
ATOM 2417 O O . THR A 1 310 ? 9.781 -6.296 5.074 1.00 90.06 310 THR A O 1
ATOM 2420 N N . GLN A 1 311 ? 8.040 -7.676 4.751 1.00 87.81 311 GLN A N 1
ATOM 2421 C CA . GLN A 1 311 ? 8.635 -8.389 3.620 1.00 87.81 311 GLN A CA 1
ATOM 2422 C C . GLN A 1 311 ? 8.799 -7.485 2.392 1.00 87.81 311 GLN A C 1
ATOM 2424 O O . GLN A 1 311 ? 9.872 -7.467 1.792 1.00 87.81 311 GLN A O 1
ATOM 2429 N N . MET A 1 312 ? 7.789 -6.679 2.047 1.00 88.81 312 MET A N 1
ATOM 2430 C CA . MET A 1 312 ? 7.879 -5.681 0.973 1.00 88.81 312 MET A CA 1
ATOM 2431 C C . MET A 1 312 ? 9.031 -4.705 1.22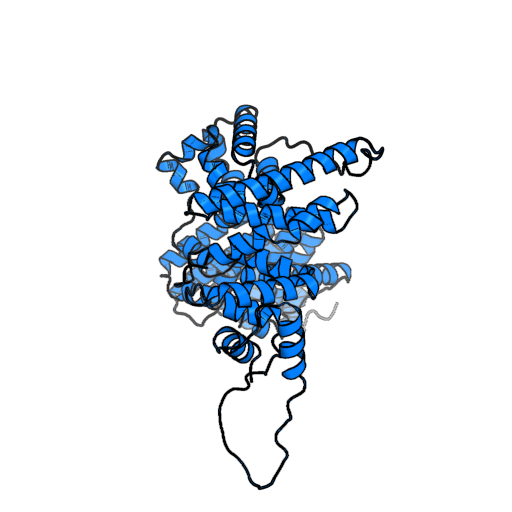7 1.00 88.81 312 MET A C 1
ATOM 2433 O O . MET A 1 312 ? 9.830 -4.444 0.331 1.00 88.81 312 MET A O 1
ATOM 2437 N N . THR A 1 313 ? 9.179 -4.240 2.470 1.00 90.56 313 THR A N 1
ATOM 2438 C CA . THR A 1 313 ? 10.280 -3.355 2.877 1.00 90.56 313 THR A CA 1
ATOM 2439 C C . THR A 1 313 ? 11.640 -4.050 2.750 1.00 90.56 313 THR A C 1
ATOM 2441 O O . THR A 1 313 ? 12.584 -3.474 2.212 1.00 90.56 313 THR A O 1
ATOM 2444 N N . ALA A 1 314 ? 11.750 -5.310 3.180 1.00 90.69 314 ALA A N 1
ATOM 2445 C CA . ALA A 1 314 ? 12.977 -6.092 3.038 1.00 90.69 314 ALA A CA 1
ATOM 2446 C C . ALA A 1 314 ? 13.337 -6.338 1.562 1.00 90.69 314 ALA A C 1
ATOM 2448 O O . ALA A 1 314 ? 14.502 -6.241 1.176 1.00 90.69 314 ALA A O 1
ATOM 2449 N N . ASN A 1 315 ? 12.346 -6.616 0.715 1.00 89.88 315 ASN A N 1
ATOM 2450 C CA . ASN A 1 315 ? 12.543 -6.807 -0.719 1.00 89.88 315 ASN A CA 1
ATOM 2451 C C . ASN A 1 315 ? 12.935 -5.507 -1.428 1.00 89.88 315 ASN A C 1
ATOM 2453 O O . ASN A 1 315 ? 13.816 -5.529 -2.289 1.00 89.88 315 ASN A O 1
ATOM 2457 N N . ARG A 1 316 ? 12.372 -4.368 -1.014 1.00 92.25 316 ARG A N 1
ATOM 2458 C CA . ARG A 1 316 ? 12.816 -3.048 -1.472 1.00 92.25 316 ARG A CA 1
ATOM 2459 C C . ARG A 1 316 ? 14.291 -2.820 -1.150 1.00 92.25 316 ARG A C 1
ATOM 2461 O O . ARG A 1 316 ? 15.057 -2.490 -2.049 1.00 92.25 316 ARG A O 1
ATOM 2468 N N . ALA A 1 317 ? 14.716 -3.108 0.081 1.00 92.19 317 ALA A N 1
ATOM 2469 C CA . ALA A 1 317 ? 16.118 -2.979 0.483 1.00 92.19 317 ALA A CA 1
ATOM 2470 C C . ALA A 1 317 ? 17.062 -3.874 -0.350 1.00 92.19 317 ALA A C 1
ATOM 2472 O O . ALA A 1 317 ? 18.175 -3.465 -0.687 1.00 92.19 317 ALA A O 1
ATOM 2473 N N . LYS A 1 318 ? 16.621 -5.079 -0.750 1.00 91.94 318 LYS A N 1
ATOM 2474 C CA . LYS A 1 318 ? 17.383 -5.936 -1.683 1.00 91.94 318 LYS A CA 1
ATOM 2475 C C . LYS A 1 318 ? 17.558 -5.267 -3.054 1.00 91.94 318 LYS A C 1
ATOM 2477 O O . LYS A 1 318 ? 18.650 -5.331 -3.619 1.00 91.94 318 LYS A O 1
ATOM 2482 N N . LEU A 1 319 ? 16.519 -4.618 -3.587 1.00 93.38 319 LEU A N 1
ATOM 2483 C CA . LEU A 1 319 ? 16.606 -3.892 -4.860 1.00 93.38 319 LEU A CA 1
ATOM 2484 C C . LEU A 1 319 ? 17.472 -2.637 -4.763 1.00 93.38 319 LEU A C 1
ATOM 2486 O O . LEU A 1 319 ? 18.256 -2.376 -5.671 1.00 93.38 319 LEU A O 1
ATOM 2490 N N . GLU A 1 320 ? 17.393 -1.898 -3.660 1.00 93.31 320 GLU A N 1
ATOM 2491 C CA . GLU A 1 320 ? 18.286 -0.766 -3.398 1.00 93.31 320 GLU A CA 1
ATOM 2492 C C . GLU A 1 320 ? 19.750 -1.223 -3.384 1.00 93.31 320 GLU A C 1
ATOM 2494 O O . GLU A 1 320 ? 20.610 -0.606 -4.015 1.00 93.31 320 GLU A O 1
ATOM 2499 N N . HIS A 1 321 ? 20.040 -2.362 -2.749 1.00 92.25 321 HIS A N 1
ATOM 2500 C CA . HIS A 1 321 ? 21.374 -2.955 -2.771 1.00 92.25 321 HIS A CA 1
ATOM 2501 C C . HIS A 1 321 ? 21.809 -3.391 -4.184 1.00 92.25 321 HIS A C 1
ATOM 2503 O O . HIS A 1 321 ? 22.955 -3.161 -4.585 1.00 92.25 321 HIS A O 1
ATOM 2509 N N . ALA A 1 322 ? 20.903 -3.979 -4.971 1.00 91.88 322 ALA A N 1
ATOM 2510 C CA . ALA A 1 322 ? 21.162 -4.335 -6.367 1.00 91.88 322 ALA A CA 1
ATOM 2511 C C . ALA A 1 322 ? 21.464 -3.095 -7.230 1.00 91.88 322 ALA A C 1
ATOM 2513 O O . ALA A 1 322 ? 22.382 -3.107 -8.051 1.00 91.88 322 ALA A O 1
ATOM 2514 N N . TYR A 1 323 ? 20.749 -1.995 -7.004 1.00 92.75 323 TYR A N 1
ATOM 2515 C CA . TYR A 1 323 ? 21.020 -0.722 -7.660 1.00 92.75 323 TYR A CA 1
ATOM 2516 C C . TYR A 1 323 ? 22.406 -0.173 -7.287 1.00 92.75 323 TYR A C 1
ATOM 2518 O O . TYR A 1 323 ? 23.198 0.147 -8.175 1.00 92.75 323 TYR A O 1
ATOM 2526 N N . VAL A 1 324 ? 22.739 -0.123 -5.991 1.00 92.69 324 VAL A N 1
ATOM 2527 C CA . VAL A 1 324 ? 24.035 0.386 -5.500 1.00 92.69 324 VAL A CA 1
ATOM 2528 C C . VAL A 1 324 ? 25.211 -0.457 -6.000 1.00 92.69 324 VAL A C 1
ATOM 2530 O O . VAL A 1 324 ? 26.262 0.089 -6.333 1.00 92.69 324 VAL A O 1
ATOM 2533 N N . SER A 1 325 ? 25.038 -1.775 -6.097 1.00 90.94 325 SER A N 1
ATOM 2534 C CA . SER A 1 325 ? 26.050 -2.690 -6.648 1.00 90.94 325 SER A CA 1
ATOM 2535 C C . SER A 1 325 ? 26.182 -2.623 -8.175 1.00 90.94 325 SER A C 1
ATOM 2537 O O . SER A 1 325 ? 27.075 -3.255 -8.738 1.00 90.94 325 SER A O 1
ATOM 2539 N N . GLY A 1 326 ? 25.345 -1.832 -8.855 1.00 89.62 326 GLY A N 1
ATOM 2540 C CA . GLY A 1 326 ? 25.413 -1.638 -10.299 1.00 89.62 326 GLY A CA 1
ATOM 2541 C C . GLY A 1 326 ? 24.857 -2.812 -11.100 1.00 89.62 326 GLY A C 1
ATOM 2542 O O . GLY A 1 326 ? 25.302 -3.030 -12.226 1.00 89.62 326 GLY A O 1
ATOM 2543 N N . ALA A 1 327 ? 23.895 -3.562 -10.550 1.00 89.19 327 ALA A N 1
ATOM 2544 C CA . ALA A 1 327 ? 23.284 -4.689 -11.243 1.00 89.19 327 ALA A CA 1
ATOM 2545 C C . ALA A 1 327 ? 22.731 -4.270 -12.620 1.00 89.19 327 ALA A C 1
ATOM 2547 O O . ALA A 1 327 ? 21.940 -3.323 -12.755 1.00 89.19 327 ALA A O 1
ATOM 2548 N N . GLU A 1 328 ? 23.169 -4.987 -13.656 1.00 84.69 328 GLU A N 1
ATOM 2549 C CA . GLU A 1 328 ? 22.741 -4.758 -15.039 1.00 84.69 328 GLU A CA 1
ATOM 2550 C C . GLU A 1 328 ? 21.404 -5.417 -15.359 1.00 84.69 328 GLU A C 1
ATOM 2552 O O . GLU A 1 328 ? 20.717 -4.950 -16.268 1.00 84.69 328 GLU A O 1
ATOM 2557 N N . HIS A 1 329 ? 21.054 -6.469 -14.615 1.00 84.88 329 HIS A N 1
ATOM 2558 C CA . HIS A 1 329 ? 19.788 -7.179 -14.694 1.00 84.88 329 HIS A CA 1
ATOM 2559 C C . HIS A 1 329 ? 19.484 -7.874 -13.358 1.00 84.88 329 HIS A C 1
ATOM 2561 O O . HIS A 1 329 ? 20.399 -8.353 -12.686 1.00 84.88 329 HIS A O 1
ATOM 2567 N N . VAL A 1 330 ? 18.207 -7.931 -12.978 1.00 86.56 330 VAL A N 1
ATOM 2568 C CA . VAL A 1 330 ? 17.729 -8.627 -11.776 1.00 86.56 330 VAL A CA 1
ATOM 2569 C C . VAL A 1 330 ? 16.759 -9.704 -12.223 1.00 86.56 330 VAL A C 1
ATOM 2571 O O . VAL A 1 330 ? 15.714 -9.378 -12.775 1.00 86.56 330 VAL A O 1
ATOM 2574 N N . HIS A 1 331 ? 17.110 -10.968 -11.997 1.00 83.00 331 HIS A N 1
ATOM 2575 C CA . HIS A 1 331 ? 16.248 -12.099 -12.326 1.00 83.00 331 HIS A CA 1
ATOM 2576 C C . HIS A 1 331 ? 15.186 -12.322 -11.250 1.00 83.00 331 HIS A C 1
ATOM 2578 O O . HIS A 1 331 ? 15.366 -11.964 -10.082 1.00 83.00 331 HIS A O 1
ATOM 2584 N N . ARG A 1 332 ? 14.101 -12.988 -11.645 1.00 76.88 332 ARG A N 1
ATOM 2585 C CA . ARG A 1 332 ? 13.095 -13.490 -10.712 1.00 76.88 332 ARG A CA 1
ATOM 2586 C C . ARG A 1 332 ? 13.729 -14.463 -9.703 1.00 76.88 332 ARG A C 1
ATOM 2588 O O . ARG A 1 332 ? 14.429 -15.386 -10.130 1.00 76.88 332 ARG A O 1
ATOM 2595 N N . PRO A 1 333 ? 13.484 -14.300 -8.389 1.00 73.56 333 PRO A N 1
ATOM 2596 C CA . PRO A 1 333 ? 13.978 -15.250 -7.406 1.00 73.56 333 PRO A CA 1
ATOM 2597 C C . PRO A 1 333 ? 13.330 -16.633 -7.607 1.00 73.56 333 PRO A C 1
ATOM 2599 O O . PRO A 1 333 ? 12.116 -16.706 -7.817 1.00 73.56 333 PRO A O 1
ATOM 2602 N N . PRO A 1 334 ? 14.098 -17.736 -7.518 1.00 64.88 334 PRO A N 1
ATOM 2603 C CA . PRO A 1 334 ? 13.561 -19.092 -7.661 1.00 64.88 334 PRO A CA 1
ATOM 2604 C C . PRO A 1 334 ? 12.557 -19.448 -6.552 1.00 64.88 334 PRO A C 1
ATOM 2606 O O . PRO A 1 334 ? 11.623 -20.207 -6.800 1.00 64.88 334 PRO A O 1
ATOM 2609 N N . ASP A 1 335 ? 12.700 -18.839 -5.370 1.00 60.75 335 ASP A N 1
ATOM 2610 C CA . ASP A 1 335 ? 11.859 -19.086 -4.190 1.00 60.75 335 ASP A CA 1
ATOM 2611 C C . ASP A 1 335 ? 10.582 -18.222 -4.151 1.00 60.75 335 ASP A C 1
ATOM 2613 O O . ASP A 1 335 ? 9.753 -18.387 -3.257 1.00 60.75 335 ASP A O 1
ATOM 2617 N N . ALA A 1 336 ? 10.374 -17.334 -5.136 1.00 58.25 336 ALA A N 1
ATOM 2618 C CA . ALA A 1 336 ? 9.233 -16.409 -5.168 1.00 58.25 336 ALA A CA 1
ATOM 2619 C C . ALA A 1 336 ? 7.871 -17.126 -5.083 1.00 58.25 336 ALA A C 1
ATOM 2621 O O . ALA A 1 336 ? 6.932 -16.606 -4.497 1.00 58.25 336 ALA A O 1
ATOM 2622 N N . ALA A 1 337 ? 7.773 -18.343 -5.630 1.00 53.97 337 ALA A N 1
ATOM 2623 C CA . ALA A 1 337 ? 6.545 -19.135 -5.596 1.00 53.97 337 ALA A CA 1
ATOM 2624 C C . ALA A 1 337 ? 6.226 -19.730 -4.208 1.00 53.97 337 ALA A C 1
ATOM 2626 O O . ALA A 1 337 ? 5.065 -20.001 -3.931 1.00 53.97 337 ALA A O 1
ATOM 2627 N N . GLN A 1 338 ? 7.228 -19.944 -3.344 1.00 50.84 338 GLN A N 1
ATOM 2628 C CA . GLN A 1 338 ? 7.024 -20.497 -1.996 1.00 50.84 338 GLN A CA 1
ATOM 2629 C C . GLN A 1 338 ? 6.726 -19.418 -0.950 1.00 50.84 338 GLN A C 1
ATOM 2631 O O . GLN A 1 338 ? 5.991 -19.689 -0.002 1.00 50.84 338 GLN A O 1
ATOM 2636 N N . GLU A 1 339 ? 7.265 -18.205 -1.114 1.00 53.00 339 GLU A N 1
ATOM 2637 C CA . GLU A 1 339 ? 6.976 -17.078 -0.213 1.00 53.00 339 GLU A CA 1
ATOM 2638 C C . GLU A 1 339 ? 5.511 -16.595 -0.335 1.00 53.00 339 GLU A C 1
ATOM 2640 O O . GLU A 1 339 ? 4.906 -16.229 0.672 1.00 53.00 339 GLU A O 1
ATOM 2645 N N . ASP A 1 340 ? 4.905 -16.683 -1.527 1.00 52.47 340 ASP A N 1
ATOM 2646 C CA . ASP A 1 340 ? 3.528 -16.231 -1.806 1.00 52.47 340 ASP A CA 1
ATOM 2647 C C . ASP A 1 340 ? 2.422 -17.197 -1.311 1.00 52.47 340 ASP A C 1
ATOM 2649 O O . ASP A 1 340 ? 1.256 -16.806 -1.151 1.00 52.47 340 ASP A O 1
ATOM 2653 N N . ASP A 1 341 ? 2.743 -18.472 -1.070 1.00 52.09 341 ASP A N 1
ATOM 2654 C CA . ASP A 1 341 ? 1.730 -19.527 -0.898 1.00 52.09 341 ASP A CA 1
ATOM 2655 C C . ASP A 1 341 ? 1.036 -19.504 0.478 1.00 52.09 341 ASP A C 1
ATOM 2657 O O . ASP A 1 341 ? -0.114 -19.933 0.597 1.00 52.09 341 ASP A O 1
ATOM 2661 N N . ILE A 1 342 ? 1.673 -18.937 1.509 1.00 51.19 342 ILE A N 1
ATOM 2662 C CA . ILE A 1 342 ? 1.142 -18.937 2.886 1.00 51.19 342 ILE A CA 1
ATOM 2663 C C . ILE A 1 342 ? 0.458 -17.603 3.241 1.00 51.19 342 ILE A C 1
ATOM 2665 O O . ILE A 1 342 ? -0.484 -17.576 4.037 1.00 51.19 342 ILE A O 1
ATOM 2669 N N . GLU A 1 343 ? 0.866 -16.492 2.625 1.00 61.19 343 GLU A N 1
ATOM 2670 C CA . GLU A 1 343 ? 0.399 -15.145 2.968 1.00 61.19 343 GLU A CA 1
ATOM 2671 C C . GLU A 1 343 ? -0.638 -14.653 1.946 1.00 61.19 343 GLU A C 1
ATOM 2673 O O . GLU A 1 343 ? -0.364 -14.505 0.758 1.00 61.19 343 GLU A O 1
ATOM 2678 N N . GLY A 1 344 ? -1.879 -14.441 2.398 1.00 66.25 344 GLY A N 1
ATOM 2679 C CA . GLY A 1 344 ? -2.969 -13.949 1.543 1.00 66.25 344 GLY A CA 1
ATOM 2680 C C . GLY A 1 344 ? -3.928 -15.006 0.983 1.00 66.25 344 GLY A C 1
ATOM 2681 O O . GLY A 1 344 ? -4.764 -14.670 0.148 1.00 66.25 344 GLY A O 1
ATOM 2682 N N . ASP A 1 345 ? -3.892 -16.257 1.455 1.00 77.31 345 ASP A N 1
ATOM 2683 C CA . ASP A 1 345 ? -4.838 -17.304 1.021 1.00 77.31 345 ASP A CA 1
ATOM 2684 C C . ASP A 1 345 ? -6.314 -16.911 1.257 1.00 77.31 345 ASP A C 1
ATOM 2686 O O . ASP A 1 345 ? -7.178 -17.124 0.406 1.00 77.31 345 ASP A O 1
ATOM 2690 N N . ALA A 1 346 ? -6.612 -16.242 2.375 1.00 83.88 346 ALA A N 1
ATOM 2691 C CA . ALA A 1 346 ? -7.948 -15.708 2.649 1.00 83.88 346 ALA A CA 1
ATOM 2692 C C . ALA A 1 346 ? -8.371 -14.621 1.641 1.00 83.88 346 ALA A C 1
ATOM 2694 O O . ALA A 1 346 ? -9.507 -14.637 1.163 1.00 83.88 346 ALA A O 1
ATOM 2695 N N . ALA A 1 347 ? -7.449 -13.725 1.273 1.00 86.25 347 ALA A N 1
ATOM 2696 C CA . ALA A 1 347 ? -7.681 -12.690 0.268 1.00 86.25 347 ALA A CA 1
ATOM 2697 C C . ALA A 1 347 ? -7.907 -13.300 -1.119 1.00 86.25 347 ALA A C 1
ATOM 2699 O O . ALA A 1 347 ? -8.871 -12.949 -1.795 1.00 86.25 347 ALA A O 1
ATOM 2700 N N . ARG A 1 348 ? -7.095 -14.287 -1.515 1.00 83.38 348 ARG A N 1
ATOM 2701 C CA . ARG A 1 348 ? -7.275 -15.030 -2.772 1.00 83.38 348 ARG A CA 1
ATOM 2702 C C . ARG A 1 348 ? -8.629 -15.735 -2.823 1.00 83.38 348 ARG A C 1
ATOM 2704 O O . ARG A 1 348 ? -9.362 -15.584 -3.796 1.00 83.38 348 ARG A O 1
ATOM 2711 N N . LYS A 1 349 ? -9.007 -16.444 -1.755 1.00 86.19 349 LYS A N 1
ATOM 2712 C CA . LYS A 1 349 ? -10.323 -17.099 -1.641 1.00 86.19 349 LYS A CA 1
ATOM 2713 C C . LYS A 1 349 ? -11.478 -16.113 -1.758 1.00 86.19 349 LYS A C 1
ATOM 2715 O O . LYS A 1 349 ? -12.492 -16.454 -2.359 1.00 86.19 349 LYS A O 1
ATOM 2720 N N . TYR A 1 350 ? -11.335 -14.919 -1.190 1.00 90.50 350 TYR A N 1
ATOM 2721 C CA . TYR A 1 350 ? -12.325 -13.859 -1.325 1.00 90.50 350 TYR A CA 1
ATOM 2722 C C . TYR A 1 350 ? -12.414 -13.342 -2.769 1.00 90.50 350 TYR A C 1
ATOM 2724 O O . TYR A 1 350 ? -13.508 -13.269 -3.320 1.00 90.50 350 TYR A O 1
ATOM 2732 N N . LEU A 1 351 ? -11.278 -13.057 -3.412 1.00 89.12 351 LEU A N 1
ATOM 2733 C CA . LEU A 1 351 ? -11.232 -12.557 -4.791 1.00 89.12 351 LEU A CA 1
ATOM 2734 C C . LEU A 1 351 ? -11.849 -13.544 -5.793 1.00 89.12 351 LEU A C 1
ATOM 2736 O O . LEU A 1 351 ? -12.594 -13.127 -6.672 1.00 89.12 351 LEU A O 1
ATOM 2740 N N . VAL A 1 352 ? -11.632 -14.850 -5.611 1.00 85.81 352 VAL A N 1
ATOM 2741 C CA . VAL A 1 352 ? -12.239 -15.907 -6.449 1.00 85.81 352 VAL A CA 1
ATOM 2742 C C . VAL A 1 352 ? -13.772 -15.946 -6.335 1.00 85.81 352 VAL A C 1
ATOM 2744 O O . VAL A 1 352 ? -14.450 -16.423 -7.242 1.00 85.81 352 VAL A O 1
ATOM 2747 N N . GLN A 1 353 ? -14.350 -15.447 -5.238 1.00 88.50 353 GLN A N 1
ATOM 2748 C CA . GLN A 1 353 ? -15.808 -15.382 -5.063 1.00 88.50 353 GLN A CA 1
ATOM 2749 C C . GLN A 1 353 ? -16.441 -14.176 -5.767 1.00 88.50 353 GLN A C 1
ATOM 2751 O O . GLN A 1 353 ? -17.661 -14.151 -5.951 1.00 88.50 353 GLN A O 1
ATOM 2756 N N . LEU A 1 354 ? -15.645 -13.172 -6.141 1.00 89.25 354 LEU A N 1
ATOM 2757 C CA . LEU A 1 354 ? -16.141 -11.978 -6.812 1.00 89.25 354 LEU A CA 1
ATOM 2758 C C . LEU A 1 354 ? -16.444 -12.270 -8.283 1.00 89.25 354 LEU A C 1
ATOM 2760 O O . LEU A 1 354 ? -15.729 -12.993 -8.972 1.00 89.25 354 LEU A O 1
ATOM 2764 N N . SER A 1 355 ? -17.509 -11.661 -8.800 1.00 90.06 355 SER A N 1
ATOM 2765 C CA . SER A 1 355 ? -17.767 -11.690 -10.240 1.00 90.06 355 SER A CA 1
ATOM 2766 C C . SER A 1 355 ? -16.732 -10.855 -11.004 1.00 90.06 355 SER A C 1
ATOM 2768 O O . SER A 1 355 ? -16.201 -9.876 -10.484 1.00 90.06 355 SER A O 1
ATOM 2770 N N . VAL A 1 356 ? -16.512 -11.162 -12.288 1.00 87.19 356 VAL A N 1
ATOM 2771 C CA . VAL A 1 356 ? -15.599 -10.385 -13.156 1.00 87.19 356 VAL A CA 1
ATOM 2772 C C . VAL A 1 356 ? -15.945 -8.888 -13.164 1.00 87.19 356 VAL A C 1
ATOM 2774 O O . VAL A 1 356 ? -15.053 -8.047 -13.164 1.00 87.19 356 VAL A O 1
ATOM 2777 N N . ALA A 1 357 ? -17.234 -8.532 -13.129 1.00 89.44 357 ALA A N 1
ATOM 2778 C CA . ALA A 1 357 ? -17.661 -7.133 -13.071 1.00 89.44 357 ALA A CA 1
ATOM 2779 C C . ALA A 1 357 ? -17.250 -6.452 -11.754 1.00 89.44 357 ALA A C 1
ATOM 2781 O O . ALA A 1 357 ? -16.786 -5.316 -11.773 1.00 89.44 357 ALA A O 1
ATOM 2782 N N . GLN A 1 358 ? -17.377 -7.156 -10.627 1.00 92.00 358 GLN A N 1
ATOM 2783 C CA . GLN A 1 358 ? -16.933 -6.666 -9.320 1.00 92.00 358 GLN A CA 1
ATOM 2784 C C . GLN A 1 358 ? -15.414 -6.532 -9.255 1.00 92.00 358 GLN A C 1
ATOM 2786 O O . GLN A 1 358 ? -14.913 -5.525 -8.771 1.00 92.00 358 GLN A O 1
ATOM 2791 N N . MET A 1 359 ? -14.681 -7.497 -9.811 1.00 90.56 359 MET A N 1
ATOM 2792 C CA . MET A 1 359 ? -13.225 -7.419 -9.907 1.00 90.56 359 MET A CA 1
ATOM 2793 C C . MET A 1 359 ? -12.758 -6.245 -10.776 1.00 90.56 359 MET A C 1
ATOM 2795 O O . MET A 1 359 ? -11.823 -5.551 -10.395 1.00 90.56 359 MET A O 1
ATOM 2799 N N . LYS A 1 360 ? -13.426 -5.965 -11.906 1.00 90.69 360 LYS A N 1
ATOM 2800 C CA . LYS A 1 360 ? -13.124 -4.779 -12.730 1.00 90.69 360 LYS A CA 1
ATOM 2801 C C . LYS A 1 360 ? -13.322 -3.478 -11.946 1.00 90.69 360 LYS A C 1
ATOM 2803 O O . LYS A 1 360 ? -12.478 -2.592 -12.020 1.00 90.69 360 LYS A O 1
ATOM 2808 N N . LEU A 1 361 ? -14.411 -3.372 -11.179 1.00 91.62 361 LEU A N 1
ATOM 2809 C CA . LEU A 1 361 ? -14.658 -2.209 -10.318 1.00 91.62 361 LEU A CA 1
ATOM 2810 C C . LEU A 1 361 ? -13.606 -2.083 -9.211 1.00 91.62 361 LEU A C 1
ATOM 2812 O O . LEU A 1 361 ? -13.146 -0.979 -8.943 1.00 91.62 361 LEU A O 1
ATOM 2816 N N . LEU A 1 362 ? -13.199 -3.204 -8.613 1.00 93.94 362 LEU A N 1
ATOM 2817 C CA . LEU A 1 362 ? -12.155 -3.251 -7.592 1.00 93.94 362 LEU A CA 1
ATOM 2818 C C . LEU A 1 362 ? -10.796 -2.791 -8.139 1.00 93.94 362 LEU A C 1
ATOM 2820 O O . LEU A 1 362 ? -10.130 -1.986 -7.495 1.00 93.94 362 LEU A O 1
ATOM 2824 N N . VAL A 1 363 ? -10.396 -3.265 -9.325 1.00 94.62 363 VAL A N 1
ATOM 2825 C CA . VAL A 1 363 ? -9.150 -2.838 -9.987 1.00 94.62 363 VAL A CA 1
ATOM 2826 C C . VAL A 1 363 ? -9.185 -1.345 -10.299 1.00 94.62 363 VAL A C 1
ATOM 2828 O O . VAL A 1 363 ? -8.231 -0.650 -9.975 1.00 94.62 363 VAL A O 1
ATOM 2831 N N . ALA A 1 364 ? -10.291 -0.839 -10.851 1.00 93.25 364 ALA A N 1
ATOM 2832 C CA . ALA A 1 364 ? -10.439 0.585 -11.154 1.00 93.25 364 ALA A CA 1
ATOM 2833 C C . ALA A 1 364 ? -10.429 1.464 -9.890 1.00 93.25 364 ALA A C 1
ATOM 2835 O O . ALA A 1 364 ? -9.885 2.568 -9.895 1.00 93.25 364 ALA A O 1
ATOM 2836 N N . GLU A 1 365 ? -11.023 0.991 -8.788 1.00 92.69 365 GLU A N 1
ATOM 2837 C CA . GLU A 1 365 ? -10.935 1.688 -7.505 1.00 92.69 365 GLU A CA 1
ATOM 2838 C C . GLU A 1 365 ? -9.488 1.711 -7.004 1.00 92.69 365 GLU A C 1
ATOM 2840 O O . GLU A 1 365 ? -8.992 2.788 -6.692 1.00 92.69 365 GLU A O 1
ATOM 2845 N N . LEU A 1 366 ? -8.798 0.564 -6.986 1.00 95.12 366 LEU A N 1
ATOM 2846 C CA . LEU A 1 366 ? -7.403 0.462 -6.545 1.00 95.12 366 LEU A CA 1
ATOM 2847 C C . LEU A 1 366 ? -6.442 1.294 -7.402 1.00 95.12 366 LEU A C 1
ATOM 2849 O O . LEU A 1 366 ? -5.569 1.938 -6.834 1.00 95.12 366 LEU A O 1
ATOM 2853 N N . GLU A 1 367 ? -6.610 1.322 -8.726 1.00 95.06 367 GLU A N 1
ATOM 2854 C CA . GLU A 1 367 ? -5.831 2.179 -9.632 1.00 95.06 367 GLU A CA 1
ATOM 2855 C C . GLU A 1 367 ? -5.915 3.645 -9.192 1.00 95.06 367 GLU A C 1
ATOM 2857 O O . GLU A 1 367 ? -4.895 4.273 -8.910 1.00 95.06 367 GLU A O 1
ATOM 2862 N N . ARG A 1 368 ? -7.140 4.162 -9.029 1.00 91.50 368 ARG A N 1
ATOM 2863 C CA . ARG A 1 368 ? -7.361 5.541 -8.580 1.00 91.50 368 ARG A CA 1
ATOM 2864 C C . ARG A 1 368 ? -6.763 5.802 -7.197 1.00 91.50 368 ARG A C 1
ATOM 2866 O O . ARG A 1 368 ? -6.225 6.879 -6.958 1.00 91.50 368 ARG A O 1
ATOM 2873 N N . GLU A 1 369 ? -6.876 4.849 -6.269 1.00 92.62 369 GLU A N 1
ATOM 2874 C CA . GLU A 1 369 ? -6.281 5.003 -4.937 1.00 92.62 369 GLU A CA 1
ATOM 2875 C C . GLU A 1 369 ? -4.749 5.051 -4.988 1.00 92.62 369 GLU A C 1
ATOM 2877 O O . GLU A 1 369 ? -4.151 5.832 -4.254 1.00 92.62 369 GLU A O 1
ATOM 2882 N N . LEU A 1 370 ? -4.113 4.229 -5.829 1.00 94.81 370 LEU A N 1
ATOM 2883 C CA . LEU A 1 370 ? -2.655 4.146 -5.954 1.00 94.81 370 LEU A CA 1
ATOM 2884 C C . LEU A 1 370 ? -2.045 5.393 -6.596 1.00 94.81 370 LEU A C 1
ATOM 2886 O O . LEU A 1 370 ? -0.953 5.804 -6.194 1.00 94.81 370 LEU A O 1
ATOM 2890 N N . ASP A 1 371 ? -2.749 6.005 -7.546 1.00 90.75 371 ASP A N 1
ATOM 2891 C CA . ASP A 1 371 ? -2.294 7.227 -8.209 1.00 90.75 371 ASP A CA 1
ATOM 2892 C C . ASP A 1 371 ? -2.155 8.387 -7.211 1.00 90.75 371 ASP A C 1
ATOM 2894 O O . ASP A 1 371 ? -1.115 9.048 -7.159 1.00 90.75 371 ASP A O 1
ATOM 2898 N N . GLU A 1 372 ? -3.152 8.567 -6.342 1.00 89.81 372 GLU A N 1
ATOM 2899 C CA . GLU A 1 372 ? -3.243 9.714 -5.427 1.00 89.81 372 GLU A CA 1
ATOM 2900 C C . GLU A 1 372 ? -2.697 9.437 -4.012 1.00 89.81 372 GLU A C 1
ATOM 2902 O O . GLU A 1 372 ? -2.665 10.325 -3.151 1.00 89.81 372 GLU A O 1
ATOM 2907 N N . ALA A 1 373 ? -2.244 8.209 -3.738 1.00 92.00 373 ALA A N 1
ATOM 2908 C CA . ALA A 1 373 ? -1.709 7.832 -2.434 1.00 92.00 373 ALA A CA 1
ATOM 2909 C C . ALA A 1 373 ? -0.382 8.546 -2.116 1.00 92.00 373 ALA A C 1
ATOM 2911 O O . ALA A 1 373 ? 0.554 8.508 -2.922 1.00 92.00 373 ALA A O 1
ATOM 2912 N N . PRO A 1 374 ? -0.201 9.120 -0.914 1.00 91.06 374 PRO A N 1
ATOM 2913 C CA . PRO A 1 374 ? 1.126 9.546 -0.485 1.00 91.06 374 PRO A CA 1
ATOM 2914 C C . PRO A 1 374 ? 2.075 8.343 -0.313 1.00 91.06 374 PRO A C 1
ATOM 2916 O O . PRO A 1 374 ? 1.609 7.230 -0.048 1.00 91.06 374 PRO A O 1
ATOM 2919 N N . PRO A 1 375 ? 3.405 8.546 -0.387 1.00 89.19 375 PRO A N 1
ATOM 2920 C CA . PRO A 1 375 ? 4.406 7.469 -0.337 1.00 89.19 375 PRO A CA 1
ATOM 2921 C C . PRO A 1 375 ? 4.236 6.470 0.818 1.00 89.19 375 PRO A C 1
ATOM 2923 O O . PRO A 1 375 ? 4.283 5.259 0.627 1.00 89.19 375 PRO A O 1
ATOM 2926 N N . HIS A 1 376 ? 3.963 6.959 2.031 1.00 87.38 376 HIS A N 1
ATOM 2927 C CA . HIS A 1 376 ? 3.816 6.112 3.221 1.00 87.38 376 HIS A CA 1
ATOM 2928 C C . HIS A 1 376 ? 2.538 5.254 3.218 1.00 87.38 376 HIS A C 1
ATOM 2930 O O . HIS A 1 376 ? 2.459 4.262 3.943 1.00 87.38 376 HIS A O 1
ATOM 2936 N N . LEU A 1 377 ? 1.525 5.656 2.447 1.00 92.12 377 LEU A N 1
ATOM 2937 C CA . LEU A 1 377 ? 0.259 4.943 2.312 1.00 92.12 377 LEU A CA 1
ATOM 2938 C C . LEU A 1 377 ? 0.262 4.027 1.085 1.00 92.12 377 LEU A C 1
ATOM 2940 O O . LEU A 1 377 ? -0.449 3.027 1.077 1.00 92.12 377 LEU A O 1
ATOM 2944 N N . PHE A 1 378 ? 1.081 4.335 0.078 1.00 94.56 378 PHE A N 1
ATOM 2945 C CA . PHE A 1 378 ? 1.170 3.570 -1.160 1.00 94.56 378 PHE A CA 1
ATOM 2946 C C . PHE A 1 378 ? 1.362 2.075 -0.897 1.00 94.56 378 PHE A C 1
ATOM 2948 O O . PHE A 1 378 ? 0.551 1.282 -1.354 1.00 94.56 378 PHE A O 1
ATOM 2955 N N . SER A 1 379 ? 2.344 1.680 -0.081 1.00 92.56 379 SER A N 1
ATOM 2956 C CA . SER A 1 379 ? 2.605 0.264 0.225 1.00 92.56 379 SER A CA 1
ATOM 2957 C C . SER A 1 379 ? 1.424 -0.443 0.905 1.00 92.56 379 SER A C 1
ATOM 2959 O O . SER A 1 379 ? 1.170 -1.617 0.639 1.00 92.56 379 SER A O 1
ATOM 2961 N N . GLN A 1 380 ? 0.653 0.278 1.728 1.00 92.94 380 GLN A N 1
ATOM 2962 C CA . GLN A 1 380 ? -0.549 -0.245 2.390 1.00 92.94 380 GLN A CA 1
ATOM 2963 C C . GLN A 1 380 ? -1.643 -0.594 1.379 1.00 92.94 380 GLN A C 1
ATOM 2965 O O . GLN A 1 380 ? -2.340 -1.592 1.540 1.00 92.94 380 GLN A O 1
ATOM 2970 N N . ILE A 1 381 ? -1.800 0.240 0.351 1.00 94.94 381 ILE A N 1
ATOM 2971 C CA . ILE A 1 381 ? -2.802 0.079 -0.707 1.00 94.94 381 ILE A CA 1
ATOM 2972 C C . ILE A 1 381 ? -2.314 -0.946 -1.730 1.00 94.94 381 ILE A C 1
ATOM 2974 O O . ILE A 1 381 ? -3.056 -1.840 -2.136 1.00 94.94 381 ILE A O 1
ATOM 2978 N N . PHE A 1 382 ? -1.041 -0.849 -2.105 1.00 94.94 382 PHE A N 1
ATOM 2979 C CA . PHE A 1 382 ? -0.396 -1.667 -3.124 1.00 94.94 382 PHE A CA 1
ATOM 2980 C C . PHE A 1 382 ? -0.341 -3.146 -2.740 1.00 94.94 382 PHE A C 1
ATOM 2982 O O . PHE A 1 382 ? -0.488 -4.008 -3.601 1.00 94.94 382 PHE A O 1
ATOM 2989 N N . LEU A 1 383 ? -0.261 -3.452 -1.444 1.00 92.62 383 LEU A N 1
ATOM 2990 C CA . LEU A 1 383 ? -0.459 -4.803 -0.917 1.00 92.62 383 LEU A CA 1
ATOM 2991 C C . LEU A 1 383 ? -1.807 -5.423 -1.330 1.00 92.62 383 LEU A C 1
ATOM 2993 O O . LEU A 1 383 ? -1.887 -6.612 -1.609 1.00 92.62 383 LEU A O 1
ATOM 2997 N N . PHE A 1 384 ? -2.890 -4.651 -1.400 1.00 93.12 384 PHE A N 1
ATOM 2998 C CA . PHE A 1 384 ? -4.175 -5.205 -1.839 1.00 93.12 384 PHE A CA 1
ATOM 2999 C C . PHE A 1 384 ? -4.214 -5.428 -3.348 1.00 93.12 384 PHE A C 1
ATOM 3001 O O . PHE A 1 384 ? -4.794 -6.409 -3.815 1.00 93.12 384 PHE A O 1
ATOM 3008 N N . PHE A 1 385 ? -3.544 -4.558 -4.102 1.00 93.81 385 PHE A N 1
ATOM 3009 C CA . PHE A 1 385 ? -3.353 -4.737 -5.535 1.00 93.81 385 PHE A CA 1
ATOM 3010 C C . PHE A 1 385 ? -2.491 -5.969 -5.854 1.00 93.81 385 PHE A C 1
ATOM 3012 O O . PHE A 1 385 ? -2.798 -6.695 -6.800 1.00 93.81 385 PHE A O 1
ATOM 3019 N N . SER A 1 386 ? -1.481 -6.287 -5.034 1.00 90.94 386 SER A N 1
ATOM 3020 C CA . SER A 1 386 ? -0.674 -7.498 -5.225 1.00 90.94 386 SER A CA 1
ATOM 3021 C C . SER A 1 386 ? -1.502 -8.779 -5.105 1.00 90.94 386 SER A C 1
ATOM 3023 O O . SER A 1 386 ? -1.335 -9.680 -5.925 1.00 90.94 386 SER A O 1
ATOM 3025 N N . PHE A 1 387 ? -2.467 -8.847 -4.178 1.00 89.44 387 PHE A N 1
ATOM 3026 C CA . PHE A 1 387 ? -3.385 -9.990 -4.102 1.00 89.44 387 PHE A CA 1
ATOM 3027 C C . PHE A 1 387 ? -4.257 -10.133 -5.346 1.00 89.44 387 PHE A C 1
ATOM 3029 O O . PHE A 1 387 ? -4.512 -11.257 -5.780 1.00 89.44 387 PHE A O 1
ATOM 3036 N N . VAL A 1 388 ? -4.700 -9.012 -5.926 1.00 89.94 388 VAL A N 1
ATOM 3037 C CA . VAL A 1 388 ? -5.454 -9.020 -7.185 1.00 89.94 388 VAL A CA 1
ATOM 3038 C C . VAL A 1 388 ? -4.592 -9.583 -8.310 1.00 89.94 388 VAL A C 1
ATOM 3040 O O . VAL A 1 388 ? -5.034 -10.502 -8.995 1.00 89.94 388 VAL A O 1
ATOM 3043 N N . MET A 1 389 ? -3.347 -9.119 -8.447 1.00 87.62 389 MET A N 1
ATOM 3044 C CA . MET A 1 389 ? -2.408 -9.651 -9.441 1.00 87.62 389 MET A CA 1
ATOM 3045 C C . MET A 1 389 ? -2.175 -11.157 -9.269 1.00 87.62 389 MET A C 1
ATOM 3047 O O . MET A 1 389 ? -2.261 -11.902 -10.245 1.00 87.62 389 MET A O 1
ATOM 3051 N N . SER A 1 390 ? -1.972 -11.625 -8.034 1.00 82.19 390 SER A N 1
ATOM 3052 C CA . SER A 1 390 ? -1.784 -13.053 -7.751 1.00 82.19 390 SER A CA 1
ATOM 3053 C C . SER A 1 390 ? -3.025 -13.892 -8.076 1.00 82.19 390 SER A C 1
ATOM 3055 O O . SER A 1 390 ? -2.898 -15.004 -8.586 1.00 82.19 390 SER A O 1
ATOM 3057 N N . ALA A 1 391 ? -4.233 -13.386 -7.804 1.00 81.44 391 ALA A N 1
ATOM 3058 C CA . ALA A 1 391 ? -5.478 -14.104 -8.094 1.00 81.44 391 ALA A CA 1
ATOM 3059 C C . ALA A 1 391 ? -5.726 -14.270 -9.604 1.00 81.44 391 ALA A C 1
ATOM 3061 O O . ALA A 1 391 ? -6.294 -15.276 -10.026 1.00 81.44 391 ALA A O 1
ATOM 3062 N N . LEU A 1 392 ? -5.263 -13.315 -10.415 1.00 78.31 392 LEU A N 1
ATOM 3063 C CA . LEU A 1 392 ? -5.432 -13.314 -11.871 1.00 78.31 392 LEU A CA 1
ATOM 3064 C C . LEU A 1 392 ? -4.437 -14.219 -12.612 1.00 78.31 392 LEU A C 1
ATOM 3066 O O . LEU A 1 392 ? -4.564 -14.391 -13.820 1.00 78.31 392 LEU A O 1
ATOM 3070 N N . HIS A 1 393 ? -3.468 -14.813 -11.909 1.00 65.44 393 HIS A N 1
ATOM 3071 C CA . HIS A 1 393 ? -2.486 -15.718 -12.507 1.00 65.44 393 HIS A CA 1
ATOM 3072 C C . HIS A 1 393 ? -2.957 -17.183 -12.606 1.00 65.44 393 HIS A C 1
ATOM 3074 O O . HIS A 1 393 ? -2.303 -18.010 -13.245 1.00 65.44 393 HIS A O 1
ATOM 3080 N N . ALA A 1 394 ? -4.087 -17.542 -11.989 1.00 61.25 394 ALA A N 1
ATOM 3081 C CA . ALA A 1 394 ? -4.672 -18.869 -12.170 1.00 61.25 394 ALA A CA 1
ATOM 3082 C C . ALA A 1 394 ? -5.071 -19.088 -13.651 1.00 61.25 394 ALA A C 1
ATOM 3084 O O . ALA A 1 394 ? -5.367 -18.128 -14.358 1.00 61.25 394 ALA A O 1
ATOM 3085 N N . PRO A 1 395 ? -5.074 -20.326 -14.177 1.00 53.25 395 PRO A N 1
ATOM 3086 C CA . PRO A 1 395 ? -5.479 -20.571 -15.559 1.00 53.25 395 PRO A CA 1
ATOM 3087 C C . PRO A 1 395 ? -6.979 -20.308 -15.702 1.00 53.25 395 PRO A C 1
ATOM 3089 O O . PRO A 1 395 ? -7.781 -21.119 -15.231 1.00 53.25 395 PRO A O 1
ATOM 3092 N N . VAL A 1 396 ? -7.372 -19.189 -16.325 1.00 54.69 396 VAL A N 1
ATOM 3093 C CA . VAL A 1 396 ? -8.795 -18.842 -16.413 1.00 54.69 396 VAL A CA 1
ATOM 3094 C C . VAL A 1 396 ? -9.319 -18.441 -17.791 1.00 54.69 396 VAL A C 1
ATOM 3096 O O . VAL A 1 396 ? -8.598 -18.102 -18.724 1.00 54.69 396 VAL A O 1
ATOM 3099 N N . VAL A 1 397 ? -10.639 -18.604 -17.894 1.00 59.47 397 VAL A N 1
ATOM 3100 C CA . VAL A 1 397 ? -11.563 -18.377 -19.007 1.00 59.47 397 VAL A CA 1
ATOM 3101 C C . VAL A 1 397 ? -11.344 -17.005 -19.663 1.00 59.47 397 VAL A C 1
ATOM 3103 O O . VAL A 1 397 ? -11.070 -16.024 -18.985 1.00 59.47 397 VAL A O 1
ATOM 3106 N N . ALA A 1 398 ? -11.586 -16.893 -20.973 1.00 58.16 398 ALA A N 1
ATOM 3107 C CA . ALA A 1 398 ? -11.358 -15.689 -21.791 1.00 58.16 398 ALA A CA 1
ATOM 3108 C C . ALA A 1 398 ? -11.853 -14.337 -21.211 1.00 58.16 398 ALA A C 1
ATOM 3110 O O . ALA A 1 398 ? -11.282 -13.295 -21.507 1.00 58.16 398 ALA A O 1
ATOM 3111 N N . LYS A 1 399 ? -12.899 -14.314 -20.369 1.00 60.62 399 LYS A N 1
ATOM 3112 C CA . LYS A 1 399 ? -13.379 -13.075 -19.714 1.00 60.62 399 LYS A CA 1
ATOM 3113 C C . LYS A 1 399 ? -12.435 -12.535 -18.634 1.00 60.62 399 LYS A C 1
ATOM 3115 O O . LYS A 1 399 ? -12.511 -11.359 -18.292 1.00 60.62 399 LYS A O 1
ATOM 3120 N N . GLU A 1 400 ? -11.582 -13.385 -18.088 1.00 72.06 400 GLU A N 1
ATOM 3121 C CA . GLU A 1 400 ? -10.618 -13.036 -17.048 1.00 72.06 400 GLU A CA 1
ATOM 3122 C C . GLU A 1 400 ? -9.297 -12.547 -17.646 1.00 72.06 400 GLU A C 1
ATOM 3124 O O . GLU A 1 400 ? -8.584 -11.782 -17.004 1.00 72.06 400 GLU A O 1
ATOM 3129 N N . GLN A 1 401 ? -9.038 -12.855 -18.923 1.00 76.38 401 GLN A N 1
ATOM 3130 C CA . GLN A 1 401 ? -7.906 -12.308 -19.675 1.00 76.38 401 GLN A CA 1
ATOM 3131 C C . GLN A 1 401 ? -8.012 -10.788 -19.864 1.00 76.38 401 GLN A C 1
ATOM 3133 O O . GLN A 1 401 ? -7.019 -10.085 -19.717 1.00 76.38 401 GLN A O 1
ATOM 3138 N N . GLU A 1 402 ? -9.211 -10.261 -20.139 1.00 83.12 402 GLU A N 1
ATOM 3139 C CA . GLU A 1 402 ? -9.430 -8.810 -20.266 1.00 83.12 402 GLU A CA 1
ATOM 3140 C C . GLU A 1 402 ? -9.171 -8.088 -18.933 1.00 83.12 402 GLU A C 1
ATOM 3142 O O . GLU A 1 402 ? -8.570 -7.021 -18.896 1.00 83.12 402 GLU A O 1
ATOM 3147 N N . LEU A 1 403 ? -9.592 -8.687 -17.816 1.00 87.38 403 LEU A N 1
ATOM 3148 C CA . LEU A 1 403 ? -9.331 -8.156 -16.479 1.00 87.38 403 LEU A CA 1
ATOM 3149 C C . LEU A 1 403 ? -7.836 -8.207 -16.133 1.00 87.38 403 LEU A C 1
ATOM 3151 O O . LEU A 1 403 ? -7.305 -7.237 -15.597 1.00 87.38 403 LEU A O 1
ATOM 3155 N N . ALA A 1 404 ? -7.157 -9.306 -16.472 1.00 87.38 404 ALA A N 1
ATOM 3156 C CA . ALA A 1 404 ? -5.710 -9.415 -16.336 1.00 87.38 404 ALA A CA 1
ATOM 3157 C C . ALA A 1 404 ? -4.985 -8.353 -17.175 1.00 87.38 404 ALA A C 1
ATOM 3159 O O . ALA A 1 404 ? -3.997 -7.798 -16.709 1.00 87.38 404 ALA A O 1
ATOM 3160 N N . ALA A 1 405 ? -5.491 -8.023 -18.368 1.00 89.44 405 ALA A N 1
ATOM 3161 C CA . ALA A 1 405 ? -4.881 -7.025 -19.248 1.00 89.44 405 ALA A CA 1
ATOM 3162 C C . ALA A 1 405 ? -4.933 -5.639 -18.616 1.00 89.44 405 ALA A C 1
ATOM 3164 O O . ALA A 1 405 ? -3.910 -4.965 -18.550 1.00 89.44 405 ALA A O 1
ATOM 3165 N N . VAL A 1 406 ? -6.089 -5.269 -18.060 1.00 91.38 406 VAL A N 1
ATOM 3166 C CA . VAL A 1 406 ? -6.254 -4.016 -17.313 1.00 91.38 406 VAL A CA 1
ATOM 3167 C C . VAL A 1 406 ? -5.338 -3.980 -16.090 1.00 91.38 406 VAL A C 1
ATOM 3169 O O . VAL A 1 406 ? -4.654 -2.990 -15.867 1.00 91.38 406 VAL A O 1
ATOM 3172 N N . ALA A 1 407 ? -5.276 -5.053 -15.300 1.00 92.06 407 ALA A N 1
ATOM 3173 C CA . ALA A 1 407 ? -4.440 -5.072 -14.100 1.00 92.06 407 ALA A CA 1
ATOM 3174 C C . ALA A 1 407 ? -2.933 -5.003 -14.430 1.00 92.06 407 ALA A C 1
ATOM 3176 O O . ALA A 1 407 ? -2.176 -4.312 -13.750 1.00 92.06 407 ALA A O 1
ATOM 3177 N N . VAL A 1 408 ? -2.497 -5.671 -15.502 1.00 92.56 408 VAL A N 1
ATOM 3178 C CA . VAL A 1 408 ? -1.122 -5.575 -16.013 1.00 92.56 408 VAL A CA 1
ATOM 3179 C C . VAL A 1 408 ? -0.821 -4.160 -16.504 1.00 92.56 408 VAL A C 1
ATOM 3181 O O . VAL A 1 408 ? 0.224 -3.622 -16.147 1.00 92.56 408 VAL A O 1
ATOM 3184 N N . ASP A 1 409 ? -1.728 -3.543 -17.263 1.00 94.00 409 ASP A N 1
ATOM 3185 C CA . ASP A 1 409 ? -1.577 -2.161 -17.729 1.00 94.00 409 ASP A CA 1
ATOM 3186 C C . ASP A 1 409 ? -1.399 -1.191 -16.552 1.00 94.00 409 ASP A C 1
ATOM 3188 O O . ASP A 1 409 ? -0.423 -0.443 -16.505 1.00 94.00 409 ASP A O 1
ATOM 3192 N N . VAL A 1 410 ? -2.256 -1.300 -15.528 1.00 95.19 410 VAL A N 1
ATOM 3193 C CA . VAL A 1 410 ? -2.144 -0.517 -14.288 1.00 95.19 410 VAL A CA 1
ATOM 3194 C C . VAL A 1 410 ? -0.784 -0.724 -13.622 1.00 95.19 410 VAL A C 1
ATOM 3196 O O . VAL A 1 410 ? -0.117 0.255 -13.294 1.00 95.19 410 VAL A O 1
ATOM 3199 N N . LEU A 1 411 ? -0.329 -1.974 -13.452 1.00 95.12 411 LEU A N 1
ATOM 3200 C CA . LEU A 1 411 ? 0.958 -2.265 -12.808 1.00 95.12 411 LEU A CA 1
ATOM 3201 C C . LEU A 1 411 ? 2.123 -1.544 -13.501 1.00 95.12 411 LEU A C 1
ATOM 3203 O O . LEU A 1 411 ? 2.985 -0.980 -12.828 1.00 95.12 411 LEU A O 1
ATOM 3207 N N . PHE A 1 412 ? 2.160 -1.569 -14.834 1.00 95.06 412 PHE A N 1
ATOM 3208 C CA . PHE A 1 412 ? 3.233 -0.932 -15.594 1.00 95.06 412 PHE A CA 1
ATOM 3209 C C . PHE A 1 412 ? 3.081 0.591 -15.667 1.00 95.06 412 PHE A C 1
ATOM 3211 O O . PHE A 1 412 ? 4.086 1.296 -15.555 1.00 95.06 412 PHE A O 1
ATOM 3218 N N . ALA A 1 413 ? 1.853 1.108 -15.765 1.00 95.06 413 ALA A N 1
ATOM 3219 C CA . ALA A 1 413 ? 1.576 2.543 -15.752 1.00 95.06 413 ALA A CA 1
ATOM 3220 C C . ALA A 1 413 ? 2.053 3.224 -14.455 1.00 95.06 413 ALA A C 1
ATOM 3222 O O . ALA A 1 413 ? 2.455 4.390 -14.478 1.00 95.06 413 ALA A O 1
ATOM 3223 N N . LEU A 1 414 ? 2.093 2.496 -13.330 1.00 95.06 414 LEU A N 1
ATOM 3224 C CA . LEU A 1 414 ? 2.602 3.022 -12.061 1.00 95.06 414 LEU A CA 1
ATOM 3225 C C . LEU A 1 414 ? 4.074 3.459 -12.123 1.00 95.06 414 LEU A C 1
ATOM 3227 O O . LEU A 1 414 ? 4.440 4.366 -11.382 1.00 95.06 414 LEU A O 1
ATOM 3231 N N . PHE A 1 415 ? 4.917 2.900 -13.003 1.00 93.12 415 PHE A N 1
ATOM 3232 C CA . PHE A 1 415 ? 6.303 3.378 -13.151 1.00 93.12 415 PHE A CA 1
ATOM 3233 C C . PHE A 1 415 ? 6.379 4.828 -13.638 1.00 93.12 415 PHE A C 1
ATOM 3235 O O . PHE A 1 415 ? 7.283 5.564 -13.240 1.00 93.12 415 PHE A O 1
ATOM 3242 N N . ASP A 1 416 ? 5.438 5.241 -14.486 1.00 91.88 416 ASP A N 1
ATOM 3243 C CA . ASP A 1 416 ? 5.353 6.618 -14.964 1.00 91.88 416 ASP A CA 1
ATOM 3244 C C . ASP A 1 416 ? 4.636 7.509 -13.940 1.00 91.88 416 ASP A C 1
ATOM 3246 O O . ASP A 1 416 ? 5.189 8.508 -13.466 1.00 91.88 416 ASP A O 1
ATOM 3250 N N . ARG A 1 417 ? 3.446 7.086 -13.492 1.00 90.94 417 ARG A N 1
ATOM 3251 C CA . ARG A 1 417 ? 2.598 7.852 -12.559 1.00 90.94 417 ARG A CA 1
ATOM 3252 C C . ARG A 1 417 ? 3.260 8.080 -11.191 1.00 90.94 417 ARG A C 1
ATOM 3254 O O . ARG A 1 417 ? 3.067 9.127 -10.572 1.00 90.94 417 ARG A O 1
ATOM 3261 N N . ARG A 1 418 ? 4.098 7.144 -10.726 1.00 92.19 418 ARG A N 1
ATOM 3262 C CA . ARG A 1 418 ? 4.835 7.219 -9.447 1.00 92.19 418 ARG A CA 1
ATOM 3263 C C . ARG A 1 418 ? 6.297 7.627 -9.606 1.00 92.19 418 ARG A C 1
ATOM 3265 O O . ARG A 1 418 ? 7.060 7.520 -8.652 1.00 92.19 418 ARG A O 1
ATOM 3272 N N . SER A 1 419 ? 6.696 8.152 -10.763 1.00 89.44 419 SER A N 1
ATOM 3273 C CA . SER A 1 419 ? 8.089 8.530 -11.050 1.00 89.44 419 SER A CA 1
ATOM 3274 C C . SER A 1 419 ? 8.696 9.582 -10.108 1.00 89.44 419 SER A C 1
ATOM 3276 O O . SER A 1 419 ? 9.916 9.729 -10.029 1.00 89.44 419 SER A O 1
ATOM 3278 N N . HIS A 1 420 ? 7.855 10.300 -9.364 1.00 88.00 420 HIS A N 1
ATOM 3279 C CA . HIS A 1 420 ? 8.258 11.256 -8.336 1.00 88.00 420 HIS A CA 1
ATOM 3280 C C . HIS A 1 420 ? 8.647 10.603 -6.994 1.00 88.00 420 HIS A C 1
ATOM 3282 O O . HIS A 1 420 ? 9.230 11.280 -6.149 1.00 88.00 420 HIS A O 1
ATOM 3288 N N . ASP A 1 421 ? 8.342 9.317 -6.786 1.00 91.06 421 ASP A N 1
ATOM 3289 C CA . ASP A 1 421 ? 8.603 8.575 -5.550 1.00 91.06 421 ASP A CA 1
ATOM 3290 C C . ASP A 1 421 ? 9.372 7.274 -5.830 1.00 91.06 421 ASP A C 1
ATOM 3292 O O . ASP A 1 421 ? 8.829 6.275 -6.311 1.00 91.06 421 ASP A O 1
ATOM 3296 N N . GLU A 1 422 ? 10.658 7.286 -5.471 1.00 92.31 422 GLU A N 1
ATOM 3297 C CA . GLU A 1 422 ? 11.565 6.147 -5.632 1.00 92.31 422 GLU A CA 1
ATOM 3298 C C . GLU A 1 422 ? 11.055 4.896 -4.910 1.00 92.31 422 GLU A C 1
ATOM 3300 O O . GLU A 1 422 ? 11.137 3.794 -5.452 1.00 92.31 422 GLU A O 1
ATOM 3305 N N . SER A 1 423 ? 10.498 5.062 -3.707 1.00 92.81 423 SER A N 1
ATOM 3306 C CA . SER A 1 423 ? 10.083 3.940 -2.866 1.00 92.81 423 SER A CA 1
ATOM 3307 C C . SER A 1 423 ? 8.884 3.199 -3.461 1.00 92.81 423 SER A C 1
ATOM 3309 O O . SER A 1 423 ? 8.921 1.971 -3.564 1.00 92.81 423 SER A O 1
ATOM 3311 N N . SER A 1 424 ? 7.885 3.941 -3.953 1.00 94.56 424 SER A N 1
ATOM 3312 C CA . SER A 1 424 ? 6.748 3.381 -4.691 1.00 94.56 424 SER A CA 1
ATOM 3313 C C . SER A 1 424 ? 7.203 2.650 -5.957 1.00 94.56 424 SER A C 1
ATOM 3315 O O . SER A 1 424 ? 6.767 1.531 -6.210 1.00 94.56 424 SER A O 1
ATOM 3317 N N . CYS A 1 425 ? 8.107 3.241 -6.750 1.00 94.19 425 CYS A N 1
ATOM 3318 C CA . CYS A 1 425 ? 8.605 2.607 -7.978 1.00 94.19 425 CYS A CA 1
ATOM 3319 C C . CYS A 1 425 ? 9.343 1.289 -7.701 1.00 94.19 425 CYS A C 1
ATOM 3321 O O . CYS A 1 425 ? 9.208 0.323 -8.457 1.00 94.19 425 CYS A O 1
ATOM 3323 N N . LEU A 1 426 ? 10.121 1.232 -6.618 1.00 94.56 426 LEU A N 1
ATOM 3324 C CA . LEU A 1 426 ? 10.791 0.003 -6.211 1.00 94.56 426 LEU A CA 1
ATOM 3325 C C . LEU A 1 426 ? 9.794 -1.051 -5.724 1.00 94.56 426 LEU A C 1
ATOM 3327 O O . LEU A 1 426 ? 9.963 -2.213 -6.076 1.00 94.56 426 LEU A O 1
ATOM 3331 N N . ASP A 1 427 ? 8.738 -0.675 -4.997 1.00 94.00 427 ASP A N 1
ATOM 3332 C CA . ASP A 1 427 ? 7.670 -1.610 -4.611 1.00 94.00 427 ASP A CA 1
ATOM 3333 C C . ASP A 1 427 ? 6.977 -2.224 -5.834 1.00 94.00 427 ASP A C 1
ATOM 3335 O O . ASP A 1 427 ? 6.752 -3.436 -5.882 1.00 94.00 427 ASP A O 1
ATOM 3339 N N . VAL A 1 428 ? 6.697 -1.408 -6.854 1.00 95.19 428 VAL A N 1
ATOM 3340 C CA . VAL A 1 428 ? 6.127 -1.876 -8.127 1.00 95.19 428 VAL A CA 1
ATOM 3341 C C . VAL A 1 428 ? 7.058 -2.885 -8.802 1.00 95.19 428 VAL A C 1
ATOM 3343 O O . VAL A 1 428 ? 6.610 -3.950 -9.234 1.00 95.19 428 VAL A O 1
ATOM 3346 N N . LEU A 1 429 ? 8.364 -2.601 -8.837 1.00 94.38 429 LEU A N 1
ATOM 3347 C CA . LEU A 1 429 ? 9.358 -3.529 -9.375 1.00 94.38 429 LEU A CA 1
ATOM 3348 C C . LEU A 1 429 ? 9.461 -4.821 -8.552 1.00 94.38 429 LEU A C 1
ATOM 3350 O O . LEU A 1 429 ? 9.589 -5.895 -9.141 1.00 94.38 429 LEU A O 1
ATOM 3354 N N . VAL A 1 430 ? 9.376 -4.747 -7.218 1.00 91.88 430 VAL A N 1
ATOM 3355 C CA . VAL A 1 430 ? 9.325 -5.939 -6.356 1.00 91.88 430 VAL A CA 1
ATOM 3356 C C . VAL A 1 430 ? 8.170 -6.829 -6.794 1.00 91.88 430 VAL A C 1
ATOM 3358 O O . VAL A 1 430 ? 8.397 -8.008 -7.062 1.00 91.88 430 VAL A O 1
ATOM 3361 N N . LEU A 1 431 ? 6.958 -6.280 -6.918 1.00 90.56 431 LEU A N 1
ATOM 3362 C CA . LEU A 1 431 ? 5.798 -7.072 -7.321 1.00 90.56 431 LEU A CA 1
ATOM 3363 C C . LEU A 1 431 ? 5.993 -7.683 -8.713 1.00 90.56 431 LEU A C 1
ATOM 3365 O O . LEU A 1 431 ? 5.760 -8.876 -8.885 1.00 90.56 431 LEU A O 1
ATOM 3369 N N . LEU A 1 432 ? 6.482 -6.905 -9.683 1.00 91.19 432 LEU A N 1
ATOM 3370 C CA . LEU A 1 432 ? 6.750 -7.393 -11.038 1.00 91.19 432 LEU A CA 1
ATOM 3371 C C . LEU A 1 432 ? 7.710 -8.594 -11.050 1.00 91.19 432 LEU A C 1
ATOM 3373 O O . LEU A 1 432 ? 7.479 -9.547 -11.787 1.00 91.19 432 LEU A O 1
ATOM 3377 N N . LEU A 1 433 ? 8.769 -8.560 -10.234 1.00 88.19 433 LEU A N 1
ATOM 3378 C CA . LEU A 1 433 ? 9.760 -9.637 -10.152 1.00 88.19 433 LEU A CA 1
ATOM 3379 C C . LEU A 1 433 ? 9.229 -10.888 -9.444 1.00 88.19 433 LEU A C 1
ATOM 3381 O O . LEU A 1 433 ? 9.671 -11.994 -9.754 1.00 88.19 433 LEU A O 1
ATOM 3385 N N . HIS A 1 434 ? 8.308 -10.735 -8.492 1.00 81.88 434 HIS A N 1
ATOM 3386 C CA . HIS A 1 434 ? 7.707 -11.873 -7.790 1.00 81.88 434 HIS A CA 1
ATOM 3387 C C . HIS A 1 434 ? 6.625 -12.539 -8.640 1.00 81.88 434 HIS A C 1
ATOM 3389 O O . HIS A 1 434 ? 6.517 -13.769 -8.648 1.00 81.88 434 HIS A O 1
ATOM 3395 N N . GLN A 1 435 ? 5.893 -11.751 -9.431 1.00 80.00 435 GLN A N 1
ATOM 3396 C CA . GLN A 1 435 ? 4.820 -12.261 -10.266 1.00 80.00 435 GLN A CA 1
ATOM 3397 C C . GLN A 1 435 ? 5.354 -13.026 -11.498 1.00 80.00 435 GLN A C 1
ATOM 3399 O O . GLN A 1 435 ? 6.209 -12.531 -12.231 1.00 80.00 435 GLN A O 1
ATOM 3404 N N . PRO A 1 436 ? 4.809 -14.214 -11.809 1.00 76.88 436 PRO A N 1
ATOM 3405 C CA . PRO A 1 436 ? 5.091 -14.986 -13.032 1.00 76.88 436 PRO A CA 1
ATOM 3406 C C . PRO A 1 436 ? 4.568 -14.345 -14.341 1.00 76.88 436 PRO A C 1
ATOM 3408 O O . PRO A 1 436 ? 4.219 -15.048 -15.291 1.00 76.88 436 PRO A O 1
ATOM 3411 N N . LEU A 1 437 ? 4.509 -13.012 -14.430 1.00 80.81 437 LEU A N 1
ATOM 3412 C CA . LEU A 1 437 ? 3.909 -12.295 -15.559 1.00 80.81 437 LEU A CA 1
ATOM 3413 C C . LEU A 1 437 ? 4.628 -12.554 -16.879 1.00 80.81 437 LEU A C 1
ATOM 3415 O O . LEU A 1 437 ? 3.978 -12.659 -17.910 1.00 80.81 437 LEU A O 1
ATOM 3419 N N . THR A 1 438 ? 5.949 -12.703 -16.876 1.00 80.81 438 THR A N 1
ATOM 3420 C CA . THR A 1 438 ? 6.747 -12.889 -18.099 1.00 80.81 438 THR A CA 1
ATOM 3421 C C . THR A 1 438 ? 6.395 -14.179 -18.855 1.00 80.81 438 THR A C 1
ATOM 3423 O O . THR A 1 438 ? 6.428 -14.211 -20.086 1.00 80.81 438 THR A O 1
ATOM 3426 N N . GLY A 1 439 ? 5.975 -15.223 -18.136 1.00 78.12 439 GLY A N 1
ATOM 3427 C CA . GLY A 1 439 ? 5.485 -16.484 -18.702 1.00 78.12 439 GLY A CA 1
ATOM 3428 C C . GLY A 1 439 ? 3.979 -16.518 -18.981 1.00 78.12 439 GLY A C 1
ATOM 3429 O O . GLY A 1 439 ? 3.469 -17.551 -19.409 1.00 78.12 439 GLY A O 1
ATOM 3430 N N . HIS A 1 440 ? 3.251 -15.433 -18.712 1.00 82.56 440 HIS A N 1
ATOM 3431 C CA . HIS A 1 440 ? 1.797 -15.410 -18.816 1.00 82.56 440 HIS A CA 1
ATOM 3432 C C . HIS A 1 440 ? 1.332 -15.292 -20.278 1.00 82.56 440 HIS A C 1
ATOM 3434 O O . HIS A 1 440 ? 1.895 -14.544 -21.074 1.00 82.56 440 HIS A O 1
ATOM 3440 N N . HIS A 1 441 ? 0.262 -16.006 -20.633 1.00 82.00 441 HIS A N 1
ATOM 3441 C CA . HIS A 1 441 ? -0.266 -16.079 -22.004 1.00 82.00 441 HIS A CA 1
ATOM 3442 C C . HIS A 1 441 ? -0.864 -14.752 -22.511 1.00 82.00 441 HIS A C 1
ATOM 3444 O O . HIS A 1 441 ? -1.030 -14.563 -23.711 1.00 82.00 441 HIS A O 1
ATOM 3450 N N . ILE A 1 442 ? -1.125 -13.799 -21.610 1.00 85.62 442 ILE A N 1
ATOM 3451 C CA . ILE A 1 442 ? -1.678 -12.475 -21.936 1.00 85.62 442 ILE A CA 1
ATOM 3452 C C . ILE A 1 442 ? -0.910 -11.732 -23.028 1.00 85.62 442 ILE A C 1
ATOM 3454 O O . ILE A 1 442 ? -1.517 -11.012 -23.817 1.00 85.62 442 ILE A O 1
ATOM 3458 N N . TRP A 1 443 ? 0.407 -11.926 -23.090 1.00 88.31 443 TRP A N 1
ATOM 3459 C CA . TRP A 1 443 ? 1.266 -11.275 -24.071 1.00 88.31 443 TRP A CA 1
ATOM 3460 C C . TRP A 1 443 ? 1.115 -11.847 -25.481 1.00 88.31 443 TRP A C 1
ATOM 3462 O O . TRP A 1 443 ? 1.382 -11.144 -26.452 1.00 88.31 443 TRP A O 1
ATOM 3472 N N . GLU A 1 444 ? 0.710 -13.115 -25.604 1.00 84.31 444 GLU A N 1
ATOM 3473 C CA . GLU A 1 444 ? 0.420 -13.735 -26.902 1.00 84.31 444 GLU A CA 1
ATOM 3474 C C . GLU A 1 444 ? -0.905 -13.205 -27.464 1.00 84.31 444 GLU A C 1
ATOM 3476 O O . GLU A 1 444 ? -1.001 -12.935 -28.661 1.00 84.31 444 GLU A O 1
ATOM 3481 N N . ASP A 1 445 ? -1.887 -12.983 -26.587 1.00 82.62 445 ASP A N 1
ATOM 3482 C CA . ASP A 1 445 ? -3.234 -12.548 -26.962 1.00 82.62 445 ASP A CA 1
ATOM 3483 C C . ASP A 1 445 ? -3.366 -11.015 -27.118 1.00 82.62 445 ASP A C 1
ATOM 3485 O O . ASP A 1 445 ? -4.292 -10.545 -27.778 1.00 82.62 445 ASP A O 1
ATOM 3489 N N . ASN A 1 446 ? -2.448 -10.220 -26.546 1.00 86.62 446 ASN A N 1
ATOM 3490 C CA . ASN A 1 446 ? -2.530 -8.749 -26.507 1.00 86.62 446 ASN A CA 1
ATOM 3491 C C . ASN A 1 446 ? -1.225 -8.076 -26.971 1.00 86.62 446 ASN A C 1
ATOM 3493 O O . ASN A 1 446 ? -0.495 -7.469 -26.183 1.00 86.62 446 ASN A O 1
ATOM 3497 N N . ALA A 1 447 ? -0.935 -8.154 -28.273 1.00 89.94 447 ALA A N 1
ATOM 3498 C CA . ALA A 1 447 ? 0.264 -7.546 -28.861 1.00 89.94 447 ALA A CA 1
ATOM 3499 C C . ALA A 1 447 ? 0.321 -6.013 -28.689 1.00 89.94 447 ALA A C 1
ATOM 3501 O O . ALA A 1 447 ? 1.390 -5.468 -28.424 1.00 89.94 447 ALA A O 1
ATOM 3502 N N . GLU A 1 448 ? -0.818 -5.319 -28.793 1.00 91.56 448 GLU A N 1
ATOM 3503 C CA . GLU A 1 448 ? -0.887 -3.860 -28.604 1.00 91.56 448 GLU A CA 1
ATOM 3504 C C . GLU A 1 448 ? -0.507 -3.451 -27.176 1.00 91.56 448 GLU A C 1
ATOM 3506 O O . GLU A 1 448 ? 0.284 -2.529 -26.999 1.00 91.56 448 GLU A O 1
ATOM 3511 N N . LEU A 1 449 ? -0.989 -4.188 -26.167 1.00 92.56 449 LEU A N 1
ATOM 3512 C CA . LEU A 1 449 ? -0.623 -3.976 -24.764 1.00 92.56 449 LEU A CA 1
ATOM 3513 C C . LEU A 1 449 ? 0.880 -4.197 -24.544 1.00 92.56 449 LEU A C 1
ATOM 3515 O O . LEU A 1 449 ? 1.549 -3.369 -23.931 1.00 92.56 449 LEU A O 1
ATOM 3519 N N . TYR A 1 450 ? 1.423 -5.299 -25.075 1.00 94.19 450 TYR A N 1
ATOM 3520 C CA . TYR A 1 450 ? 2.852 -5.609 -24.982 1.00 94.19 450 TYR A CA 1
ATOM 3521 C C . TYR A 1 450 ? 3.720 -4.485 -25.565 1.00 94.19 450 TYR A C 1
ATOM 3523 O O . TYR A 1 450 ? 4.676 -4.039 -24.930 1.00 94.19 450 TYR A O 1
ATOM 3531 N N . LEU A 1 451 ? 3.380 -4.021 -26.771 1.00 94.25 451 LEU A N 1
ATOM 3532 C CA . LEU A 1 451 ? 4.120 -2.968 -27.460 1.00 94.25 451 LEU A CA 1
ATOM 3533 C C . LEU A 1 451 ? 3.972 -1.613 -26.765 1.00 94.25 451 LEU A C 1
ATOM 3535 O O . LEU A 1 451 ? 4.984 -0.946 -26.574 1.00 94.25 451 LEU A O 1
ATOM 3539 N N . GLY A 1 452 ? 2.763 -1.245 -26.333 1.00 94.75 452 GLY A N 1
ATOM 3540 C CA . GLY A 1 452 ? 2.513 0.012 -25.624 1.00 94.75 452 GLY A CA 1
ATOM 3541 C C . GLY A 1 452 ? 3.278 0.104 -24.303 1.00 94.75 452 GLY A C 1
ATOM 3542 O O . GLY A 1 452 ? 3.906 1.123 -24.019 1.00 94.75 452 GLY A O 1
ATOM 3543 N N . ILE A 1 453 ? 3.324 -0.987 -23.529 1.00 95.38 453 ILE A N 1
ATOM 3544 C CA . ILE A 1 453 ? 4.127 -1.049 -22.299 1.00 95.38 453 ILE A CA 1
ATOM 3545 C C . ILE A 1 453 ? 5.624 -0.957 -22.623 1.00 95.38 453 ILE A C 1
ATOM 3547 O O . ILE A 1 453 ? 6.353 -0.210 -21.968 1.00 95.38 453 ILE A O 1
ATOM 3551 N N . ALA A 1 454 ? 6.105 -1.692 -23.631 1.00 94.75 454 ALA A N 1
ATOM 3552 C CA . ALA A 1 454 ? 7.514 -1.649 -24.023 1.00 94.75 454 ALA A CA 1
ATOM 3553 C C . ALA A 1 454 ? 7.945 -0.245 -24.482 1.00 94.75 454 ALA A C 1
ATOM 3555 O O . ALA A 1 454 ? 9.047 0.198 -24.149 1.00 94.75 454 ALA A O 1
ATOM 3556 N N . GLU A 1 455 ? 7.085 0.448 -25.227 1.00 94.81 455 GLU A N 1
ATOM 3557 C CA . GLU A 1 455 ? 7.295 1.821 -25.682 1.00 94.81 455 GLU A CA 1
ATOM 3558 C C . GLU A 1 455 ? 7.335 2.787 -24.495 1.00 94.81 455 GLU A C 1
ATOM 3560 O O . GLU A 1 455 ? 8.349 3.460 -24.304 1.00 94.81 455 GLU A O 1
ATOM 3565 N N . SER A 1 456 ? 6.322 2.760 -23.623 1.00 93.69 456 SER A N 1
ATOM 3566 C CA . SER A 1 456 ? 6.247 3.613 -22.429 1.00 93.69 456 SER A CA 1
ATOM 3567 C C . SER A 1 456 ? 7.457 3.440 -21.499 1.00 93.69 456 SER A C 1
ATOM 3569 O O . SER A 1 456 ? 8.074 4.420 -21.079 1.00 93.69 456 SER A O 1
ATOM 3571 N N . LEU A 1 457 ? 7.888 2.202 -21.229 1.00 94.31 457 LEU A N 1
ATOM 3572 C CA . LEU A 1 457 ? 9.084 1.952 -20.416 1.00 94.31 457 LEU A CA 1
ATOM 3573 C C . LEU A 1 457 ? 10.375 2.404 -21.118 1.00 94.31 457 LEU A C 1
ATOM 3575 O O . LEU A 1 457 ? 11.300 2.880 -20.455 1.00 94.31 457 LEU A O 1
ATOM 3579 N N . SER A 1 458 ? 10.464 2.259 -22.444 1.00 92.81 458 SER A N 1
ATOM 3580 C CA . SER A 1 458 ? 11.606 2.740 -23.234 1.00 92.81 458 SER A CA 1
ATOM 3581 C C . SER A 1 458 ? 11.714 4.266 -23.169 1.00 92.81 458 SER A C 1
ATOM 3583 O O . SER A 1 458 ? 12.795 4.795 -22.892 1.00 92.81 458 SER A O 1
ATOM 3585 N N . GLU A 1 459 ? 10.593 4.971 -23.339 1.00 90.50 459 GLU A N 1
ATOM 3586 C CA . GLU A 1 459 ? 10.507 6.426 -23.190 1.00 90.50 459 GLU A CA 1
ATOM 3587 C C . GLU A 1 459 ? 10.855 6.865 -21.765 1.00 90.50 459 GLU A C 1
ATOM 3589 O O . GLU A 1 459 ? 11.722 7.724 -21.576 1.00 90.50 459 GLU A O 1
ATOM 3594 N N . GLY A 1 460 ? 10.269 6.216 -20.754 1.00 86.44 460 GLY A N 1
ATOM 3595 C CA . GLY A 1 460 ? 10.565 6.471 -19.346 1.00 86.44 460 GLY A CA 1
ATOM 3596 C C . GLY A 1 460 ? 12.056 6.312 -19.041 1.00 86.44 460 GLY A C 1
ATOM 3597 O O . GLY A 1 460 ? 12.678 7.177 -18.429 1.00 86.44 460 GLY A O 1
ATOM 3598 N N . MET A 1 461 ? 12.706 5.274 -19.564 1.00 86.75 461 MET A N 1
ATOM 3599 C CA . MET A 1 461 ? 14.143 5.081 -19.363 1.00 86.75 461 MET A CA 1
ATOM 3600 C C . MET A 1 461 ? 14.995 6.235 -19.938 1.00 86.75 461 MET A C 1
ATOM 3602 O O . MET A 1 461 ? 16.095 6.509 -19.441 1.00 86.75 461 MET A O 1
ATOM 3606 N N . VAL A 1 462 ? 14.518 6.932 -20.972 1.00 86.19 462 VAL A N 1
ATOM 3607 C CA . VAL A 1 462 ? 15.202 8.094 -21.562 1.00 86.19 462 VAL A CA 1
ATOM 3608 C C . VAL A 1 462 ? 14.904 9.370 -20.777 1.00 86.19 462 VAL A C 1
ATOM 3610 O O . VAL A 1 462 ? 15.845 10.093 -20.442 1.00 86.19 462 VAL A O 1
ATOM 3613 N N . LEU A 1 463 ? 13.631 9.619 -20.471 1.00 86.94 463 LEU A N 1
ATOM 3614 C CA . LEU A 1 463 ? 13.141 10.884 -19.921 1.00 86.94 463 LEU A CA 1
ATOM 3615 C C . LEU A 1 463 ? 13.337 11.022 -18.405 1.00 86.94 463 LEU A C 1
ATOM 3617 O O . LEU A 1 463 ? 13.416 12.146 -17.912 1.00 86.94 463 LEU A O 1
ATOM 3621 N N . GLN A 1 464 ? 13.448 9.914 -17.664 1.00 86.94 464 GLN A N 1
ATOM 3622 C CA . GLN A 1 464 ? 13.484 9.956 -16.202 1.00 86.94 464 GLN A CA 1
ATOM 3623 C C . GLN A 1 464 ? 14.774 10.604 -15.655 1.00 86.94 464 GLN A C 1
ATOM 3625 O O . GLN A 1 464 ? 15.877 10.096 -15.906 1.00 86.94 464 GLN A O 1
ATOM 3630 N N . PRO A 1 465 ? 14.667 11.703 -14.875 1.00 85.38 465 PRO A N 1
ATOM 3631 C CA . PRO A 1 465 ? 15.825 12.383 -14.296 1.00 85.38 465 PRO A CA 1
ATOM 3632 C C . PRO A 1 465 ? 16.369 11.651 -13.064 1.00 85.38 465 PRO A C 1
ATOM 3634 O O . PRO A 1 465 ? 17.569 11.715 -12.779 1.00 85.38 465 PRO A O 1
ATOM 3637 N N . ASN A 1 466 ? 15.502 10.945 -12.332 1.00 9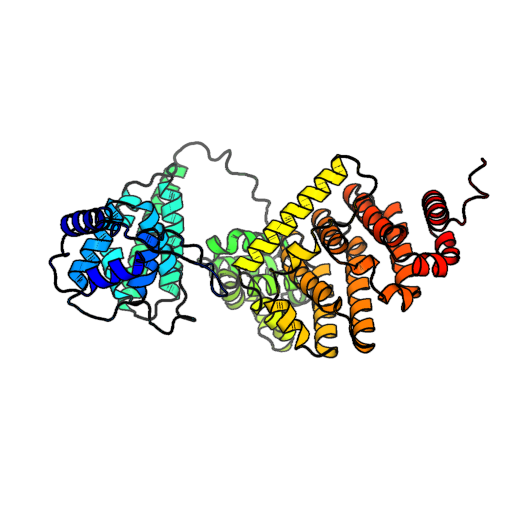1.00 466 ASN A N 1
ATOM 3638 C CA . ASN A 1 466 ? 15.883 10.190 -11.151 1.00 91.00 466 ASN A CA 1
ATOM 3639 C C . ASN A 1 466 ? 16.575 8.880 -11.556 1.00 91.00 466 ASN A C 1
ATOM 3641 O O . ASN A 1 466 ? 16.026 8.077 -12.310 1.00 91.00 466 ASN A 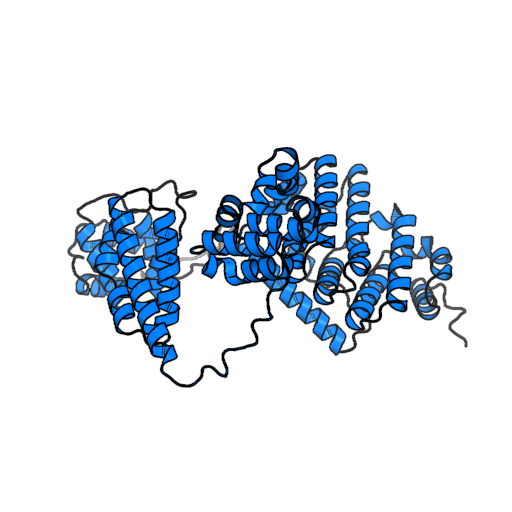O 1
ATOM 3645 N N . ARG A 1 467 ? 17.792 8.654 -11.049 1.00 91.81 467 ARG A N 1
ATOM 3646 C CA . ARG A 1 467 ? 18.610 7.491 -11.421 1.00 91.81 467 ARG A CA 1
ATOM 3647 C C . ARG A 1 467 ? 18.037 6.171 -10.909 1.00 91.81 467 ARG A C 1
ATOM 3649 O O . ARG A 1 467 ? 18.114 5.185 -11.640 1.00 91.81 467 ARG A O 1
ATOM 3656 N N . THR A 1 468 ? 17.465 6.157 -9.707 1.00 92.12 468 THR A N 1
ATOM 3657 C CA . THR A 1 468 ? 16.854 4.967 -9.104 1.00 92.12 468 THR A CA 1
ATOM 3658 C C . THR A 1 468 ? 15.608 4.568 -9.887 1.00 92.12 468 THR A C 1
ATOM 3660 O O . THR A 1 468 ? 15.494 3.423 -10.318 1.00 92.12 468 THR A O 1
ATOM 3663 N N . VAL A 1 469 ? 14.724 5.531 -10.173 1.00 91.94 469 VAL A N 1
ATOM 3664 C CA . VAL A 1 469 ? 13.507 5.300 -10.974 1.00 91.94 469 VAL A CA 1
ATOM 3665 C C . VAL A 1 469 ? 13.874 4.849 -12.383 1.00 91.94 469 VAL A C 1
ATOM 3667 O O . VAL A 1 469 ? 13.393 3.821 -12.841 1.00 91.94 469 VAL A O 1
ATOM 3670 N N . LYS A 1 470 ? 14.817 5.533 -13.041 1.00 92.88 470 LYS A N 1
ATOM 3671 C CA . LYS A 1 470 ? 15.330 5.138 -14.360 1.00 92.88 470 LYS A CA 1
ATOM 3672 C C . LYS A 1 470 ? 15.891 3.716 -14.370 1.00 92.88 470 LYS A C 1
ATOM 3674 O O . LYS A 1 470 ? 15.681 2.974 -15.331 1.00 92.88 470 LYS A O 1
ATOM 3679 N N . TRP A 1 471 ? 16.621 3.331 -13.323 1.00 94.38 471 TRP A N 1
ATOM 3680 C CA . TRP A 1 471 ? 17.114 1.966 -13.169 1.00 94.38 471 TRP A CA 1
ATOM 3681 C C . TRP A 1 471 ? 15.961 0.973 -12.985 1.00 94.38 471 TRP A C 1
ATOM 3683 O O . TRP A 1 471 ? 15.962 -0.061 -13.651 1.00 94.38 471 TRP A O 1
ATOM 3693 N N . ALA A 1 472 ? 14.957 1.301 -12.171 1.00 94.56 472 ALA A N 1
ATOM 3694 C CA . ALA A 1 472 ? 13.797 0.447 -11.944 1.00 94.56 472 ALA A CA 1
ATOM 3695 C C . ALA A 1 472 ? 12.961 0.246 -13.224 1.00 94.56 472 ALA A C 1
ATOM 3697 O O . ALA A 1 472 ? 12.666 -0.891 -13.590 1.00 94.56 472 ALA A O 1
ATOM 3698 N N . THR A 1 473 ? 12.686 1.319 -13.975 1.00 93.94 473 THR A N 1
ATOM 3699 C CA . THR A 1 473 ? 12.026 1.270 -15.293 1.00 93.94 473 THR A CA 1
ATOM 3700 C C . THR A 1 473 ? 12.823 0.420 -16.285 1.00 93.94 473 THR A C 1
ATOM 3702 O O . THR A 1 473 ? 12.255 -0.390 -17.016 1.00 93.94 473 THR A O 1
ATOM 3705 N N . ARG A 1 474 ? 14.161 0.535 -16.281 1.00 92.75 474 ARG A N 1
ATOM 3706 C CA . ARG A 1 474 ? 15.034 -0.325 -17.093 1.00 92.75 474 ARG A CA 1
ATOM 3707 C C . ARG A 1 474 ? 14.895 -1.796 -16.708 1.00 92.75 474 ARG A C 1
ATOM 3709 O O . ARG A 1 474 ? 14.829 -2.632 -17.604 1.00 92.75 474 ARG A O 1
ATOM 3716 N N . MET A 1 475 ? 14.873 -2.122 -15.413 1.00 94.19 475 MET A N 1
ATOM 3717 C CA . MET A 1 475 ? 14.686 -3.505 -14.957 1.00 94.19 475 MET A CA 1
ATOM 3718 C C . MET A 1 475 ? 13.333 -4.049 -15.418 1.00 94.19 475 MET A C 1
ATOM 3720 O O . MET A 1 475 ? 13.285 -5.154 -15.950 1.00 94.19 475 MET A O 1
ATOM 3724 N N . ALA A 1 476 ? 12.263 -3.259 -15.310 1.00 94.19 476 ALA A N 1
ATOM 3725 C CA . ALA A 1 476 ? 10.938 -3.641 -15.794 1.00 94.19 476 ALA A CA 1
ATOM 3726 C C . ALA A 1 476 ? 10.921 -3.911 -17.310 1.00 94.19 476 ALA A C 1
ATOM 3728 O O . ALA A 1 476 ? 10.415 -4.944 -17.750 1.00 94.19 476 ALA A O 1
ATOM 3729 N N . LEU A 1 477 ? 11.550 -3.043 -18.112 1.00 93.88 477 LEU A N 1
ATOM 3730 C CA . LEU A 1 477 ? 11.677 -3.251 -19.558 1.00 93.88 477 LEU A CA 1
ATOM 3731 C C . LEU A 1 477 ? 12.481 -4.515 -19.876 1.00 93.88 477 LEU A C 1
ATOM 3733 O O . LEU A 1 477 ? 12.123 -5.288 -20.761 1.00 93.88 477 LEU A O 1
ATOM 3737 N N . GLN A 1 478 ? 13.572 -4.751 -19.151 1.00 91.25 478 GLN A N 1
ATOM 3738 C CA . GLN A 1 478 ? 14.381 -5.946 -19.346 1.00 91.25 478 GLN A CA 1
ATOM 3739 C C . GLN A 1 478 ? 13.628 -7.226 -18.970 1.00 91.25 478 GLN A C 1
ATOM 3741 O O . GLN A 1 478 ? 13.773 -8.216 -19.680 1.00 91.25 478 GLN A O 1
ATOM 3746 N N . GLN A 1 479 ? 12.801 -7.216 -17.920 1.00 90.69 479 GLN A N 1
ATOM 3747 C CA . GLN A 1 479 ? 11.914 -8.342 -17.608 1.00 90.69 479 GLN A CA 1
ATOM 3748 C C . GLN A 1 479 ? 10.996 -8.655 -18.803 1.00 90.69 479 GLN A C 1
ATOM 3750 O O . GLN A 1 479 ? 10.925 -9.796 -19.260 1.00 90.69 479 GLN A O 1
ATOM 3755 N N . LEU A 1 480 ? 10.384 -7.629 -19.399 1.00 91.38 480 LEU A N 1
ATOM 3756 C CA . LEU A 1 480 ? 9.505 -7.784 -20.562 1.00 91.38 480 LEU A CA 1
ATOM 3757 C C . LEU A 1 480 ? 10.241 -8.254 -21.837 1.00 91.38 480 LEU A C 1
ATOM 3759 O O . LEU A 1 480 ? 9.695 -9.000 -22.649 1.00 91.38 480 LEU A O 1
ATOM 3763 N N . LEU A 1 481 ? 11.487 -7.824 -22.048 1.00 90.88 481 LEU A N 1
ATOM 3764 C CA . LEU A 1 481 ? 12.244 -8.139 -23.267 1.00 90.88 481 LEU A CA 1
ATOM 3765 C C . LEU A 1 481 ? 13.051 -9.437 -23.180 1.00 90.88 481 LEU A C 1
ATOM 3767 O O . LEU A 1 481 ? 13.238 -10.100 -24.203 1.00 90.88 481 LEU A O 1
ATOM 3771 N N . PHE A 1 482 ? 13.555 -9.803 -21.999 1.00 87.81 482 PHE A N 1
ATOM 3772 C CA . PHE A 1 482 ? 14.517 -10.901 -21.821 1.00 87.81 482 PHE A CA 1
ATOM 3773 C C . PHE A 1 482 ? 13.973 -12.091 -21.038 1.00 87.81 482 PHE A C 1
ATOM 3775 O O . PHE A 1 482 ? 14.478 -13.195 -21.230 1.00 87.81 482 PHE A O 1
ATOM 3782 N N . GLU A 1 483 ? 12.911 -11.911 -20.256 1.00 87.00 483 GLU A N 1
ATOM 3783 C CA . GLU A 1 483 ? 12.298 -13.002 -19.493 1.00 87.00 483 GLU A CA 1
ATOM 3784 C C . GLU A 1 483 ? 10.955 -13.450 -20.102 1.00 87.00 483 GLU A C 1
ATOM 3786 O O . GLU A 1 483 ? 10.528 -14.581 -19.880 1.00 87.00 483 GLU A O 1
ATOM 3791 N N . CYS A 1 484 ? 10.308 -12.640 -20.957 1.00 86.38 484 CYS A N 1
ATOM 3792 C CA . CYS A 1 484 ? 9.084 -13.058 -21.661 1.00 86.38 484 CYS A CA 1
ATOM 3793 C C . CYS A 1 484 ? 9.293 -14.215 -22.642 1.00 86.38 484 CYS A C 1
ATOM 3795 O O . CYS A 1 484 ? 10.368 -14.347 -23.229 1.00 86.38 484 CYS A O 1
ATOM 3797 N N . VAL A 1 485 ? 8.244 -15.002 -22.900 1.00 86.62 485 VAL A N 1
ATOM 3798 C CA . VAL A 1 485 ? 8.260 -16.134 -23.848 1.00 86.62 485 VAL A CA 1
ATOM 3799 C C . VAL A 1 485 ? 8.825 -15.721 -25.215 1.00 86.62 485 VAL A C 1
ATOM 3801 O O . VAL A 1 485 ? 8.379 -14.751 -25.828 1.00 86.62 485 VAL A O 1
ATOM 3804 N N . SER A 1 486 ? 9.788 -16.488 -25.742 1.00 86.38 486 SER A N 1
ATOM 3805 C CA . SER A 1 486 ? 10.500 -16.148 -26.988 1.00 86.38 486 SER A CA 1
ATOM 3806 C C . SER A 1 486 ? 9.580 -15.976 -28.202 1.00 86.38 486 SER A C 1
ATOM 3808 O O . SER A 1 486 ? 9.904 -15.206 -29.100 1.00 86.38 486 SER A O 1
ATOM 3810 N N . ARG A 1 487 ? 8.424 -16.657 -28.226 1.00 89.06 487 ARG A N 1
ATOM 3811 C CA . ARG A 1 487 ? 7.414 -16.531 -29.290 1.00 89.06 487 ARG A CA 1
ATOM 3812 C C . ARG A 1 487 ? 6.791 -15.135 -29.341 1.00 89.06 487 ARG A C 1
ATOM 3814 O O . ARG A 1 487 ? 6.698 -14.572 -30.426 1.00 89.06 487 ARG A O 1
ATOM 3821 N N . VAL A 1 488 ? 6.439 -14.567 -28.185 1.00 89.19 488 VAL A N 1
ATOM 3822 C CA . VAL A 1 488 ? 5.918 -13.192 -28.060 1.00 89.19 488 VAL A CA 1
ATOM 3823 C C . VAL A 1 488 ? 6.942 -12.202 -28.603 1.00 89.19 488 VAL A C 1
ATOM 3825 O O . VAL A 1 488 ? 6.616 -11.347 -29.425 1.00 89.19 488 VAL A O 1
ATOM 3828 N N . LEU A 1 489 ? 8.202 -12.356 -28.187 1.00 89.44 489 LEU A N 1
ATOM 3829 C CA . LEU A 1 489 ? 9.291 -11.487 -28.625 1.00 89.44 489 LEU A CA 1
ATOM 3830 C C . LEU A 1 489 ? 9.544 -11.603 -30.135 1.00 89.44 489 LEU A C 1
ATOM 3832 O O . LEU A 1 489 ? 9.763 -10.598 -30.804 1.00 89.44 489 LEU A O 1
ATOM 3836 N N . GLN A 1 490 ? 9.488 -12.819 -30.687 1.00 90.25 490 GLN A N 1
ATOM 3837 C CA . GLN A 1 490 ? 9.665 -13.063 -32.117 1.00 90.25 490 GLN A CA 1
ATOM 3838 C C . GLN A 1 490 ? 8.533 -12.446 -32.948 1.00 90.25 490 GLN A C 1
ATOM 3840 O O . GLN A 1 490 ? 8.808 -11.817 -33.969 1.00 90.25 490 GLN A O 1
ATOM 3845 N N . ALA A 1 491 ? 7.279 -12.595 -32.509 1.00 90.75 491 ALA A N 1
ATOM 3846 C CA . ALA A 1 491 ? 6.112 -12.036 -33.190 1.00 90.75 491 ALA A CA 1
ATOM 3847 C C . ALA A 1 491 ? 6.140 -10.497 -33.233 1.00 90.75 491 ALA A C 1
ATOM 3849 O O . ALA A 1 491 ? 5.714 -9.898 -34.218 1.00 90.75 491 ALA A O 1
ATOM 3850 N N . ASN A 1 492 ? 6.702 -9.869 -32.197 1.00 91.00 492 ASN A N 1
ATOM 3851 C CA . ASN A 1 492 ? 6.740 -8.416 -32.034 1.00 91.00 492 ASN A CA 1
ATOM 3852 C C . ASN A 1 492 ? 8.099 -7.777 -32.386 1.00 91.00 492 ASN A C 1
ATOM 3854 O O . ASN A 1 492 ? 8.270 -6.571 -32.221 1.00 91.00 492 ASN A O 1
ATOM 3858 N N . TYR A 1 493 ? 9.066 -8.544 -32.905 1.00 91.31 493 TYR A N 1
ATOM 3859 C CA . TYR A 1 493 ? 10.434 -8.061 -33.137 1.00 91.31 493 TYR A CA 1
ATOM 3860 C C . TYR A 1 493 ? 10.505 -6.840 -34.065 1.00 91.31 493 TYR A C 1
ATOM 3862 O O . TYR A 1 493 ? 11.164 -5.857 -33.735 1.00 91.31 493 TYR A O 1
ATOM 3870 N N . ALA A 1 494 ? 9.821 -6.879 -35.214 1.00 91.19 494 ALA A N 1
ATOM 3871 C CA . ALA A 1 494 ? 9.866 -5.781 -36.180 1.00 91.19 494 ALA A CA 1
ATOM 3872 C C . ALA A 1 494 ? 9.307 -4.460 -35.601 1.00 91.19 494 ALA A C 1
ATOM 3874 O O . ALA A 1 494 ? 10.033 -3.465 -35.654 1.00 91.19 494 ALA A O 1
ATOM 3875 N N . PRO A 1 495 ? 8.107 -4.428 -34.982 1.00 91.94 495 PRO A N 1
ATOM 3876 C CA . PRO A 1 495 ? 7.617 -3.242 -34.275 1.00 91.94 495 PRO A CA 1
ATOM 3877 C C . PRO A 1 495 ? 8.568 -2.723 -33.189 1.00 91.94 495 PRO A C 1
ATOM 3879 O O . PRO A 1 495 ? 8.824 -1.524 -33.134 1.00 91.94 495 PRO A O 1
ATOM 3882 N N . LEU A 1 496 ? 9.160 -3.610 -32.378 1.00 91.81 496 LEU A N 1
ATOM 3883 C CA . LEU A 1 496 ? 10.095 -3.219 -31.314 1.00 91.81 496 LEU A CA 1
ATOM 3884 C C . LEU A 1 496 ? 11.318 -2.453 -31.850 1.00 91.81 496 LEU A C 1
ATOM 3886 O O . LEU A 1 496 ? 11.829 -1.553 -31.184 1.00 91.81 496 LEU A O 1
ATOM 3890 N N . THR A 1 497 ? 11.791 -2.768 -33.062 1.00 91.62 497 THR A N 1
ATOM 3891 C CA . THR A 1 497 ? 12.931 -2.050 -33.663 1.00 91.62 497 THR A CA 1
ATOM 3892 C C . THR A 1 497 ? 12.644 -0.584 -33.994 1.00 91.62 497 THR A C 1
ATOM 3894 O O . THR A 1 497 ? 13.592 0.174 -34.193 1.00 91.62 497 THR A O 1
ATOM 3897 N N . ALA A 1 498 ? 11.371 -0.174 -34.040 1.00 91.12 498 ALA A N 1
ATOM 3898 C CA . ALA A 1 498 ? 10.990 1.193 -34.380 1.00 91.12 498 ALA A CA 1
ATOM 3899 C C . ALA A 1 498 ? 11.273 2.197 -33.250 1.00 91.12 498 ALA A C 1
ATOM 3901 O O . ALA A 1 498 ? 11.583 3.351 -33.542 1.00 91.12 498 ALA A O 1
ATOM 3902 N N . PHE A 1 499 ? 11.192 1.769 -31.985 1.00 90.88 499 PHE A N 1
ATOM 3903 C CA . PHE A 1 499 ? 11.287 2.665 -30.824 1.00 90.88 499 PHE A CA 1
ATOM 3904 C C . PHE A 1 499 ? 12.328 2.247 -29.775 1.00 90.88 499 PHE A C 1
ATOM 3906 O O . PHE A 1 499 ? 12.743 3.072 -28.958 1.00 90.88 499 PHE A O 1
ATOM 3913 N N . LEU A 1 500 ? 12.790 0.991 -29.767 1.00 90.94 500 LEU A N 1
ATOM 3914 C CA . LEU A 1 500 ? 13.828 0.571 -28.826 1.00 90.94 500 LEU A CA 1
ATOM 3915 C C . LEU A 1 500 ? 15.189 1.183 -29.173 1.00 90.94 500 LEU A C 1
ATOM 3917 O O . LEU A 1 500 ? 15.598 1.277 -30.331 1.00 90.94 500 LEU A O 1
ATOM 3921 N N . HIS A 1 501 ? 15.965 1.498 -28.135 1.00 87.88 501 HIS A N 1
ATOM 3922 C CA . HIS A 1 501 ? 17.351 1.923 -28.301 1.00 87.88 501 HIS A CA 1
ATOM 3923 C C . HIS A 1 501 ? 18.180 0.848 -29.050 1.00 87.88 501 HIS A C 1
ATOM 3925 O O . HIS A 1 501 ? 18.068 -0.337 -28.714 1.00 87.88 501 HIS A O 1
ATOM 3931 N N . PRO A 1 502 ? 19.092 1.212 -29.980 1.00 87.19 502 PRO A N 1
ATOM 3932 C CA . PRO A 1 502 ? 19.836 0.252 -30.811 1.00 87.19 502 PRO A CA 1
ATOM 3933 C C . PRO A 1 502 ? 20.553 -0.862 -30.032 1.00 87.19 502 PRO A C 1
ATOM 3935 O O . PRO A 1 502 ? 20.581 -2.016 -30.456 1.00 87.19 502 PRO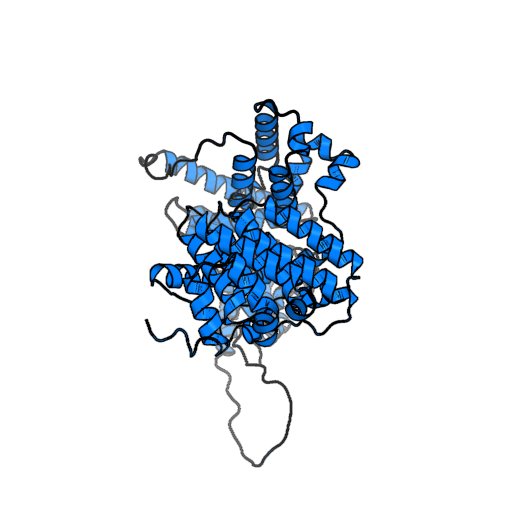 A O 1
ATOM 3938 N N . ASN A 1 503 ? 21.094 -0.537 -28.853 1.00 86.94 503 ASN A N 1
ATOM 3939 C CA . ASN A 1 503 ? 21.729 -1.527 -27.976 1.00 86.94 503 ASN A CA 1
ATOM 3940 C C . ASN A 1 503 ? 20.746 -2.609 -27.493 1.00 86.94 503 ASN A C 1
ATOM 3942 O O . ASN A 1 503 ? 21.113 -3.782 -27.459 1.00 86.94 503 ASN A O 1
ATOM 3946 N N . LEU A 1 504 ? 19.506 -2.239 -27.150 1.00 88.19 504 LEU A N 1
ATOM 3947 C CA . LEU A 1 504 ? 18.472 -3.191 -26.733 1.00 88.19 504 LEU A CA 1
ATOM 3948 C C . LEU A 1 504 ? 18.004 -4.038 -27.917 1.00 88.19 504 LEU A C 1
ATOM 3950 O O . LEU A 1 504 ? 17.892 -5.252 -27.776 1.00 88.19 504 LEU A O 1
ATOM 3954 N N . VAL A 1 505 ? 17.840 -3.438 -29.102 1.00 88.75 505 VAL A N 1
ATOM 3955 C CA . VAL A 1 505 ? 17.521 -4.174 -30.339 1.00 88.75 505 VAL A CA 1
ATOM 3956 C C . VAL A 1 505 ? 18.580 -5.236 -30.638 1.00 88.75 505 VAL A C 1
ATOM 3958 O O . VAL A 1 505 ? 18.238 -6.371 -30.972 1.00 88.75 505 VAL A O 1
ATOM 3961 N N . ARG A 1 506 ? 19.869 -4.906 -30.465 1.00 87.69 506 ARG A N 1
ATOM 3962 C CA . ARG A 1 506 ? 20.967 -5.867 -30.642 1.00 87.69 506 ARG A CA 1
ATOM 3963 C C . ARG A 1 506 ? 20.879 -7.023 -29.646 1.00 87.69 506 ARG A C 1
ATOM 3965 O O . ARG A 1 506 ? 21.043 -8.171 -30.043 1.00 87.69 506 ARG A O 1
ATOM 3972 N N . LEU A 1 507 ? 20.607 -6.740 -28.372 1.00 87.69 507 LEU A N 1
ATOM 3973 C CA . LEU A 1 507 ? 20.453 -7.774 -27.341 1.00 87.69 507 LEU A CA 1
ATOM 3974 C C . LEU A 1 507 ? 19.238 -8.675 -27.606 1.00 87.69 507 LEU A C 1
ATOM 3976 O O . LEU A 1 507 ? 19.338 -9.893 -27.476 1.00 87.69 507 LEU A O 1
ATOM 3980 N N . VAL A 1 508 ? 18.119 -8.098 -28.046 1.00 88.62 508 VAL A N 1
ATOM 3981 C CA . VAL A 1 508 ? 16.925 -8.845 -28.468 1.00 88.62 508 VAL A CA 1
ATOM 3982 C C . VAL A 1 508 ? 17.236 -9.736 -29.679 1.00 88.62 508 VAL A C 1
ATOM 3984 O O . VAL A 1 508 ? 16.869 -10.909 -29.685 1.00 88.62 508 VAL A O 1
ATOM 3987 N N . ALA A 1 509 ? 17.971 -9.233 -30.676 1.00 87.31 509 ALA A N 1
ATOM 3988 C CA . ALA A 1 509 ? 18.380 -10.017 -31.846 1.00 87.31 509 ALA A CA 1
ATOM 3989 C C . ALA A 1 509 ? 19.307 -11.191 -31.482 1.00 87.31 509 ALA A C 1
ATOM 3991 O O . ALA A 1 509 ? 19.192 -12.280 -32.046 1.00 87.31 509 ALA A O 1
ATOM 3992 N N . ILE A 1 510 ? 20.212 -10.985 -30.517 1.00 87.75 510 ILE A N 1
ATOM 3993 C CA . ILE A 1 510 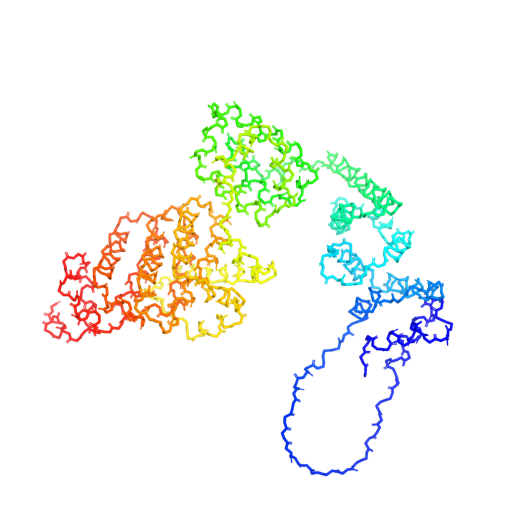? 21.061 -12.052 -29.968 1.00 87.75 510 ILE A CA 1
ATOM 3994 C C . ILE A 1 510 ? 20.192 -13.112 -29.282 1.00 87.75 510 ILE A C 1
ATOM 3996 O O . ILE A 1 510 ? 20.360 -14.297 -29.560 1.00 87.75 510 ILE A O 1
ATOM 4000 N N . ARG A 1 511 ? 19.225 -12.698 -28.451 1.00 86.88 511 ARG A N 1
ATOM 4001 C CA . ARG A 1 511 ? 18.287 -13.610 -27.773 1.00 86.88 511 ARG A CA 1
ATOM 4002 C C . ARG A 1 511 ? 17.475 -14.455 -28.758 1.00 86.88 511 ARG A C 1
ATOM 4004 O O . ARG A 1 511 ? 17.273 -15.640 -28.516 1.00 86.88 511 ARG A O 1
ATOM 4011 N N . LEU A 1 512 ? 17.015 -13.860 -29.857 1.00 86.50 512 LEU A N 1
ATOM 4012 C CA . LEU A 1 512 ? 16.230 -14.547 -30.888 1.00 86.50 512 LEU A CA 1
ATOM 4013 C C . LEU A 1 512 ? 17.079 -15.393 -31.851 1.00 86.50 512 LEU A C 1
ATOM 4015 O O . LEU A 1 512 ? 16.524 -16.085 -32.701 1.00 86.50 512 LEU A O 1
ATOM 4019 N N . GLY A 1 513 ? 18.412 -15.328 -31.763 1.00 80.12 513 GLY A N 1
ATOM 4020 C CA . GLY A 1 513 ? 19.311 -16.005 -32.701 1.00 80.12 513 GLY A CA 1
ATOM 4021 C C . GLY A 1 513 ? 19.288 -15.424 -34.122 1.00 80.12 513 GLY A C 1
ATOM 4022 O O . GLY A 1 513 ? 19.876 -16.009 -35.026 1.00 80.12 513 GLY A O 1
ATOM 4023 N N . THR A 1 514 ? 18.645 -14.272 -34.333 1.00 69.00 514 THR A N 1
ATOM 4024 C CA . THR A 1 514 ? 18.542 -13.588 -35.635 1.00 69.00 514 THR A CA 1
ATOM 4025 C C . THR A 1 514 ? 19.750 -12.692 -35.930 1.00 69.00 514 THR A C 1
ATOM 4027 O O . THR A 1 514 ? 19.926 -12.240 -37.057 1.00 69.00 514 THR A O 1
ATOM 4030 N N . GLY A 1 515 ? 20.606 -12.447 -34.932 1.00 55.25 515 GLY A N 1
ATOM 4031 C CA . GLY A 1 515 ? 21.764 -11.551 -35.011 1.00 55.25 515 GLY A CA 1
ATOM 4032 C C . GLY A 1 515 ? 23.086 -12.158 -35.501 1.00 55.25 515 GLY A C 1
ATOM 4033 O O . GLY A 1 515 ? 24.101 -11.474 -35.393 1.00 55.25 515 GLY A O 1
ATOM 4034 N N . GLN A 1 516 ? 23.132 -13.394 -36.019 1.00 48.50 516 GLN A N 1
ATOM 4035 C CA . GLN A 1 516 ? 24.408 -14.018 -36.431 1.00 48.50 516 GLN A CA 1
ATOM 4036 C C . GLN A 1 516 ? 25.130 -13.283 -37.582 1.00 48.50 516 GLN A C 1
ATOM 4038 O O . GLN A 1 516 ? 26.353 -13.366 -37.660 1.00 48.50 516 GLN A O 1
ATOM 4043 N N . ASP A 1 517 ? 24.428 -12.463 -38.374 1.00 45.44 517 ASP A N 1
ATOM 4044 C CA . ASP A 1 517 ? 25.032 -11.640 -39.439 1.00 45.44 517 ASP A CA 1
ATOM 4045 C C . ASP A 1 517 ? 25.458 -10.224 -38.989 1.00 45.44 517 ASP A C 1
ATOM 4047 O O . ASP A 1 517 ? 26.089 -9.490 -39.748 1.00 45.44 517 ASP A O 1
ATOM 4051 N N . LEU A 1 518 ? 25.157 -9.824 -37.746 1.00 44.59 518 LEU A N 1
ATOM 4052 C CA . LEU A 1 518 ? 25.484 -8.498 -37.184 1.00 44.59 518 LEU A CA 1
ATOM 4053 C C . LEU A 1 518 ? 26.647 -8.527 -36.174 1.00 44.59 518 LEU A C 1
ATOM 4055 O O . LEU A 1 518 ? 27.004 -7.490 -35.619 1.00 44.59 518 LEU A O 1
ATOM 4059 N N . ILE A 1 519 ? 27.260 -9.694 -35.938 1.00 42.97 519 ILE A N 1
ATOM 4060 C CA . ILE A 1 519 ? 28.385 -9.869 -34.995 1.00 42.97 519 ILE A CA 1
ATOM 4061 C C . ILE A 1 519 ? 29.736 -9.439 -35.609 1.00 42.97 519 ILE A C 1
ATOM 4063 O O . ILE A 1 519 ? 30.741 -9.356 -34.907 1.00 42.97 519 ILE A O 1
ATOM 4067 N N . VAL A 1 520 ? 29.775 -9.068 -36.893 1.00 36.66 520 VAL A N 1
ATOM 4068 C CA . VAL A 1 520 ? 30.974 -8.500 -37.529 1.00 36.66 520 VAL A CA 1
ATOM 4069 C C . VAL A 1 520 ? 30.745 -7.031 -37.884 1.00 36.66 520 VAL A C 1
ATOM 4071 O O . VAL A 1 520 ? 30.405 -6.709 -39.023 1.00 36.66 520 VAL A O 1
ATOM 4074 N N . LYS A 1 521 ? 30.957 -6.144 -36.905 1.00 31.30 521 LYS A N 1
ATOM 4075 C CA . LYS A 1 521 ? 31.694 -4.878 -37.071 1.00 31.30 521 LYS A CA 1
ATOM 4076 C C . LYS A 1 521 ? 31.951 -4.178 -35.745 1.00 31.30 521 LYS A C 1
ATOM 4078 O O . LYS A 1 521 ? 30.975 -3.946 -34.998 1.00 31.30 521 LYS A O 1
#

Sequence (521 aa):
MTGKEALLRLLLLPGPLETTEAWAAALKADSSVESPSATRSEQVEDEAAGREAHESTTLMAAVDAVVPHLPDYSTLSPKLKALLTHCEQAYPAETDLLVMSWLQRTPKHSSVPFRRWVLCDWLKCSHLKILMRSATAESADCEMLLQWRHALFAAVLNESVQSLKRTLLRLLHEVDATLSLQWDEATDQDDLATASAAIQPITNVEDLLDFYWFHAEQLAPFAMVCAAKLHALALQTLSTAAQLAEDDKVLVRLRWSLTLKPLLFKPLMQHVMALKLFTGKQVATRLHISAELNGLVASVDFATREKILTQMTANRAKLEHAYVSGAEHVHRPPDAAQEDDIEGDAARKYLVQLSVAQMKLLVAELERELDEAPPHLFSQIFLFFSFVMSALHAPVVAKEQELAAVAVDVLFALFDRRSHDESSCLDVLVLLLHQPLTGHHIWEDNAELYLGIAESLSEGMVLQPNRTVKWATRMALQQLLFECVSRVLQANYAPLTAFLHPNLVRLVAIRLGTGQDLIVK